Protein 7OEV (pdb70)

Secondary structure (DSSP, 8-state):
----TTGGGT--TTTTTSS-SSSS--HHHHHHHHHHHHHHHHSSSS---HHHHHHHHHHHHHHHHHHHHHHHHHT---HHHHHHHHHHIIIIIIHHHHHHHHHHHHHHHH-HHHHHHHHHHHHHHHHS-GGG--SS-------/----TTGGGT--HHHHSSS-GGGSPPHHHHHHHHHHHSHHHHTSSS---HHHHHHHHHHHHHHHHHHHHHHHHHHS--HHHHHHHHHHHHHTHHHHHHHHHHHHHHHHHH-HHHHHHHHHHHHHHHHS-TTTS-SS-----SS-TT--B-/----SSTTTT--HHHHTTS-TTSSPPHHHHHHHHHHHSHHHHSSSS---HHHHHHHHHHHHHHHHHHHHHHHHHH-S-SSHHHHHHHHHIIIIIHHHHHHHHHHHHHHHH-HHHHHHHHHHHHHHHHS-GGGS-SSPP-B-S--/----TTGGGT--TTTSTTS-TTSSPPHHHHHHHHHHHHHHHHSSSS---HHHHHHHHHHHHHHHHHHHHHHHHHH---HHHHHHHHHHIIIIIHHHHHHHHHHHHHHHHT-HHHHHHHHHHHHHHHHS-GGG--SS-----S--/------/------

Radius of gyration: 30.73 Å; Cα contacts (8 Å, |Δi|>4): 658; chains: 6; bounding box: 81×96×56 Å

Structure (mmCIF, N/CA/C/O backbone):
data_7OEV
#
_entry.id   7OEV
#
_cell.length_a   1.00
_cell.length_b   1.00
_cell.length_c   1.00
_cell.angle_alpha   90.00
_cell.angle_beta   90.00
_cell.angle_gamma   90.00
#
_symmetry.space_group_name_H-M   'P 1'
#
loop_
_entity.id
_entity.type
_entity.pdbx_description
1 polymer 'Capsid protein'
2 polymer GSLLGRMKGA
#
loop_
_atom_site.group_PDB
_atom_site.id
_atom_site.type_symbol
_atom_site.label_atom_id
_atom_site.label_alt_id
_atom_site.label_comp_id
_atom_site.label_asym_id
_atom_site.label_entity_id
_atom_site.label_seq_id
_atom_site.pdbx_PDB_ins_code
_atom_site.Cartn_x
_atom_site.Cartn_y
_atom_site.Cartn_z
_atom_site.occupancy
_atom_site.B_iso_or_equiv
_atom_site.auth_seq_id
_atom_site.auth_comp_id
_atom_site.auth_asym_id
_atom_site.auth_atom_id
_atom_site.pdbx_PDB_model_num
ATOM 1 N N . MET A 1 1 ? 167.668 197.989 352.347 1.00 83.73 1 MET B N 1
ATOM 2 C CA . MET A 1 1 ? 167.670 197.566 350.921 1.00 83.73 1 MET B CA 1
ATOM 3 C C . MET A 1 1 ? 169.076 197.171 350.482 1.00 83.73 1 MET B C 1
ATOM 4 O O . MET A 1 1 ? 169.336 196.990 349.295 1.00 83.73 1 MET B O 1
ATOM 9 N N . ASP A 1 2 ? 169.984 197.041 351.449 1.00 87.27 2 ASP B N 1
ATOM 10 C CA . ASP A 1 2 ? 171.358 196.621 351.189 1.00 87.27 2 ASP B CA 1
ATOM 11 C C . ASP A 1 2 ? 172.025 197.554 350.179 1.00 87.27 2 ASP B C 1
ATOM 12 O O . ASP A 1 2 ? 172.406 197.159 349.075 1.00 87.27 2 ASP B O 1
ATOM 17 N N . ILE A 1 3 ? 172.161 198.813 350.583 1.00 80.39 3 ILE B N 1
ATOM 18 C CA . ILE A 1 3 ? 172.726 199.860 349.743 1.00 80.39 3 ILE B CA 1
ATOM 19 C C . ILE A 1 3 ? 174.111 200.213 350.265 1.00 80.39 3 ILE B C 1
ATOM 20 O O . ILE A 1 3 ? 174.287 200.467 351.462 1.00 80.39 3 ILE B O 1
ATOM 25 N N . ASP A 1 4 ? 175.089 200.225 349.363 1.00 79.31 4 ASP B N 1
ATOM 26 C CA . ASP A 1 4 ? 176.435 200.679 349.664 1.00 79.31 4 ASP B CA 1
ATOM 27 C C . ASP A 1 4 ? 176.649 202.022 348.987 1.00 79.31 4 ASP B C 1
ATOM 28 O O . ASP A 1 4 ? 176.607 202.090 347.750 1.00 79.31 4 ASP B O 1
ATOM 33 N N . PRO A 1 5 ? 176.868 203.112 349.726 1.00 76.58 5 PRO B N 1
ATOM 34 C CA . PRO A 1 5 ? 176.941 204.430 34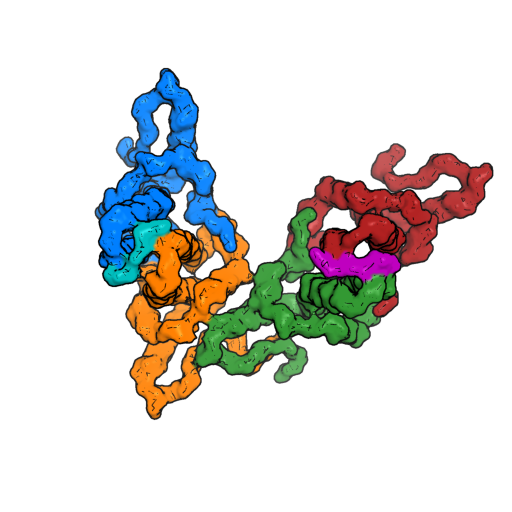9.082 1.00 76.58 5 PRO B CA 1
ATOM 35 C C . PRO A 1 5 ? 178.167 204.632 348.211 1.00 76.58 5 PRO B C 1
ATOM 36 O O . PRO A 1 5 ? 178.277 205.683 347.571 1.00 76.58 5 PRO B O 1
ATOM 40 N N . TYR A 1 6 ? 179.086 203.669 348.158 1.00 73.85 6 TYR B N 1
ATOM 41 C CA . TYR A 1 6 ? 180.278 203.778 347.335 1.00 73.85 6 TYR B CA 1
ATOM 42 C C . TYR A 1 6 ? 180.298 202.801 346.172 1.00 73.85 6 TYR B C 1
ATOM 43 O O . TYR A 1 6 ? 181.013 203.044 345.196 1.00 73.85 6 TYR B O 1
ATOM 52 N N . LYS A 1 7 ? 179.539 201.710 346.256 1.00 76.39 7 LYS B N 1
ATOM 53 C CA . LYS A 1 7 ? 179.479 200.750 345.163 1.00 76.39 7 LYS B CA 1
ATOM 54 C C . LYS A 1 7 ? 179.171 201.430 343.840 1.00 76.39 7 LYS B C 1
ATOM 55 O O . LYS A 1 7 ? 179.654 200.999 342.789 1.00 76.39 7 LYS B O 1
ATOM 61 N N . GLU A 1 8 ? 178.368 202.491 343.873 1.00 74.03 8 GLU B N 1
ATOM 62 C CA . GLU A 1 8 ? 178.089 203.277 342.681 1.00 74.03 8 GLU B CA 1
ATOM 63 C C . GLU A 1 8 ? 179.316 204.031 342.192 1.00 74.03 8 GLU B C 1
ATOM 64 O O . GLU A 1 8 ? 179.368 204.408 341.018 1.00 74.03 8 GLU B O 1
ATOM 70 N N . PHE A 1 9 ? 180.302 204.249 343.060 1.00 72.96 9 PHE B N 1
ATOM 71 C CA . PHE A 1 9 ? 181.503 205.000 342.724 1.00 72.96 9 PHE B CA 1
ATOM 72 C C . PHE A 1 9 ? 182.735 204.115 342.639 1.00 72.96 9 PHE B C 1
ATOM 73 O O . PHE A 1 9 ? 183.850 204.630 342.519 1.00 72.96 9 PHE B O 1
ATOM 81 N N . GLY A 1 10 ? 182.567 202.803 342.731 1.00 73.91 10 GLY B N 1
ATOM 82 C CA . GLY A 1 10 ? 183.678 201.893 342.580 1.00 73.91 10 GLY B CA 1
ATOM 83 C C . GLY A 1 10 ? 184.399 201.545 343.856 1.00 73.91 10 GLY B C 1
ATOM 84 O O . GLY A 1 10 ? 185.519 201.029 343.795 1.00 73.91 10 GLY B O 1
ATOM 85 N N . ALA A 1 11 ? 183.796 201.799 345.005 1.00 73.43 11 ALA B N 1
ATOM 86 C CA . ALA A 1 11 ? 184.398 201.504 346.291 1.00 73.43 11 ALA B CA 1
ATOM 87 C C . ALA A 1 11 ? 183.449 200.619 347.091 1.00 73.43 11 ALA B C 1
ATOM 88 O O . ALA A 1 11 ? 182.451 200.113 346.574 1.00 73.43 11 ALA B O 1
ATOM 90 N N . THR A 1 12 ? 183.774 200.436 348.364 1.00 76.09 12 THR B N 1
ATOM 91 C CA . THR A 1 12 ? 182.984 199.608 349.260 1.00 76.09 12 THR B CA 1
ATOM 92 C C . THR A 1 12 ? 183.303 200.028 350.685 1.00 76.09 12 THR B C 1
ATOM 93 O O . THR A 1 12 ? 184.305 200.696 350.944 1.00 76.09 12 THR B O 1
ATOM 97 N N . VAL A 1 13 ? 182.430 199.635 351.611 1.00 77.01 13 VAL B N 1
ATOM 98 C CA . VAL A 1 13 ? 182.697 199.922 353.013 1.00 77.01 13 VAL B CA 1
ATOM 99 C C . VAL A 1 13 ? 183.832 199.053 353.523 1.00 77.01 13 VAL B C 1
ATOM 100 O O . VAL A 1 13 ? 184.537 199.430 354.467 1.00 77.01 13 VAL B O 1
ATOM 104 N N . GLU A 1 14 ? 184.032 197.881 352.920 1.00 76.87 14 GLU B N 1
ATOM 105 C CA . GLU A 1 14 ? 185.143 197.028 353.314 1.00 76.87 14 GLU B CA 1
ATOM 106 C C . GLU A 1 14 ? 186.480 197.594 352.861 1.00 76.87 14 GLU B C 1
ATOM 107 O O . GLU A 1 14 ? 187.517 197.221 353.418 1.00 76.87 14 GLU B O 1
ATOM 113 N N . LEU A 1 15 ? 186.476 198.479 351.865 1.00 71.99 15 LEU B N 1
ATOM 114 C CA . LEU A 1 15 ? 187.701 199.134 351.429 1.00 71.99 15 LEU B CA 1
ATOM 115 C C . LEU A 1 15 ? 188.029 200.328 352.311 1.00 71.99 15 LEU B C 1
ATOM 116 O O . LEU A 1 15 ? 189.203 200.615 352.563 1.00 71.99 15 LEU B O 1
ATOM 121 N N . LEU A 1 16 ? 187.006 201.034 352.776 1.00 72.00 16 LEU B N 1
ATOM 122 C CA . LEU A 1 16 ? 187.161 202.095 353.757 1.00 72.00 16 LEU B CA 1
ATOM 123 C C . LEU A 1 16 ? 187.033 201.591 355.187 1.00 72.00 16 LEU B C 1
ATOM 124 O O . LEU A 1 16 ? 187.129 202.389 356.123 1.00 72.00 16 LEU B O 1
ATOM 129 N N . SER A 1 17 ? 186.815 200.289 355.372 1.00 74.62 17 SER B N 1
ATOM 130 C CA . SER A 1 17 ? 186.744 199.699 356.700 1.00 74.62 17 SER B CA 1
ATOM 131 C C . SER A 1 17 ? 188.085 199.694 357.415 1.00 74.62 17 SER B C 1
ATOM 132 O O . SER A 1 17 ? 188.130 199.376 358.608 1.00 74.62 17 SER B O 1
ATOM 135 N N . PHE A 1 18 ? 189.168 200.030 356.721 1.00 72.01 18 PHE B N 1
ATOM 136 C CA . PHE A 1 18 ? 190.512 199.991 357.275 1.00 72.01 18 PHE B CA 1
ATOM 137 C C . PHE A 1 18 ? 190.969 201.348 357.785 1.00 72.01 18 PHE B C 1
ATOM 138 O O . PHE A 1 18 ? 191.506 201.447 358.891 1.00 72.01 18 PHE B O 1
ATOM 146 N N . LEU A 1 19 ? 190.782 202.388 356.988 1.00 69.84 19 LEU B N 1
ATOM 147 C CA . LEU A 1 19 ? 191.082 203.754 357.381 1.00 69.84 19 LEU B CA 1
ATOM 148 C C . LEU A 1 19 ? 190.567 204.019 358.790 1.00 69.84 19 LEU B C 1
ATOM 149 O O . LEU A 1 19 ? 189.355 203.952 359.023 1.00 69.84 19 LEU B O 1
ATOM 154 N N . PRO A 1 20 ? 191.434 204.324 359.751 1.00 71.68 20 PRO B N 1
ATOM 155 C CA . PRO A 1 20 ? 190.964 204.531 361.121 1.00 71.68 20 PRO B CA 1
ATOM 156 C C . PRO A 1 20 ? 190.219 205.849 361.263 1.00 71.68 20 PRO B C 1
ATOM 157 O O . PRO A 1 20 ? 190.253 206.725 360.398 1.00 71.68 20 PRO B O 1
ATOM 161 N N . SER A 1 21 ? 189.530 205.974 362.396 1.00 75.87 21 SER B N 1
ATOM 162 C CA . SER A 1 21 ? 188.860 207.226 362.721 1.00 75.87 21 SER B CA 1
ATOM 163 C C . SER A 1 21 ? 189.847 208.379 362.792 1.00 75.87 21 SER B C 1
ATOM 164 O O . SER A 1 21 ? 189.479 209.530 362.537 1.00 75.87 21 SER B O 1
ATOM 167 N N . ASP A 1 22 ? 191.099 208.092 363.142 1.00 76.18 22 ASP B N 1
ATOM 168 C CA . ASP A 1 22 ? 192.132 209.111 363.239 1.00 76.18 22 ASP B CA 1
ATOM 169 C C . ASP A 1 22 ? 192.483 209.720 361.893 1.00 76.18 22 ASP B C 1
ATOM 170 O O . ASP A 1 22 ? 193.170 210.744 361.855 1.00 76.18 22 ASP B O 1
ATOM 175 N N . PHE A 1 23 ? 192.028 209.122 360.798 1.00 68.65 23 PHE B N 1
ATOM 176 C CA . PHE A 1 23 ? 192.438 209.523 359.464 1.00 68.65 23 PHE B CA 1
ATOM 177 C C . PHE A 1 23 ? 191.568 210.616 358.874 1.00 68.65 23 PHE B C 1
ATOM 178 O O . PHE A 1 23 ? 192.001 211.295 357.937 1.00 68.65 23 PHE B O 1
ATOM 186 N N . PHE A 1 24 ? 190.387 210.808 359.396 1.00 69.68 24 PHE B N 1
ATOM 187 C CA . PHE A 1 24 ? 189.411 211.673 358.762 1.00 69.68 24 PHE B CA 1
ATOM 188 C C . PHE A 1 24 ? 189.337 213.004 359.483 1.00 69.68 24 PHE B C 1
ATOM 189 O O . PHE A 1 24 ? 189.193 213.026 360.713 1.00 69.68 24 PHE B O 1
ATOM 197 N N . PRO A 1 25 ? 189.431 214.127 358.776 1.00 70.77 25 PRO B N 1
ATOM 198 C CA . PRO A 1 25 ? 189.279 215.417 359.444 1.00 70.77 25 PRO B CA 1
ATOM 199 C C . PRO A 1 25 ? 187.891 215.566 360.040 1.00 70.77 25 PRO B C 1
ATOM 200 O O . PRO A 1 25 ? 186.949 214.857 359.685 1.00 70.77 25 PRO B O 1
ATOM 204 N N . SER A 1 26 ? 187.775 216.510 360.963 1.00 75.30 26 SER B N 1
ATOM 205 C CA . SER A 1 26 ? 186.495 216.772 361.588 1.00 75.30 26 SER B CA 1
ATOM 206 C C . SER A 1 26 ? 185.471 217.200 360.542 1.00 75.30 26 SER B C 1
ATOM 207 O O . SER A 1 26 ? 185.808 217.641 359.438 1.00 75.30 26 SER B O 1
ATOM 210 N N . VAL A 1 27 ? 184.199 217.056 360.906 1.00 77.23 27 VAL B N 1
ATOM 211 C CA . VAL A 1 27 ? 183.140 217.366 359.956 1.00 77.23 27 VAL B CA 1
ATOM 212 C C . VAL A 1 27 ? 183.141 218.848 359.637 1.00 77.23 27 VAL B C 1
ATOM 213 O O . VAL A 1 27 ? 182.848 219.246 358.506 1.00 77.23 27 VAL B O 1
ATOM 217 N N . ARG A 1 28 ? 183.458 219.691 360.617 1.00 79.53 28 ARG B N 1
ATOM 218 C CA . ARG A 1 28 ? 183.564 221.115 360.341 1.00 79.53 28 ARG B CA 1
ATOM 219 C C . ARG A 1 28 ? 184.662 221.384 359.327 1.00 79.53 28 ARG B C 1
ATOM 220 O O . ARG A 1 28 ? 184.480 222.182 358.400 1.00 79.53 28 ARG B O 1
ATOM 228 N N . ASP A 1 29 ? 185.802 220.711 359.473 1.00 75.37 29 ASP B N 1
ATOM 229 C CA . ASP A 1 29 ? 186.896 220.892 358.532 1.00 75.37 29 ASP B CA 1
ATOM 230 C C . ASP A 1 29 ? 186.495 220.462 357.130 1.00 75.37 29 ASP B C 1
ATOM 231 O O . ASP A 1 29 ? 186.808 221.143 356.148 1.00 75.37 29 ASP B O 1
ATOM 236 N N . LEU A 1 30 ? 185.790 219.340 357.016 1.00 72.73 30 LEU B N 1
ATOM 237 C CA . LEU A 1 30 ? 185.412 218.853 355.694 1.00 72.73 30 LEU B CA 1
ATOM 238 C C . LEU A 1 30 ? 184.350 219.738 355.058 1.00 72.73 30 LEU B C 1
ATOM 239 O O . LEU A 1 30 ? 184.387 219.993 353.849 1.00 72.73 30 LEU B O 1
ATOM 244 N N . LEU A 1 31 ? 183.400 220.223 355.853 1.00 75.10 31 LEU B N 1
ATOM 245 C CA . LEU A 1 31 ? 182.388 221.123 355.320 1.00 75.10 31 LEU B CA 1
ATOM 246 C C . LEU A 1 31 ? 182.998 222.452 354.903 1.00 75.10 31 LEU B C 1
ATOM 247 O O . LEU A 1 31 ? 182.563 223.055 353.919 1.00 75.10 31 LEU B O 1
ATOM 252 N N . ASP A 1 32 ? 184.007 222.925 355.635 1.00 76.13 32 ASP B N 1
ATOM 253 C CA . ASP A 1 32 ? 184.728 224.117 355.210 1.00 76.13 32 ASP B CA 1
ATOM 254 C C . ASP A 1 32 ? 185.470 223.870 353.905 1.00 76.13 32 ASP B C 1
ATOM 255 O O . ASP A 1 32 ? 185.449 224.712 352.999 1.00 76.13 32 ASP B O 1
ATOM 260 N N . THR A 1 33 ? 186.145 222.726 353.796 1.00 72.33 33 THR B N 1
ATOM 261 C CA . THR A 1 33 ? 186.817 222.378 352.550 1.00 72.33 33 THR B CA 1
ATOM 262 C C . THR A 1 33 ? 185.844 222.404 351.382 1.00 72.33 33 THR B C 1
ATOM 263 O O . THR A 1 33 ? 186.150 222.951 350.316 1.00 72.33 33 THR B O 1
ATOM 267 N N . ALA A 1 34 ? 184.662 221.823 351.570 1.00 73.56 34 ALA B N 1
ATOM 268 C CA . ALA A 1 34 ? 183.648 221.841 350.523 1.00 73.56 34 ALA B CA 1
ATOM 269 C C . ALA A 1 34 ? 183.211 223.266 350.209 1.00 73.56 34 ALA B C 1
ATOM 270 O O . ALA A 1 34 ? 183.288 223.719 349.063 1.00 73.56 34 ALA B O 1
ATOM 272 N N . SER A 1 35 ? 182.744 223.993 351.222 1.00 75.93 35 SER B N 1
ATOM 273 C CA . SER A 1 35 ? 182.289 225.361 351.020 1.00 75.93 35 SER B CA 1
ATOM 274 C C . SER A 1 35 ? 183.321 226.206 350.294 1.00 75.93 35 SER B C 1
ATOM 275 O O . SER A 1 35 ? 182.961 227.138 349.569 1.00 75.93 35 SER B O 1
ATOM 278 N N . ALA A 1 36 ? 184.604 225.906 350.474 1.00 73.28 36 ALA B N 1
ATOM 279 C CA . ALA A 1 36 ? 185.656 226.731 349.906 1.00 73.28 36 ALA B CA 1
ATOM 280 C C . ALA A 1 36 ? 186.156 226.249 348.554 1.00 73.28 36 ALA B C 1
ATOM 281 O O . ALA A 1 36 ? 186.731 227.049 347.810 1.00 73.28 36 ALA B O 1
ATOM 283 N N . LEU A 1 37 ? 185.960 224.978 348.219 1.00 73.20 37 LEU B N 1
ATOM 284 C CA . LEU A 1 37 ? 186.450 224.446 346.956 1.00 73.20 37 LEU B CA 1
ATOM 285 C C . LEU A 1 37 ? 185.361 224.230 345.917 1.00 73.20 37 LEU B C 1
ATOM 286 O O . LEU A 1 37 ? 185.645 224.329 344.720 1.00 73.20 37 LEU B O 1
ATOM 291 N N . TYR A 1 38 ? 184.127 223.936 346.335 1.00 74.38 38 TYR B N 1
ATOM 292 C CA . TYR A 1 38 ? 183.091 223.522 345.399 1.00 74.38 38 TYR B CA 1
ATOM 293 C C . TYR A 1 38 ? 181.735 224.149 345.698 1.00 74.38 38 TYR B C 1
ATOM 294 O O . TYR A 1 38 ? 180.712 223.590 345.296 1.00 74.38 38 TYR B O 1
ATOM 303 N N . ARG A 1 39 ? 181.690 225.277 346.405 1.00 78.10 39 ARG B N 1
ATOM 304 C CA . ARG A 1 39 ? 180.403 225.869 346.756 1.00 78.10 39 ARG B CA 1
ATOM 305 C C . ARG A 1 39 ? 179.653 226.340 345.519 1.00 78.10 39 ARG B C 1
ATOM 306 O O . ARG A 1 39 ? 178.441 226.128 345.400 1.00 78.10 39 ARG B O 1
ATOM 314 N N . GLU A 1 40 ? 180.354 226.985 344.589 1.00 80.70 40 GLU B N 1
ATOM 315 C CA . GLU A 1 40 ? 179.702 227.496 343.392 1.00 80.70 40 GLU B CA 1
ATOM 316 C C . GLU A 1 40 ? 179.061 226.390 342.570 1.00 80.70 40 GLU B C 1
ATOM 317 O O . GLU A 1 40 ? 178.219 226.678 341.714 1.00 80.70 40 GLU B O 1
ATOM 323 N N . ALA A 1 41 ? 179.443 225.137 342.807 1.00 77.16 41 ALA B N 1
ATOM 324 C CA . ALA A 1 41 ? 178.882 223.996 342.103 1.00 77.16 41 ALA B CA 1
ATOM 325 C C . ALA A 1 41 ? 177.902 223.196 342.938 1.00 77.16 41 ALA B C 1
ATOM 326 O O . ALA A 1 41 ? 177.014 222.553 342.378 1.00 77.16 41 ALA B O 1
ATOM 328 N N . LEU A 1 42 ? 178.049 223.210 344.260 1.00 75.16 42 LEU B N 1
ATOM 329 C CA . LEU A 1 42 ? 177.084 222.547 345.122 1.00 75.16 42 LEU B CA 1
ATOM 330 C C . LEU A 1 42 ? 175.811 223.364 345.266 1.00 75.16 42 LEU B C 1
ATOM 331 O O . LEU A 1 42 ? 174.734 222.797 345.469 1.00 75.16 42 LEU B O 1
ATOM 336 N N . GLU A 1 43 ? 175.917 224.684 345.175 1.00 79.22 43 GLU B N 1
ATOM 337 C CA . GLU A 1 43 ? 174.761 225.563 345.157 1.00 79.22 43 GLU B CA 1
ATOM 338 C C . GLU A 1 43 ? 174.277 225.848 343.745 1.00 79.22 43 GLU B C 1
ATOM 339 O O . GLU A 1 43 ? 173.468 226.760 343.550 1.00 79.22 43 GLU B O 1
ATOM 345 N N . SER A 1 44 ? 174.747 225.096 342.769 1.00 78.87 44 SER B N 1
ATOM 346 C CA . SER A 1 44 ? 174.391 225.294 341.377 1.00 78.87 44 SER B CA 1
ATOM 347 C C . SER A 1 44 ? 173.178 224.458 341.002 1.00 78.87 44 SER B C 1
ATOM 348 O O . SER A 1 44 ? 172.869 223.456 341.652 1.00 78.87 44 SER B O 1
ATOM 351 N N . PRO A 1 45 ? 172.464 224.853 339.951 1.00 79.52 45 PRO B N 1
ATOM 352 C CA . PRO A 1 45 ? 171.285 224.094 339.525 1.00 79.52 45 PRO B CA 1
ATOM 353 C C . PRO A 1 45 ? 171.596 222.956 338.567 1.00 79.52 45 PRO B C 1
ATOM 354 O O . PRO A 1 45 ? 170.697 222.474 337.872 1.00 79.52 45 PRO B O 1
ATOM 358 N N . GLU A 1 46 ? 172.852 222.530 338.502 1.00 80.65 46 GLU B N 1
ATOM 359 C CA . GLU A 1 46 ? 173.296 221.560 337.517 1.00 80.65 46 GLU B CA 1
ATOM 360 C C . GLU A 1 46 ? 173.767 220.282 338.195 1.00 80.65 46 GLU B C 1
ATOM 361 O O . GLU A 1 46 ? 174.273 220.305 339.320 1.00 80.65 46 GLU B O 1
ATOM 367 N N . HIS A 1 47 ? 173.588 219.162 337.497 1.00 78.16 47 HIS B N 1
ATOM 368 C CA . HIS A 1 47 ? 174.160 217.884 337.914 1.00 78.16 47 HIS B CA 1
ATOM 369 C C . HIS A 1 47 ? 175.615 217.869 337.468 1.00 78.16 47 HIS B C 1
ATOM 370 O O . HIS A 1 47 ? 175.999 217.220 336.493 1.00 78.16 47 HIS B O 1
ATOM 377 N N . CYS A 1 48 ? 176.443 218.616 338.196 1.00 77.61 48 CYS B N 1
ATOM 378 C CA . CYS A 1 48 ? 177.850 218.686 337.833 1.00 77.61 48 CYS B CA 1
ATOM 379 C C . CYS A 1 48 ? 178.485 217.307 337.886 1.00 77.61 48 CYS B C 1
ATOM 380 O O . CYS A 1 48 ? 179.325 216.968 337.044 1.00 77.61 48 CYS B O 1
ATOM 383 N N . SER A 1 49 ? 178.080 216.491 338.852 1.00 75.48 49 SER B N 1
ATOM 384 C CA . SER A 1 49 ? 178.587 215.133 338.949 1.00 75.48 49 SER B CA 1
ATOM 385 C C . SER A 1 49 ? 177.899 214.347 340.057 1.00 75.48 49 SER B C 1
ATOM 386 O O . SER A 1 49 ? 177.322 214.929 340.992 1.00 75.48 49 SER B O 1
ATOM 389 N N . PRO A 1 50 ? 177.945 213.017 339.980 1.00 72.80 50 PRO B N 1
ATOM 390 C CA . PRO A 1 50 ? 177.424 212.203 341.082 1.00 72.80 50 PRO B CA 1
ATOM 391 C C . PRO A 1 50 ? 178.062 212.547 342.404 1.00 72.80 50 PRO B C 1
ATOM 392 O O . PRO A 1 50 ? 177.423 212.420 343.455 1.00 72.80 50 PRO B O 1
ATOM 396 N N . HIS A 1 51 ? 179.311 212.998 342.374 1.00 71.78 51 HIS B N 1
ATOM 397 C CA . HIS A 1 51 ? 179.987 213.380 343.601 1.00 71.78 51 HIS B CA 1
ATOM 398 C C . HIS A 1 51 ? 179.356 214.622 344.200 1.00 71.78 51 HIS B C 1
ATOM 399 O O . HIS A 1 51 ? 179.137 214.688 345.412 1.00 71.78 51 HIS B O 1
ATOM 406 N N . HIS A 1 52 ? 179.029 215.604 343.364 1.00 73.02 52 HIS B N 1
ATOM 407 C CA . HIS A 1 52 ? 178.332 216.785 343.854 1.00 73.02 52 HIS B CA 1
ATOM 408 C C . HIS A 1 52 ? 176.968 216.420 344.416 1.00 73.02 52 HIS B C 1
ATOM 409 O O . HIS A 1 52 ? 176.564 216.926 345.470 1.00 73.02 52 HIS B O 1
ATOM 416 N N . THR A 1 53 ? 176.237 215.552 343.719 1.00 72.94 53 THR B N 1
ATOM 417 C CA . THR A 1 53 ? 174.924 215.146 344.206 1.00 72.94 53 THR B CA 1
ATOM 418 C C . THR A 1 53 ? 175.026 214.486 345.577 1.00 72.94 53 THR B C 1
ATOM 419 O O . THR A 1 53 ? 174.319 214.862 346.525 1.00 72.94 53 THR B O 1
ATOM 423 N N . ALA A 1 54 ? 175.904 213.491 345.698 1.00 72.67 54 ALA B N 1
ATOM 424 C CA . ALA A 1 54 ? 176.074 212.795 346.964 1.00 72.67 54 ALA B CA 1
ATOM 425 C C . ALA A 1 54 ? 176.570 213.726 348.056 1.00 72.67 54 ALA B C 1
ATOM 426 O O . ALA A 1 54 ? 176.202 213.564 349.222 1.00 72.67 54 ALA B O 1
ATOM 428 N N . LEU A 1 55 ? 177.389 214.710 347.701 1.00 73.11 55 LEU B N 1
ATOM 429 C CA . LEU A 1 55 ? 177.895 215.649 348.689 1.00 73.11 55 LEU B CA 1
ATOM 430 C C . LEU A 1 55 ? 176.778 216.536 349.218 1.00 73.11 55 LEU B C 1
ATOM 431 O O . LEU A 1 55 ? 176.684 216.775 350.429 1.00 73.11 55 LEU B O 1
ATOM 436 N N . ARG A 1 56 ? 175.925 217.034 348.325 1.00 73.42 56 ARG B N 1
ATOM 437 C CA . ARG A 1 56 ? 174.756 217.789 348.757 1.00 73.42 56 ARG B CA 1
ATOM 438 C C . ARG A 1 56 ? 173.901 216.967 349.709 1.00 73.42 56 ARG B C 1
ATOM 439 O O . ARG A 1 56 ? 173.480 217.448 350.771 1.00 73.42 56 ARG B O 1
ATOM 447 N N . GLN A 1 57 ? 173.632 215.716 349.340 1.00 74.75 57 GLN B N 1
ATOM 448 C CA . GLN A 1 57 ? 172.772 214.883 350.171 1.00 74.75 57 GLN B CA 1
ATOM 449 C C . GLN A 1 57 ? 173.408 214.613 351.529 1.00 74.75 57 GLN B C 1
ATOM 450 O O . GLN A 1 57 ? 172.720 214.604 352.557 1.00 74.75 57 GLN B O 1
ATOM 456 N N . ALA A 1 58 ? 174.723 214.399 351.553 1.00 76.38 58 ALA B N 1
ATOM 457 C CA . ALA A 1 58 ? 175.413 214.160 352.813 1.00 76.38 58 ALA B CA 1
ATOM 458 C C . ALA A 1 58 ? 175.368 215.387 353.710 1.00 76.38 58 ALA B C 1
ATOM 459 O O . ALA A 1 58 ? 175.172 215.272 354.925 1.00 76.38 58 ALA B O 1
ATOM 461 N N . ILE A 1 59 ? 175.568 216.570 353.132 1.00 77.34 59 ILE B N 1
ATOM 462 C CA . ILE A 1 59 ? 175.490 217.798 353.913 1.00 77.34 59 ILE B CA 1
ATOM 463 C C . ILE A 1 59 ? 174.100 217.965 354.509 1.00 77.34 59 ILE B C 1
ATOM 464 O O . ILE A 1 59 ? 173.948 218.348 355.677 1.00 77.34 59 ILE B O 1
ATOM 469 N N . LEU A 1 60 ? 173.063 217.697 353.714 1.00 80.26 60 LEU B N 1
ATOM 470 C CA . LEU A 1 60 ? 171.702 217.773 354.236 1.00 80.26 60 LEU B CA 1
ATOM 471 C C . LEU A 1 60 ? 171.504 216.801 355.393 1.00 80.26 60 LEU B C 1
ATOM 472 O O . LEU A 1 60 ? 170.952 217.163 356.440 1.00 80.26 60 LEU B O 1
ATOM 477 N N . CYS A 1 61 ? 171.945 215.554 355.215 1.00 86.23 61 CYS B N 1
ATOM 478 C CA . CYS A 1 61 ? 171.810 214.563 356.276 1.00 86.23 61 CYS B CA 1
ATOM 479 C C . CYS A 1 61 ? 172.504 215.018 357.550 1.00 86.23 61 CYS B C 1
ATOM 480 O O . CYS A 1 61 ? 171.971 214.848 358.653 1.00 86.23 61 CYS B O 1
ATOM 483 N N . TRP A 1 62 ? 173.703 215.581 357.423 1.00 86.34 62 TRP B N 1
ATOM 484 C CA . TRP A 1 62 ? 174.430 216.017 358.606 1.00 86.34 62 TRP B CA 1
ATOM 485 C C . TRP A 1 62 ? 173.709 217.161 359.299 1.00 86.34 62 TRP B C 1
ATOM 486 O O . TRP A 1 62 ? 173.580 217.169 360.527 1.00 86.34 62 TRP B O 1
ATOM 497 N N . GLY A 1 63 ? 173.266 218.157 358.535 1.00 89.04 63 GLY B N 1
ATOM 498 C CA . GLY A 1 63 ? 172.517 219.243 359.142 1.00 89.04 63 GLY B CA 1
ATOM 499 C C . GLY A 1 63 ? 171.298 218.740 359.884 1.00 89.04 63 GLY B C 1
ATOM 500 O O . GLY A 1 63 ? 170.973 219.220 360.975 1.00 89.04 63 GLY B O 1
ATOM 501 N N . GLU A 1 64 ? 170.633 217.736 359.322 1.00 91.86 64 GLU B N 1
ATOM 502 C CA . GLU A 1 64 ? 169.420 217.217 359.938 1.00 91.86 64 GLU B CA 1
ATOM 503 C C . GLU A 1 64 ? 169.739 216.470 361.228 1.00 91.86 64 GLU B C 1
ATOM 504 O O . GLU A 1 64 ? 169.073 216.660 362.256 1.00 91.86 64 GLU B O 1
ATOM 510 N N . LEU A 1 65 ? 170.754 215.606 361.189 1.00 92.95 65 LEU B N 1
ATOM 511 C CA . LEU A 1 65 ? 171.177 214.903 362.393 1.00 92.95 65 LEU B CA 1
ATOM 512 C C . LEU A 1 65 ? 171.613 215.879 363.474 1.00 92.95 65 LEU B C 1
ATOM 513 O O . LEU A 1 65 ? 171.364 215.654 364.662 1.00 92.95 65 LEU B O 1
ATOM 518 N N . MET A 1 66 ? 172.283 216.962 363.082 1.00 94.36 66 MET B N 1
ATOM 519 C CA . MET A 1 66 ? 172.690 217.971 364.050 1.00 94.36 66 MET B CA 1
ATOM 520 C C . MET A 1 66 ? 171.486 218.640 364.690 1.00 94.36 66 MET B C 1
ATOM 521 O O . MET A 1 66 ? 171.444 218.819 365.909 1.00 94.36 66 MET B O 1
ATOM 526 N N . THR A 1 67 ? 170.502 219.041 363.885 1.00 96.54 67 THR B N 1
ATOM 527 C CA . THR A 1 67 ? 169.282 219.594 364.465 1.00 96.54 67 THR B CA 1
ATOM 528 C C . THR A 1 67 ? 168.695 218.633 365.489 1.00 96.54 67 THR B C 1
ATOM 529 O O . THR A 1 67 ? 168.388 219.017 366.626 1.00 96.54 67 THR B O 1
ATOM 533 N N . LEU A 1 68 ? 168.542 217.369 365.096 1.00 98.97 68 LEU B N 1
ATOM 534 C CA . LEU A 1 68 ? 167.954 216.375 365.986 1.00 98.97 68 LEU B CA 1
ATOM 535 C C . LEU A 1 68 ? 168.728 216.277 367.293 1.00 98.97 68 LEU B C 1
ATOM 536 O O . LEU A 1 68 ? 168.159 216.416 368.382 1.00 98.97 68 LEU B O 1
ATOM 541 N N . ALA A 1 69 ? 170.031 216.013 367.199 1.00 100.90 69 ALA B N 1
ATOM 542 C CA . ALA A 1 69 ? 170.831 215.771 368.392 1.00 100.90 69 ALA B CA 1
ATOM 543 C C . ALA A 1 69 ? 170.922 217.013 369.266 1.00 100.90 69 ALA B C 1
ATOM 544 O O . ALA A 1 69 ? 170.916 216.911 370.496 1.00 100.90 69 ALA B O 1
ATOM 546 N N . THR A 1 70 ? 171.010 218.194 368.656 1.00 102.12 70 THR B N 1
ATOM 547 C CA . THR A 1 70 ? 171.064 219.428 369.427 1.00 102.12 70 THR B CA 1
ATOM 548 C C . THR A 1 70 ? 169.776 219.638 370.207 1.00 102.12 70 THR B C 1
ATOM 549 O O . THR A 1 70 ? 169.804 219.995 371.391 1.00 102.12 70 THR B O 1
ATOM 553 N N . TRP A 1 71 ? 168.630 219.444 369.553 1.00 105.22 71 TRP B N 1
ATOM 554 C CA . TRP A 1 71 ? 167.358 219.565 370.255 1.00 105.22 71 TRP B CA 1
ATOM 555 C C . TRP A 1 71 ? 167.272 218.553 371.389 1.00 105.22 71 TRP B C 1
ATOM 556 O O . TRP A 1 71 ? 166.867 218.885 372.510 1.00 105.22 71 TRP B O 1
ATOM 567 N N . VAL A 1 72 ? 167.661 217.309 371.114 1.00 107.26 72 VAL B N 1
ATOM 568 C CA . VAL A 1 72 ? 167.634 216.272 372.140 1.00 107.26 72 VAL B CA 1
ATOM 569 C C . VAL A 1 72 ? 168.469 216.696 373.340 1.00 107.26 72 VAL B C 1
ATOM 570 O O . VAL A 1 72 ? 168.014 216.642 374.488 1.00 107.26 72 VAL B O 1
ATOM 574 N N . GLY A 1 73 ? 169.705 217.123 373.090 1.00 110.72 73 GLY B N 1
ATOM 575 C CA . GLY A 1 73 ? 170.570 217.532 374.182 1.00 110.72 73 GLY B CA 1
ATOM 576 C C . GLY A 1 73 ? 169.998 218.689 374.977 1.00 110.72 73 GLY B C 1
ATOM 577 O O . GLY A 1 73 ? 169.874 218.616 376.201 1.00 110.72 73 GLY B O 1
ATOM 578 N N . VAL A 1 74 ? 169.642 219.777 374.291 1.00 110.49 74 VAL B N 1
ATOM 579 C CA . VAL A 1 74 ? 169.142 220.952 374.997 1.00 110.49 74 VAL B CA 1
ATOM 580 C C . VAL A 1 74 ? 167.897 220.607 375.799 1.00 110.49 74 VAL B C 1
ATOM 581 O O . VAL A 1 74 ? 167.634 221.219 376.841 1.00 110.49 74 VAL B O 1
ATOM 585 N N . ASN A 1 75 ? 167.155 219.572 375.383 1.00 112.19 75 ASN B N 1
ATOM 586 C CA . ASN A 1 75 ? 165.967 219.116 376.164 1.00 112.19 75 ASN B CA 1
ATOM 587 C C . ASN A 1 75 ? 166.394 218.112 377.247 1.00 112.19 75 ASN B C 1
ATOM 588 O O . ASN A 1 75 ? 165.646 217.955 378.209 1.00 112.19 75 ASN B O 1
ATOM 593 N N . LEU A 1 76 ? 167.540 217.445 377.098 1.00 115.96 76 LEU B N 1
ATOM 594 C CA . LEU A 1 76 ? 168.055 216.575 378.185 1.00 115.96 76 LEU B CA 1
ATOM 595 C C . LEU A 1 76 ? 168.924 217.494 379.038 1.00 115.96 76 LEU B C 1
ATOM 596 O O . LEU A 1 76 ? 170.093 217.679 378.669 1.00 115.96 76 LEU B O 1
ATOM 601 N N . GLU A 1 77 ? 168.427 217.970 380.182 1.00 119.67 77 GLU B N 1
ATOM 602 C CA . GLU A 1 77 ? 169.180 218.987 380.970 1.00 119.67 77 GLU B CA 1
ATOM 603 C C . GLU A 1 77 ? 170.525 218.421 381.418 1.00 119.67 77 GLU B C 1
ATOM 604 O O . GLU A 1 77 ? 171.496 219.188 381.448 1.00 119.67 77 GLU B O 1
ATOM 610 N N . ASP A 1 78 ? 170.563 217.137 381.776 1.00 121.32 78 ASP B N 1
ATOM 611 C CA . ASP A 1 78 ? 171.820 216.517 382.273 1.00 121.32 78 ASP B CA 1
ATOM 612 C C . ASP A 1 78 ? 172.945 216.664 381.229 1.00 121.32 78 ASP B C 1
ATOM 613 O O . ASP A 1 78 ? 172.791 216.084 380.137 1.00 121.32 78 ASP B O 1
ATOM 618 N N . PRO A 1 79 ? 174.042 217.435 381.466 1.00 120.33 79 PRO B N 1
ATOM 619 C CA . PRO A 1 79 ? 175.188 217.456 380.547 1.00 120.33 79 PRO B CA 1
ATOM 620 C C . PRO A 1 79 ? 175.857 216.103 380.389 1.00 120.33 79 PRO B C 1
ATOM 621 O O . PRO A 1 79 ? 176.460 215.851 379.342 1.00 120.33 79 PRO B O 1
ATOM 625 N N . ALA A 1 80 ? 175.766 215.220 381.384 1.00 118.88 80 ALA B N 1
ATOM 626 C CA . ALA A 1 80 ? 176.310 213.875 381.225 1.00 118.88 80 ALA B CA 1
ATOM 627 C C . ALA A 1 80 ? 175.614 213.138 380.085 1.00 118.88 80 ALA B C 1
ATOM 628 O O . ALA A 1 80 ? 176.267 212.613 379.176 1.00 118.88 80 ALA B O 1
ATOM 630 N N . SER A 1 81 ? 174.281 213.095 380.117 1.00 117.79 81 SER B N 1
ATOM 631 C CA . SER A 1 81 ? 173.537 212.449 379.041 1.00 117.79 81 SER B CA 1
ATOM 632 C C . SER A 1 81 ? 173.713 213.189 377.720 1.00 117.79 81 SER B C 1
ATOM 633 O O . SER A 1 81 ? 173.740 212.561 376.652 1.00 117.79 81 SER B O 1
ATOM 636 N N . ARG A 1 82 ? 173.834 214.517 377.770 1.00 115.63 82 ARG B N 1
ATOM 637 C CA . ARG A 1 82 ? 174.086 215.283 376.555 1.00 115.63 82 ARG B CA 1
ATOM 638 C C . ARG A 1 82 ? 175.397 214.853 375.907 1.00 115.63 82 ARG B C 1
ATOM 639 O O . ARG A 1 82 ? 175.450 214.565 374.706 1.00 115.63 82 ARG B O 1
ATOM 647 N N . ASP A 1 83 ? 176.470 214.804 376.695 1.00 114.09 83 ASP B N 1
ATOM 648 C CA . ASP A 1 83 ? 177.757 214.373 376.169 1.00 114.09 83 ASP B CA 1
ATOM 649 C C . ASP A 1 83 ? 177.722 212.914 375.745 1.00 114.09 83 ASP B C 1
ATOM 650 O O . ASP A 1 83 ? 178.454 212.518 374.835 1.00 114.09 83 ASP B O 1
ATOM 655 N N . LEU A 1 84 ? 176.868 212.103 376.369 1.00 111.05 84 LEU B N 1
ATOM 656 C CA . LEU A 1 84 ? 176.746 210.710 375.950 1.00 111.05 84 LEU B CA 1
ATOM 657 C C . LEU A 1 84 ? 176.141 210.609 374.553 1.00 111.05 84 LEU B C 1
ATOM 658 O O . LEU A 1 84 ? 176.669 209.904 373.681 1.00 111.05 84 LEU B O 1
ATOM 663 N N . VAL A 1 85 ? 175.027 211.306 374.319 1.00 108.13 85 VAL B N 1
ATOM 664 C CA . VAL A 1 85 ? 174.431 211.298 372.984 1.00 108.13 85 VAL B CA 1
ATOM 665 C C . VAL A 1 85 ? 175.397 211.905 371.973 1.00 108.13 85 VAL B C 1
ATOM 666 O O . VAL A 1 85 ? 175.472 211.464 370.818 1.00 108.13 85 VAL B O 1
ATOM 670 N N . VAL A 1 86 ? 176.155 212.918 372.393 1.00 106.09 86 VAL B N 1
ATOM 671 C CA . VAL A 1 86 ? 177.123 213.544 371.498 1.00 106.09 86 VAL B CA 1
ATOM 672 C C . VAL A 1 86 ? 178.217 212.555 371.122 1.00 106.09 86 VAL B C 1
ATOM 673 O O . VAL A 1 86 ? 178.638 212.481 369.961 1.00 106.09 86 VAL B O 1
ATOM 677 N N . SER A 1 87 ? 178.707 211.791 372.096 1.00 104.43 87 SER B N 1
ATOM 678 C CA . SER A 1 87 ? 179.684 210.752 371.801 1.00 104.43 87 SER B CA 1
ATOM 679 C C . SER A 1 87 ? 179.117 209.739 370.823 1.00 104.43 87 SER B C 1
ATOM 680 O O . SER A 1 87 ? 179.784 209.359 369.856 1.00 104.43 87 SER B O 1
ATOM 683 N N . TYR A 1 88 ? 177.881 209.295 371.052 1.00 100.98 88 TYR B N 1
ATOM 684 C CA . TYR A 1 88 ? 177.287 208.309 370.156 1.00 100.98 88 TYR B CA 1
ATOM 685 C C . TYR A 1 88 ? 177.229 208.835 368.729 1.00 100.98 88 TYR B C 1
ATOM 686 O O . TYR A 1 88 ? 177.634 208.150 367.778 1.00 100.98 88 TYR B O 1
ATOM 695 N N . VAL A 1 89 ? 176.709 210.051 368.556 1.00 98.34 89 VAL B N 1
ATOM 696 C CA . VAL A 1 89 ? 176.555 210.592 367.210 1.00 98.34 89 VAL B CA 1
ATOM 697 C C . VAL A 1 89 ? 177.920 210.773 366.555 1.00 98.34 89 VAL B C 1
ATOM 698 O O . VAL A 1 89 ? 178.160 210.272 365.452 1.00 98.34 89 VAL B O 1
ATOM 702 N N . ASN A 1 90 ? 178.848 211.446 367.242 1.00 98.24 90 ASN B N 1
ATOM 703 C CA . ASN A 1 90 ? 180.171 211.669 366.673 1.00 98.24 90 ASN B CA 1
ATOM 704 C C . ASN A 1 90 ? 180.913 210.370 366.398 1.00 98.24 90 ASN B C 1
ATOM 705 O O . ASN A 1 90 ? 181.819 210.356 365.560 1.00 98.24 90 ASN B O 1
ATOM 710 N N . THR A 1 91 ? 180.558 209.283 367.079 1.00 96.43 91 THR B N 1
ATOM 711 C CA . THR A 1 91 ? 181.263 208.028 366.863 1.00 96.43 91 THR B CA 1
ATOM 712 C C . THR A 1 91 ? 180.692 207.262 365.681 1.00 96.43 91 THR B C 1
ATOM 713 O O . THR A 1 91 ? 181.449 206.719 364.870 1.00 96.43 91 THR B O 1
ATOM 717 N N . ASN A 1 92 ? 179.367 207.195 365.569 1.00 94.75 92 ASN B N 1
ATOM 718 C CA . ASN A 1 92 ? 178.757 206.419 364.494 1.00 94.75 92 ASN B CA 1
ATOM 719 C C . ASN A 1 92 ? 178.441 207.282 363.276 1.00 94.75 92 ASN B C 1
ATOM 720 O O . ASN A 1 92 ? 179.033 207.110 362.204 1.00 94.75 92 ASN B O 1
ATOM 725 N N . MET A 1 93 ? 177.554 208.260 363.447 1.00 93.25 93 MET B N 1
ATOM 726 C CA . MET A 1 93 ? 177.062 209.001 362.298 1.00 93.25 93 MET B CA 1
ATOM 727 C C . MET A 1 93 ? 178.054 210.069 361.875 1.00 93.25 93 MET B C 1
ATOM 728 O O . MET A 1 93 ? 178.244 210.304 360.678 1.00 93.25 93 MET B O 1
ATOM 733 N N . GLY A 1 94 ? 178.699 210.717 362.840 1.00 86.41 94 GLY B N 1
ATOM 734 C CA . GLY A 1 94 ? 179.773 211.630 362.501 1.00 86.41 94 GLY B CA 1
ATOM 735 C C . GLY A 1 94 ? 180.893 210.939 361.754 1.00 86.41 94 GLY B C 1
ATOM 736 O O . GLY A 1 94 ? 181.438 211.481 360.793 1.00 86.41 94 GLY B O 1
ATOM 737 N N . LEU A 1 95 ? 181.239 209.725 362.177 1.00 81.29 95 LEU B N 1
ATOM 738 C CA . LEU A 1 95 ? 182.297 208.988 361.502 1.00 81.29 95 LEU B CA 1
ATOM 739 C C . LEU A 1 95 ? 181.883 208.601 360.091 1.00 81.29 95 LEU B C 1
ATOM 740 O O . LEU A 1 95 ? 182.676 208.722 359.150 1.00 81.29 95 LEU B O 1
ATOM 745 N N . LYS A 1 96 ? 180.649 208.127 359.923 1.00 83.52 96 LYS B N 1
ATOM 746 C CA . LYS A 1 96 ? 180.177 207.786 358.587 1.00 83.52 96 LYS B CA 1
ATOM 747 C C . LYS A 1 96 ? 180.156 209.011 357.680 1.00 83.52 96 LYS B C 1
ATOM 748 O O . LYS A 1 96 ? 180.520 208.928 356.501 1.00 83.52 96 LYS B O 1
ATOM 754 N N . LEU A 1 97 ? 179.753 210.163 358.218 1.00 79.19 97 LEU B N 1
ATOM 755 C CA . LEU A 1 97 ? 179.715 211.379 357.416 1.00 79.19 97 LEU B CA 1
ATOM 756 C C . LEU A 1 97 ? 181.114 211.843 357.042 1.00 79.19 97 LEU B C 1
ATOM 757 O O . LEU A 1 97 ? 181.341 212.278 355.911 1.00 79.19 97 LEU B O 1
ATOM 762 N N . ARG A 1 98 ? 182.059 211.779 357.979 1.00 74.59 98 ARG B N 1
ATOM 763 C CA . ARG A 1 98 ? 183.442 212.100 357.650 1.00 74.59 98 ARG B CA 1
ATOM 764 C C . ARG A 1 98 ? 183.958 211.190 356.550 1.00 74.59 98 ARG B C 1
ATOM 765 O O . ARG A 1 98 ? 184.557 211.649 355.575 1.00 74.59 98 ARG B O 1
ATOM 773 N N . GLN A 1 99 ? 183.748 209.888 356.707 1.00 74.00 99 GLN B N 1
ATOM 774 C CA . GLN A 1 99 ? 184.146 208.915 355.699 1.00 74.00 99 GLN B CA 1
ATOM 775 C C . GLN A 1 99 ? 183.601 209.281 354.322 1.00 74.00 99 GLN B C 1
ATOM 776 O O . GLN A 1 99 ? 184.348 209.349 353.339 1.00 74.00 99 GLN B O 1
ATOM 782 N N . LEU A 1 100 ? 182.302 209.558 354.246 1.00 74.41 100 LEU B N 1
ATOM 783 C CA . LEU A 1 100 ? 181.663 209.829 352.962 1.00 74.41 100 LEU B CA 1
ATOM 784 C C . LEU A 1 100 ? 182.145 211.144 352.359 1.00 74.41 100 LEU B C 1
ATOM 785 O O . LEU A 1 100 ? 182.501 211.208 351.173 1.00 74.41 100 LEU B O 1
ATOM 790 N N . LEU A 1 101 ? 182.133 212.213 353.155 1.00 73.24 101 LEU B N 1
ATOM 791 C CA . LEU A 1 101 ? 182.583 213.510 352.673 1.00 73.24 101 LEU B CA 1
ATOM 792 C C . LEU A 1 101 ? 184.026 213.451 352.208 1.00 73.24 101 LEU B C 1
ATOM 793 O O . LEU A 1 101 ? 184.380 214.038 351.181 1.00 73.24 101 LEU B O 1
ATOM 798 N N . TRP A 1 102 ? 184.885 212.773 352.967 1.00 69.46 102 TRP B N 1
ATOM 799 C CA . TRP A 1 102 ? 186.265 212.606 352.549 1.00 69.46 102 TRP B CA 1
ATOM 800 C C . TRP A 1 102 ? 186.341 211.884 351.218 1.00 69.46 102 TRP B C 1
ATOM 801 O O . TRP A 1 102 ? 187.048 212.320 350.306 1.00 69.46 102 TRP B O 1
ATOM 812 N N . PHE A 1 103 ? 185.629 210.764 351.086 1.00 70.26 103 PHE B N 1
ATOM 813 C CA . PHE A 1 103 ? 185.670 210.029 349.831 1.00 70.26 103 PHE B CA 1
ATOM 814 C C . PHE A 1 103 ? 185.324 210.934 348.663 1.00 70.26 103 PHE B C 1
ATOM 815 O O . PHE A 1 103 ? 186.033 210.966 347.653 1.00 70.26 103 PHE B O 1
ATOM 823 N N . HIS A 1 104 ? 184.259 211.715 348.803 1.00 70.35 104 HIS B N 1
ATOM 824 C CA . HIS A 1 104 ? 183.769 212.482 347.662 1.00 70.35 104 HIS B CA 1
ATOM 825 C C . HIS A 1 104 ? 184.643 213.692 347.363 1.00 70.35 104 HIS B C 1
ATOM 826 O O . HIS A 1 104 ? 184.931 213.980 346.195 1.00 70.35 104 HIS B O 1
ATOM 833 N N . ILE A 1 105 ? 185.072 214.412 348.396 1.00 70.45 105 ILE B N 1
ATOM 834 C CA . ILE A 1 105 ? 185.979 215.535 348.191 1.00 70.45 105 ILE B CA 1
ATOM 835 C C . ILE A 1 105 ? 187.282 215.059 347.571 1.00 70.45 105 ILE B C 1
ATOM 836 O O . ILE A 1 105 ? 187.785 215.656 346.614 1.00 70.45 105 ILE B O 1
ATOM 841 N N . SER A 1 106 ? 187.854 213.979 348.105 1.00 70.24 106 SER B N 1
ATOM 842 C CA . SER A 1 106 ? 189.097 213.454 347.569 1.00 70.24 106 SER B CA 1
ATOM 843 C C . SER A 1 106 ? 188.935 212.955 346.147 1.00 70.24 106 SER B C 1
ATOM 844 O O . SER A 1 106 ? 189.850 213.109 345.336 1.00 70.24 106 SER B O 1
ATOM 847 N N . CYS A 1 107 ? 187.798 212.348 345.822 1.00 72.03 107 CYS B N 1
ATOM 848 C CA . CYS A 1 107 ? 187.558 211.982 344.436 1.00 72.03 107 CYS B CA 1
ATOM 849 C C . CYS A 1 107 ? 187.560 213.215 343.550 1.00 72.03 107 CYS B C 1
ATOM 850 O O . CYS A 1 107 ? 188.399 213.329 342.653 1.00 72.03 107 CYS B O 1
ATOM 853 N N . LEU A 1 108 ? 186.681 214.173 343.834 1.00 70.70 108 LEU B N 1
ATOM 854 C CA . LEU A 1 108 ? 186.622 215.396 343.041 1.00 70.70 108 LEU B CA 1
ATOM 855 C C . LEU A 1 108 ? 187.999 216.031 342.892 1.00 70.70 108 LEU B C 1
ATOM 856 O O . LEU A 1 108 ? 188.314 216.616 341.851 1.00 70.70 108 LEU B O 1
ATOM 861 N N . THR A 1 109 ? 188.832 215.926 343.925 1.00 70.74 109 THR B N 1
ATOM 862 C CA . THR A 1 109 ? 190.117 216.614 343.905 1.00 70.74 109 THR B CA 1
ATOM 863 C C . THR A 1 109 ? 191.155 215.852 343.093 1.00 70.74 109 THR B C 1
ATOM 864 O O . THR A 1 109 ? 191.718 216.393 342.136 1.00 70.74 109 THR B O 1
ATOM 868 N N . PHE A 1 110 ? 191.427 214.600 343.458 1.00 72.48 110 PHE B N 1
ATOM 869 C CA . PHE A 1 110 ? 192.512 213.839 342.862 1.00 72.48 110 PHE B CA 1
ATOM 870 C C . PHE A 1 110 ? 192.085 212.935 341.719 1.00 72.48 110 PHE B C 1
ATOM 871 O O . PHE A 1 110 ? 192.809 212.850 340.724 1.00 72.48 110 PHE B O 1
ATOM 879 N N . GLY A 1 111 ? 190.950 212.270 341.828 1.00 75.39 111 GLY B N 1
ATOM 880 C CA . GLY A 1 111 ? 190.552 211.257 340.881 1.00 75.39 111 GLY B CA 1
ATOM 881 C C . GLY A 1 111 ? 190.092 209.986 341.575 1.00 75.39 111 GLY B C 1
ATOM 882 O O . GLY A 1 111 ? 190.619 209.572 342.609 1.00 75.39 111 GLY B O 1
ATOM 883 N N A ARG A 1 112 ? 189.082 209.359 340.977 0.50 75.17 112 ARG B N 1
ATOM 884 N N B ARG A 1 112 ? 189.076 209.362 340.981 0.50 75.17 112 ARG B N 1
ATOM 885 C CA A ARG A 1 112 ? 188.519 208.134 341.527 0.50 75.17 112 ARG B CA 1
ATOM 886 C CA B ARG A 1 112 ? 188.521 208.133 341.533 0.50 75.17 112 ARG B CA 1
ATOM 887 C C A ARG A 1 112 ? 189.534 206.998 341.508 0.50 75.17 112 ARG B C 1
ATOM 888 C C B ARG A 1 112 ? 189.538 207.000 341.510 0.50 75.17 112 ARG B C 1
ATOM 889 O O A ARG A 1 112 ? 189.701 206.286 342.506 0.50 75.17 112 ARG B O 1
ATOM 890 O O B ARG A 1 112 ? 189.705 206.290 342.508 0.50 75.17 112 ARG B O 1
ATOM 905 N N . GLU A 1 113 ? 190.212 206.807 340.377 1.00 77.14 113 GLU B N 1
ATOM 906 C CA . GLU A 1 113 ? 191.233 205.772 340.297 1.00 77.14 113 GLU B CA 1
ATOM 907 C C . GLU A 1 113 ? 192.336 206.019 341.312 1.00 77.14 113 GLU B C 1
ATOM 908 O O . GLU A 1 113 ? 192.797 205.089 341.984 1.00 77.14 113 GLU B O 1
ATOM 914 N N . THR A 1 114 ? 192.775 207.270 341.434 1.00 74.08 114 THR B N 1
ATOM 915 C CA . THR A 1 114 ? 193.811 207.605 342.399 1.00 74.08 114 THR B CA 1
ATOM 916 C C . THR A 1 114 ? 193.375 207.307 343.823 1.00 74.08 114 THR B C 1
ATOM 917 O O . THR A 1 114 ? 194.142 206.725 344.597 1.00 74.08 114 THR B O 1
ATOM 921 N N . VAL A 1 115 ? 192.155 207.691 344.189 1.00 71.83 115 VAL B N 1
ATOM 922 C CA . VAL A 1 115 ? 191.657 207.429 345.530 1.00 71.83 115 VAL B CA 1
ATOM 923 C C . VAL A 1 115 ? 191.514 205.941 345.807 1.00 71.83 115 VAL B C 1
ATOM 924 O O . VAL A 1 115 ? 191.808 205.495 346.925 1.00 71.83 115 VAL B O 1
ATOM 928 N N . ILE A 1 116 ? 191.101 205.154 344.821 1.00 72.38 116 ILE B N 1
ATOM 929 C CA . ILE A 1 116 ? 190.954 203.725 345.060 1.00 72.38 116 ILE B CA 1
ATOM 930 C C . ILE A 1 116 ? 192.316 203.052 345.181 1.00 72.38 116 ILE B C 1
ATOM 931 O O . ILE A 1 116 ? 192.509 202.168 346.023 1.00 72.38 116 ILE B O 1
ATOM 936 N N . GLU A 1 117 ? 193.275 203.444 344.344 1.00 72.35 117 GLU B N 1
ATOM 937 C CA . GLU A 1 117 ? 194.641 202.971 344.525 1.00 72.35 117 GLU B CA 1
ATOM 938 C C . GLU A 1 117 ? 195.162 203.322 345.910 1.00 72.35 117 GLU B C 1
ATOM 939 O O . GLU A 1 117 ? 195.814 202.500 346.569 1.00 72.35 117 GLU B O 1
ATOM 945 N N . TYR A 1 118 ? 194.890 204.543 346.367 1.00 69.66 118 TYR B N 1
ATOM 946 C CA . TYR A 1 118 ? 195.338 204.945 347.691 1.00 69.66 118 TYR B CA 1
ATOM 947 C C . TYR A 1 118 ? 194.700 204.086 348.766 1.00 69.66 118 TYR B C 1
ATOM 948 O O . TYR A 1 118 ? 195.349 203.732 349.751 1.00 69.66 118 TYR B O 1
ATOM 957 N N . LEU A 1 119 ? 193.427 203.740 348.597 1.00 69.15 119 LEU B N 1
ATOM 958 C CA . LEU A 1 119 ? 192.760 202.921 349.600 1.00 69.15 119 LEU B CA 1
ATOM 959 C C . LEU A 1 119 ? 193.337 201.515 349.626 1.00 69.15 119 LEU B C 1
ATOM 960 O O . LEU A 1 119 ? 193.544 200.942 350.700 1.00 69.15 119 LEU B O 1
ATOM 965 N N . VAL A 1 120 ? 193.612 200.951 348.453 1.00 67.87 120 VAL B N 1
ATOM 966 C CA . VAL A 1 120 ? 194.236 199.633 348.387 1.00 67.87 120 VAL B CA 1
ATOM 967 C C . VAL A 1 120 ? 195.580 199.647 349.103 1.00 67.87 120 VAL B C 1
ATOM 968 O O . VAL A 1 120 ? 195.880 198.772 349.924 1.00 67.87 120 VAL B O 1
ATOM 972 N N . SER A 1 121 ? 196.417 200.635 348.788 1.00 67.86 121 SER B N 1
ATOM 973 C CA . SER A 1 121 ? 197.744 200.694 349.386 1.00 67.86 121 SER B CA 1
ATOM 974 C C . SER A 1 121 ? 197.675 200.956 350.885 1.00 67.86 121 SER B C 1
ATOM 975 O O . SER A 1 121 ? 198.421 200.351 351.662 1.00 67.86 121 SER B O 1
ATOM 978 N N . PHE A 1 122 ? 196.798 201.863 351.313 1.00 68.48 122 PHE B N 1
ATOM 979 C CA . PHE A 1 122 ? 196.621 202.106 352.736 1.00 68.48 122 PHE B CA 1
ATOM 980 C C . PHE A 1 122 ? 196.129 200.863 353.458 1.00 68.48 122 PHE B C 1
ATOM 981 O O . PHE A 1 122 ? 196.462 200.653 354.626 1.00 68.48 122 PHE B O 1
ATOM 989 N N . GLY A 1 123 ? 195.335 200.030 352.790 1.00 67.39 123 GLY B N 1
ATOM 990 C CA . GLY A 1 123 ? 194.944 198.776 353.401 1.00 67.39 123 GLY B CA 1
ATOM 991 C C . GLY A 1 123 ? 196.120 197.834 353.538 1.00 67.39 123 GLY B C 1
ATOM 992 O O . GLY A 1 123 ? 196.341 197.243 354.596 1.00 67.39 123 GLY B O 1
ATOM 993 N N . VAL A 1 124 ? 196.894 197.686 352.465 1.00 66.13 124 VAL B N 1
ATOM 994 C CA . VAL A 1 124 ? 198.130 196.912 352.537 1.00 66.13 124 VAL B CA 1
ATOM 995 C C . VAL A 1 124 ? 198.972 197.370 353.717 1.00 66.13 124 VAL B C 1
ATOM 996 O O . VAL A 1 124 ? 199.621 196.565 354.392 1.00 66.13 124 VAL B O 1
ATOM 1000 N N . TRP A 1 125 ? 198.971 198.674 353.982 1.00 67.80 125 TRP B N 1
ATOM 1001 C CA . TRP A 1 125 ? 199.816 199.231 355.032 1.00 67.80 125 TRP B CA 1
ATOM 1002 C C . TRP A 1 125 ? 199.254 198.931 356.415 1.00 67.80 125 TRP B C 1
ATOM 1003 O O . TRP A 1 125 ? 199.952 198.384 357.276 1.00 67.80 125 TRP B O 1
ATOM 1014 N N . ILE A 1 126 ? 197.991 199.280 356.644 1.00 69.11 126 ILE B N 1
ATOM 1015 C CA . ILE A 1 126 ? 197.397 199.168 357.969 1.00 69.11 126 ILE B CA 1
ATOM 1016 C C . ILE A 1 126 ? 197.089 197.727 358.350 1.00 69.11 126 ILE B C 1
ATOM 1017 O O . ILE A 1 126 ? 196.931 197.432 359.541 1.00 69.11 126 ILE B O 1
ATOM 1022 N N . ARG A 1 127 ? 197.000 196.816 357.379 1.00 68.61 127 ARG B N 1
ATOM 1023 C CA . ARG A 1 127 ? 196.901 195.398 357.704 1.00 68.61 127 ARG B CA 1
ATOM 1024 C C . ARG A 1 127 ? 198.236 194.839 358.160 1.00 68.61 127 ARG B C 1
ATOM 1025 O O . ARG A 1 127 ? 198.277 193.860 358.912 1.00 68.61 127 ARG B O 1
ATOM 1033 N N . THR A 1 128 ? 199.319 195.434 357.715 1.00 69.41 128 THR B N 1
ATOM 1034 C CA . THR A 1 128 ? 200.653 194.957 358.030 1.00 69.41 128 THR B CA 1
ATOM 1035 C C . THR A 1 128 ? 201.023 195.337 359.462 1.00 69.41 128 THR B C 1
ATOM 1036 O O . THR A 1 128 ? 200.697 196.434 359.915 1.00 69.41 128 THR B O 1
ATOM 1040 N N . PRO A 1 129 ? 201.686 194.449 360.203 1.00 69.92 129 PRO B N 1
ATOM 1041 C CA . PRO A 1 129 ? 202.085 194.799 361.558 1.00 69.92 129 PRO B CA 1
ATOM 1042 C C . PRO A 1 129 ? 203.090 195.935 361.558 1.00 69.92 129 PRO B C 1
ATOM 1043 O O . PRO A 1 129 ? 203.829 196.133 360.576 1.00 69.92 129 PRO B O 1
ATOM 1047 N N . PRO A 1 130 ? 203.154 196.715 362.639 1.00 70.80 130 PRO B N 1
ATOM 1048 C CA . PRO A 1 130 ? 204.085 197.850 362.666 1.00 70.80 130 PRO B CA 1
ATOM 1049 C C . PRO A 1 130 ? 205.538 197.442 362.570 1.00 70.80 130 PRO B C 1
ATOM 1050 O O . PRO A 1 130 ? 206.345 198.180 361.989 1.00 70.80 130 PRO B O 1
ATOM 1054 N N . ALA A 1 131 ? 205.901 196.289 363.125 1.00 70.18 131 ALA B N 1
ATOM 1055 C CA . ALA A 1 131 ? 207.281 195.836 363.084 1.00 70.18 131 ALA B CA 1
ATOM 1056 C C . ALA A 1 131 ? 207.743 195.503 361.678 1.00 70.18 131 ALA B C 1
ATOM 1057 O O . ALA A 1 131 ? 208.943 195.303 361.471 1.00 70.18 131 ALA B O 1
ATOM 1059 N N . TYR A 1 132 ? 206.826 195.449 360.717 1.00 68.26 132 TYR B N 1
ATOM 1060 C CA . TYR A 1 132 ? 207.149 195.085 359.351 1.00 68.26 132 TYR B CA 1
ATOM 1061 C C . TYR A 1 132 ? 206.675 196.098 358.328 1.00 68.26 132 TYR B C 1
ATOM 1062 O O . TYR A 1 132 ? 207.003 195.947 357.147 1.00 68.26 132 TYR B O 1
ATOM 1071 N N . ARG A 1 133 ? 205.922 197.106 358.729 1.00 69.41 133 ARG B N 1
ATOM 1072 C CA . ARG A 1 133 ? 205.523 198.129 357.782 1.00 69.41 133 ARG B CA 1
ATOM 1073 C C . ARG A 1 133 ? 206.338 199.398 357.983 1.00 69.41 133 ARG B C 1
ATOM 1074 O O . ARG A 1 133 ? 206.821 199.667 359.086 1.00 69.41 133 ARG B O 1
ATOM 1082 N N . PRO A 1 134 ? 206.513 200.193 356.930 1.00 68.45 134 PRO B N 1
ATOM 1083 C CA . PRO A 1 134 ? 207.100 201.509 357.112 1.00 68.45 134 PRO B CA 1
ATOM 1084 C C . PRO A 1 134 ? 206.296 202.317 358.106 1.00 68.45 134 PRO B C 1
ATOM 1085 O O . PRO A 1 134 ? 205.062 202.180 358.194 1.00 68.45 134 PRO B O 1
ATOM 1089 N N . PRO A 1 135 ? 206.947 203.183 358.867 1.00 71.58 135 PRO B N 1
ATOM 1090 C CA . PRO A 1 135 ? 206.237 203.908 359.923 1.00 71.58 135 PRO B CA 1
ATOM 1091 C C . PRO A 1 135 ? 205.385 205.040 359.384 1.00 71.58 135 PRO B C 1
ATOM 1092 O O . PRO A 1 135 ? 204.322 205.349 359.931 1.00 71.58 135 PRO B O 1
ATOM 1096 N N . ASN A 1 136 ? 205.847 205.667 358.309 1.00 73.13 136 ASN B N 1
ATOM 1097 C CA . ASN A 1 136 ? 205.157 206.802 357.711 1.00 73.13 136 ASN B CA 1
ATOM 1098 C C . ASN A 1 136 ? 204.129 206.283 356.715 1.00 73.13 136 ASN B C 1
ATOM 1099 O O . ASN A 1 136 ? 204.484 205.691 355.692 1.00 73.13 136 ASN B O 1
ATOM 1104 N N . ALA A 1 137 ? 202.861 206.513 357.015 1.00 70.19 137 ALA B N 1
ATOM 1105 C CA . ALA A 1 137 ? 201.749 206.060 356.199 1.00 70.19 137 ALA B CA 1
ATOM 1106 C C . ALA A 1 137 ? 201.877 206.548 354.765 1.00 70.19 137 ALA B C 1
ATOM 1107 O O . ALA A 1 137 ? 202.652 207.469 354.487 1.00 70.19 137 ALA B O 1
ATOM 1109 N N . PRO A 1 138 ? 201.146 205.952 353.830 1.00 69.22 138 PRO B N 1
ATOM 1110 C CA . PRO A 1 138 ? 201.054 206.536 352.494 1.00 69.22 138 PRO B CA 1
ATOM 1111 C C . PRO A 1 138 ? 200.177 207.773 352.519 1.00 69.22 138 PRO B C 1
ATOM 1112 O O . PRO A 1 138 ? 199.254 207.895 353.326 1.00 69.22 138 PRO B O 1
ATOM 1116 N N . ILE A 1 139 ? 200.478 208.700 351.619 1.00 72.68 139 ILE B N 1
ATOM 1117 C CA . ILE A 1 139 ? 199.968 210.058 351.705 1.00 72.68 139 ILE B CA 1
ATOM 1118 C C . ILE A 1 139 ? 199.364 210.455 350.368 1.00 72.68 139 ILE B C 1
ATOM 1119 O O . ILE A 1 139 ? 199.944 210.187 349.311 1.00 72.68 139 ILE B O 1
ATOM 1124 N N . LEU A 1 140 ? 198.196 211.084 350.423 1.00 72.69 140 LEU B N 1
ATOM 1125 C CA . LEU A 1 140 ? 197.496 211.609 349.262 1.00 72.69 140 LEU B CA 1
ATOM 1126 C C . LEU A 1 140 ? 197.447 213.122 349.397 1.00 72.69 140 LEU B C 1
ATOM 1127 O O . LEU A 1 140 ? 196.833 213.642 350.334 1.00 72.69 140 LEU B O 1
ATOM 1132 N N . SER A 1 141 ? 198.093 213.827 348.474 1.00 77.19 141 SER B N 1
ATOM 1133 C CA . SER A 1 141 ? 198.240 215.267 348.614 1.00 77.19 141 SER B CA 1
ATOM 1134 C C . SER A 1 141 ? 198.340 215.899 347.236 1.00 77.19 141 SER B C 1
ATOM 1135 O O . SER A 1 141 ? 198.651 215.238 346.243 1.00 77.19 141 SER B O 1
ATOM 1138 N N . THR A 1 142 ? 198.065 217.202 347.197 1.00 78.81 142 THR B N 1
ATOM 1139 C CA . THR A 1 142 ? 198.179 218.015 345.994 1.00 78.81 142 THR B CA 1
ATOM 1140 C C . THR A 1 142 ? 199.551 218.662 345.881 1.00 78.81 142 THR B C 1
ATOM 1141 O O . THR A 1 142 ? 199.734 219.589 345.086 1.00 78.81 142 THR B O 1
ATOM 1145 N N . LEU A 1 143 ? 200.516 218.192 346.657 1.00 81.62 143 LEU B N 1
ATOM 1146 C CA . LEU A 1 143 ? 201.790 218.863 346.835 1.00 81.62 143 LEU B CA 1
ATOM 1147 C C . LEU A 1 143 ? 202.908 217.835 346.836 1.00 81.62 143 LEU B C 1
ATOM 1148 O O . LEU A 1 143 ? 202.689 216.671 347.189 1.00 81.62 143 LEU B O 1
ATOM 1153 N N . PRO A 1 144 ? 204.117 218.234 346.448 1.00 87.08 144 PRO B N 1
ATOM 1154 C CA . PRO A 1 144 ? 205.287 217.407 346.758 1.00 87.08 144 PRO B CA 1
ATOM 1155 C C . PRO A 1 144 ? 205.514 217.375 348.259 1.00 87.08 144 PRO B C 1
ATOM 1156 O O . PRO A 1 144 ? 205.293 218.367 348.957 1.00 87.08 144 PRO B O 1
ATOM 1160 N N . GLU A 1 145 ? 205.957 216.222 348.760 1.00 86.85 145 GLU B N 1
ATOM 1161 C CA . GLU A 1 145 ? 206.086 216.065 350.203 1.00 86.85 145 GLU B CA 1
ATOM 1162 C C . GLU A 1 145 ? 207.080 217.044 350.812 1.00 86.85 145 GLU B C 1
ATOM 1163 O O . GLU A 1 145 ? 207.124 217.168 352.042 1.00 86.85 145 GLU B O 1
ATOM 1169 N N . THR A 1 146 ? 207.872 217.740 349.994 1.00 86.71 146 THR B N 1
ATOM 1170 C CA . THR A 1 146 ? 208.659 218.856 350.504 1.00 86.71 146 THR B CA 1
ATOM 1171 C C . THR A 1 146 ? 207.788 220.064 350.812 1.00 86.71 146 THR B C 1
ATOM 1172 O O . THR A 1 146 ? 208.192 220.918 351.608 1.00 86.71 146 THR B O 1
ATOM 1176 N N . THR A 1 147 ? 206.606 220.153 350.200 1.00 82.94 147 THR B N 1
ATOM 1177 C CA . THR A 1 147 ? 205.641 221.217 350.468 1.00 82.94 147 THR B CA 1
ATOM 1178 C C . THR A 1 147 ? 206.261 222.594 350.207 1.00 82.94 147 THR B C 1
ATOM 1179 O O . THR A 1 147 ? 206.475 223.406 351.108 1.00 82.94 147 THR B O 1
ATOM 1183 N N . VAL A 1 148 ? 206.567 222.814 348.931 1.00 84.87 148 VAL B N 1
ATOM 1184 C CA . VAL A 1 148 ? 207.001 224.111 348.426 1.00 84.87 148 VAL B CA 1
ATOM 1185 C C . VAL A 1 148 ? 206.359 224.323 347.064 1.00 84.87 148 VAL B C 1
ATOM 1186 O O . VAL A 1 148 ? 206.289 223.399 346.248 1.00 84.87 148 VAL B O 1
ATOM 1190 N N . VAL A 1 149 ? 205.896 225.546 346.818 1.00 81.70 149 VAL B N 1
ATOM 1191 C CA . VAL A 1 149 ? 205.153 225.890 345.614 1.00 81.70 149 VAL B CA 1
ATOM 1192 C C . VAL A 1 149 ? 205.929 226.946 344.842 1.00 81.70 149 VAL B C 1
ATOM 1193 O O . VAL A 1 149 ? 206.583 227.808 345.437 1.00 81.70 149 VAL B O 1
ATOM 1197 N N . ARG A 1 150 ? 205.854 226.875 343.517 1.00 86.41 150 ARG B N 1
ATOM 1198 C CA . ARG A 1 150 ? 206.558 227.814 342.654 1.00 86.41 150 ARG B CA 1
ATOM 1199 C C . ARG A 1 150 ? 205.707 228.188 341.446 1.00 86.41 150 ARG B C 1
ATOM 1200 O O . ARG A 1 150 ? 205.957 229.196 340.786 1.00 86.41 150 ARG B O 1
ATOM 1208 N N . MET B 1 1 ? 176.819 226.779 353.489 1.00 81.01 1 MET A N 1
ATOM 1209 C CA . MET B 1 1 ? 176.193 226.531 352.164 1.00 81.01 1 MET A CA 1
ATOM 1210 C C . MET B 1 1 ? 174.677 226.648 352.260 1.00 81.01 1 MET A C 1
ATOM 1211 O O . MET B 1 1 ? 174.096 226.451 353.326 1.00 81.01 1 MET A O 1
ATOM 1216 N N . ASP B 1 2 ? 174.044 226.965 351.132 1.00 83.35 2 ASP A N 1
ATOM 1217 C CA . ASP B 1 2 ? 172.597 227.120 351.070 1.00 83.35 2 ASP A CA 1
ATOM 1218 C C . ASP B 1 2 ? 172.020 226.112 350.088 1.00 83.35 2 ASP A C 1
ATOM 1219 O O . ASP B 1 2 ? 171.220 226.464 349.216 1.00 83.35 2 ASP A O 1
ATOM 1224 N N . ILE B 1 3 ? 172.439 224.855 350.224 1.00 78.09 3 ILE A N 1
ATOM 1225 C CA . ILE B 1 3 ? 172.075 223.829 349.259 1.00 78.09 3 ILE A CA 1
ATOM 1226 C C . ILE B 1 3 ? 170.570 223.624 349.248 1.00 78.09 3 ILE A C 1
ATOM 1227 O O . ILE B 1 3 ? 169.939 223.437 350.297 1.00 78.09 3 ILE A O 1
ATOM 1232 N N . ASP B 1 4 ? 169.989 223.657 348.052 1.00 78.83 4 ASP A N 1
ATOM 1233 C CA . ASP B 1 4 ? 168.609 223.259 347.845 1.00 78.83 4 ASP A CA 1
ATOM 1234 C C . ASP B 1 4 ? 168.602 221.900 347.167 1.00 78.83 4 ASP A C 1
ATOM 1235 O O . ASP B 1 4 ? 169.098 221.786 346.036 1.00 78.83 4 ASP A O 1
ATOM 1240 N N . PRO B 1 5 ? 168.075 220.847 347.798 1.00 75.39 5 PRO A N 1
ATOM 1241 C CA . PRO B 1 5 ? 168.241 219.500 347.237 1.00 75.39 5 PRO A CA 1
ATOM 1242 C C . PRO B 1 5 ? 167.439 219.242 345.975 1.00 75.39 5 PRO A C 1
ATOM 1243 O O . PRO B 1 5 ? 167.583 218.160 345.392 1.00 75.39 5 PRO A O 1
ATOM 1247 N N . TYR B 1 6 ? 166.607 220.183 345.535 1.00 74.40 6 TYR A N 1
ATOM 1248 C CA . TYR B 1 6 ? 165.822 220.019 344.324 1.00 74.40 6 TYR A CA 1
ATOM 1249 C C . TYR B 1 6 ? 166.230 220.972 343.211 1.00 74.40 6 TYR A C 1
ATOM 1250 O O . TYR B 1 6 ? 165.715 220.852 342.092 1.00 74.40 6 TYR A O 1
ATOM 1259 N N . LYS B 1 7 ? 167.134 221.908 343.486 1.00 76.76 7 LYS A N 1
ATOM 1260 C CA . LYS B 1 7 ? 167.491 222.910 342.491 1.00 76.76 7 LYS A CA 1
ATOM 1261 C C . LYS B 1 7 ? 168.147 222.273 341.276 1.00 76.76 7 LYS A C 1
ATOM 1262 O O . LYS B 1 7 ? 167.935 222.720 340.143 1.00 76.76 7 LYS A O 1
ATOM 1268 N N . GLU B 1 8 ? 168.947 221.227 341.485 1.00 75.58 8 GLU A N 1
ATOM 1269 C CA . GLU B 1 8 ? 169.542 220.524 340.357 1.00 75.58 8 GLU A CA 1
ATOM 1270 C C . GLU B 1 8 ? 168.529 219.677 339.608 1.00 75.58 8 GLU A C 1
ATOM 1271 O O . GLU B 1 8 ? 168.805 219.257 338.480 1.00 75.58 8 GLU A O 1
ATOM 1277 N N . PHE B 1 9 ? 167.368 219.424 340.203 1.00 73.84 9 PHE A N 1
ATOM 1278 C CA . PHE B 1 9 ? 166.299 218.685 339.555 1.00 73.84 9 PHE A CA 1
ATOM 1279 C C . PHE B 1 9 ? 165.189 219.591 339.056 1.00 73.84 9 PHE A C 1
ATOM 1280 O O . PHE B 1 9 ? 164.160 219.093 338.597 1.00 73.84 9 PHE A O 1
ATOM 1288 N N . GLY B 1 10 ? 165.358 220.901 339.167 1.00 75.22 10 GLY A N 1
ATOM 1289 C CA . GLY B 1 10 ? 164.450 221.842 338.555 1.00 75.22 10 GLY A CA 1
ATOM 1290 C C . GLY B 1 10 ? 163.375 222.378 339.463 1.00 75.22 10 GLY A C 1
ATOM 1291 O O . GLY B 1 10 ? 162.572 223.206 339.019 1.00 75.22 10 GLY A O 1
ATOM 1292 N N . ALA B 1 11 ? 163.332 221.939 340.707 1.00 73.97 11 ALA A N 1
ATOM 1293 C CA . ALA B 1 11 ? 162.346 222.379 341.669 1.00 73.97 11 ALA A CA 1
ATOM 1294 C C . ALA B 1 11 ? 163.015 223.228 342.740 1.00 73.97 11 ALA A C 1
ATOM 1295 O O . ALA B 1 11 ? 164.201 223.559 342.655 1.00 73.97 11 ALA A O 1
ATOM 1297 N N . THR B 1 12 ? 162.237 223.590 343.752 1.00 77.06 12 THR A N 1
ATOM 1298 C CA . THR B 1 12 ? 162.724 224.377 344.869 1.00 77.06 12 THR A CA 1
ATOM 1299 C C . THR B 1 12 ? 161.881 224.036 346.085 1.00 77.06 12 THR A C 1
ATOM 1300 O O . THR B 1 12 ? 160.832 223.401 345.979 1.00 77.06 12 THR A O 1
ATOM 1304 N N . VAL B 1 13 ? 162.362 224.457 347.255 1.00 78.15 13 VAL A N 1
ATOM 1305 C CA . VAL B 1 13 ? 161.611 224.221 348.477 1.00 78.15 13 VAL A CA 1
ATOM 1306 C C . VAL B 1 13 ? 160.356 225.072 348.528 1.00 78.15 13 VAL A C 1
ATOM 1307 O O . VAL B 1 13 ? 159.435 224.767 349.293 1.00 78.15 13 VAL A O 1
ATOM 1311 N N . GLU B 1 14 ? 160.295 226.136 347.730 1.00 79.75 14 GLU A N 1
ATOM 1312 C CA . GLU B 1 14 ? 159.086 226.941 347.654 1.00 79.75 14 GLU A CA 1
ATOM 1313 C C . GLU B 1 14 ? 158.040 226.295 346.760 1.00 79.75 14 GLU A C 1
ATOM 1314 O O . GLU B 1 14 ? 156.841 226.521 346.953 1.00 79.75 14 GLU A O 1
ATOM 1320 N N . LEU B 1 15 ? 158.473 225.494 345.789 1.00 73.65 15 LEU A N 1
ATOM 1321 C CA . LEU B 1 15 ? 157.533 224.789 344.929 1.00 73.65 15 LEU A CA 1
ATOM 1322 C C . LEU B 1 15 ? 156.890 223.617 345.657 1.00 73.65 15 LEU A C 1
ATOM 1323 O O . LEU B 1 15 ? 155.681 223.394 345.540 1.00 73.65 15 LEU A O 1
ATOM 1328 N N . LEU B 1 16 ? 157.681 222.853 346.407 1.00 72.25 16 LEU A N 1
ATOM 1329 C CA . LEU B 1 16 ? 157.144 221.755 347.195 1.00 72.25 16 LEU A CA 1
ATOM 1330 C C . LEU B 1 16 ? 156.443 222.216 348.462 1.00 72.25 16 LEU A C 1
ATOM 1331 O O . LEU B 1 16 ? 155.815 221.393 349.133 1.00 72.25 16 LEU A O 1
ATOM 1336 N N . SER B 1 17 ? 156.544 223.496 348.815 1.00 75.03 17 SER A N 1
ATOM 1337 C CA . SER B 1 17 ? 155.740 224.025 349.903 1.00 75.03 17 SER A CA 1
ATOM 1338 C C . SER B 1 17 ? 154.280 224.170 349.510 1.00 75.03 17 SER A C 1
ATOM 1339 O O . SER B 1 17 ? 153.431 224.346 350.389 1.00 75.03 17 SER A O 1
ATOM 1342 N N . PHE B 1 18 ? 153.978 224.107 348.214 1.00 73.25 18 PHE A N 1
ATOM 1343 C CA . PHE B 1 18 ? 152.595 224.034 347.765 1.00 73.25 18 PHE A CA 1
ATOM 1344 C C . PHE B 1 18 ? 151.887 222.854 348.409 1.00 73.25 18 PHE A C 1
ATOM 1345 O O . PHE B 1 18 ? 150.901 223.018 349.135 1.00 73.25 18 PHE A O 1
ATOM 1353 N N . LEU B 1 19 ? 152.377 221.655 348.144 1.00 71.72 19 LEU A N 1
ATOM 1354 C CA . LEU B 1 19 ? 151.864 220.475 348.811 1.00 71.72 19 LEU A CA 1
ATOM 1355 C C . LEU B 1 19 ? 151.933 220.667 350.324 1.00 71.72 19 LEU A C 1
ATOM 1356 O O . LEU B 1 19 ? 152.926 221.200 350.833 1.00 71.72 19 LEU A O 1
ATOM 1361 N N . PRO B 1 20 ? 150.917 220.254 351.071 1.00 73.62 20 PRO A N 1
ATOM 1362 C CA . PRO B 1 20 ? 151.020 220.320 352.530 1.00 73.62 20 PRO A CA 1
ATOM 1363 C C . PRO B 1 20 ? 151.936 219.248 353.090 1.00 73.62 20 PRO A C 1
ATOM 1364 O O . PRO B 1 20 ? 152.572 218.504 352.340 1.00 73.62 20 PRO A O 1
ATOM 1368 N N . SER B 1 21 ? 152.008 219.167 354.414 1.00 78.71 21 SER A N 1
ATOM 1369 C CA . SER B 1 21 ? 152.729 218.094 355.076 1.00 78.71 21 SER A CA 1
ATOM 1370 C C . SER B 1 21 ? 151.889 216.840 355.243 1.00 78.71 21 SER A C 1
ATOM 1371 O O . SER B 1 21 ? 152.449 215.750 355.400 1.00 78.71 21 SER A O 1
ATOM 1374 N N . ASP B 1 22 ? 150.567 216.971 355.216 1.00 78.82 22 ASP A N 1
ATOM 1375 C CA . ASP B 1 22 ? 149.665 215.837 355.328 1.00 78.82 22 ASP A CA 1
ATOM 1376 C C . ASP B 1 22 ? 149.517 215.075 354.024 1.00 78.82 22 ASP A C 1
ATOM 1377 O O . ASP B 1 22 ? 148.750 214.109 353.973 1.00 78.82 22 ASP A O 1
ATOM 1382 N N . PHE B 1 23 ? 150.226 215.482 352.977 1.00 71.84 23 PHE A N 1
ATOM 1383 C CA . PHE B 1 23 ? 150.073 214.887 351.660 1.00 71.84 23 PHE A CA 1
ATOM 1384 C C . PHE B 1 23 ? 151.049 213.755 351.412 1.00 71.84 23 PHE A C 1
ATOM 1385 O O . PHE B 1 23 ? 150.707 212.788 350.722 1.00 71.84 23 PHE A O 1
ATOM 1393 N N . PHE B 1 24 ? 152.238 213.844 351.965 1.00 72.98 24 PHE A N 1
ATOM 1394 C CA . PHE B 1 24 ? 153.294 212.914 351.613 1.00 72.98 24 PHE A CA 1
ATOM 1395 C C . PHE B 1 24 ? 153.068 211.577 352.306 1.00 72.98 24 PHE A C 1
ATOM 1396 O O . PHE B 1 24 ? 152.795 211.549 353.509 1.00 72.98 24 PHE A O 1
ATOM 1404 N N . PRO B 1 25 ? 153.167 210.461 351.591 1.00 74.39 25 PRO A N 1
ATOM 1405 C CA . PRO B 1 25 ? 152.915 209.164 352.220 1.00 74.39 25 PRO A CA 1
ATOM 1406 C C . PRO B 1 25 ? 153.859 208.861 353.364 1.00 74.39 25 PRO A C 1
ATOM 1407 O O . PRO B 1 25 ? 154.797 209.616 353.635 1.00 74.39 25 PRO A O 1
ATOM 1411 N N . SER B 1 26 ? 153.609 207.751 354.044 1.00 79.89 26 SER A N 1
ATOM 1412 C CA . SER B 1 26 ? 154.496 207.308 355.098 1.00 79.89 26 SER A CA 1
ATOM 1413 C C . SER B 1 26 ? 155.806 206.804 354.508 1.00 79.89 26 SER A C 1
ATOM 1414 O O . SER B 1 26 ? 155.881 206.367 353.354 1.00 79.89 26 SER A O 1
ATOM 1417 N N . VAL B 1 27 ? 156.854 206.869 355.325 1.00 80.82 27 VAL A N 1
ATOM 1418 C CA . VAL B 1 27 ? 158.164 206.459 354.846 1.00 80.82 27 VAL A CA 1
ATOM 1419 C C . VAL B 1 27 ? 158.179 204.966 354.571 1.00 80.82 27 VAL A C 1
ATOM 1420 O O . VAL B 1 27 ? 158.878 204.504 353.666 1.00 80.82 27 VAL A O 1
ATOM 1424 N N . ARG B 1 28 ? 157.417 204.186 355.336 1.00 82.90 28 ARG A N 1
ATOM 1425 C CA . ARG B 1 28 ? 157.314 202.761 355.055 1.00 82.90 28 ARG A CA 1
ATOM 1426 C C . ARG B 1 28 ? 156.719 202.523 353.675 1.00 82.90 28 ARG A C 1
ATOM 1427 O O . ARG B 1 28 ? 157.228 201.706 352.901 1.00 82.90 28 ARG A O 1
ATOM 1435 N N . ASP B 1 29 ? 155.632 203.224 353.355 1.00 79.62 29 ASP A N 1
ATOM 1436 C CA . ASP B 1 29 ? 155.033 203.099 352.032 1.00 79.62 29 ASP A CA 1
ATOM 1437 C C . ASP B 1 29 ? 156.020 203.489 350.944 1.00 79.62 29 ASP A C 1
ATOM 1438 O O . ASP B 1 29 ? 156.140 202.801 349.920 1.00 79.62 29 ASP A O 1
ATOM 1443 N N . LEU B 1 30 ? 156.736 204.592 351.145 1.00 75.86 30 LEU A N 1
ATOM 1444 C CA . LEU B 1 30 ? 157.651 205.063 350.115 1.00 75.86 30 LEU A CA 1
ATOM 1445 C C . LEU B 1 30 ? 158.804 204.094 349.912 1.00 75.86 30 LEU A C 1
ATOM 1446 O O . LEU B 1 30 ? 159.211 203.837 348.776 1.00 75.86 30 LEU A O 1
ATOM 1451 N N . LEU B 1 31 ? 159.343 203.541 350.996 1.00 78.24 31 LEU A N 1
ATOM 1452 C CA . LEU B 1 31 ? 160.429 202.583 350.867 1.00 78.24 31 LEU A CA 1
ATOM 1453 C C . LEU B 1 31 ? 159.950 201.267 350.271 1.00 78.24 31 LEU A C 1
ATOM 1454 O O . LEU B 1 31 ? 160.692 200.627 349.524 1.00 78.24 31 LEU A O 1
ATOM 1459 N N . ASP B 1 32 ? 158.724 200.847 350.584 1.00 79.15 32 ASP A N 1
ATOM 1460 C CA . ASP B 1 32 ? 158.158 199.668 349.939 1.00 79.15 32 ASP A CA 1
ATOM 1461 C C . ASP B 1 32 ? 158.054 199.874 348.435 1.00 79.15 32 ASP A C 1
ATOM 1462 O O . ASP B 1 32 ? 158.427 198.999 347.646 1.00 79.15 32 ASP A O 1
ATOM 1467 N N . THR B 1 33 ? 157.531 201.029 348.022 1.00 75.05 33 THR A N 1
ATOM 1468 C CA . THR B 1 33 ? 157.484 201.361 346.603 1.00 75.05 33 THR A CA 1
ATOM 1469 C C . THR B 1 33 ? 158.876 201.341 345.986 1.00 75.05 33 THR A C 1
ATOM 1470 O O . THR B 1 33 ? 159.092 200.755 344.918 1.00 75.05 33 THR A O 1
ATOM 1474 N N . ALA B 1 34 ? 159.829 202.002 346.642 1.00 75.46 34 ALA A N 1
ATOM 1475 C CA . ALA B 1 34 ? 161.182 202.080 346.113 1.00 75.46 34 ALA A CA 1
ATOM 1476 C C . ALA B 1 34 ? 161.774 200.695 345.932 1.00 75.46 34 ALA A C 1
ATOM 1477 O O . ALA B 1 34 ? 162.366 200.394 344.895 1.00 75.46 34 ALA A O 1
ATOM 1479 N N . SER B 1 35 ? 161.626 199.835 346.933 1.00 77.94 35 SER A N 1
ATOM 1480 C CA . SER B 1 35 ? 162.089 198.464 346.808 1.00 77.94 35 SER A CA 1
ATOM 1481 C C . SER B 1 35 ? 161.436 197.835 345.592 1.00 77.94 35 SER A C 1
ATOM 1482 O O . SER B 1 35 ? 162.108 197.575 344.591 1.00 77.94 35 SER A O 1
ATOM 1485 N N . ALA B 1 36 ? 160.112 197.681 345.656 1.00 76.13 36 ALA A N 1
ATOM 1486 C CA . ALA B 1 36 ? 159.368 196.966 344.627 1.00 76.13 36 ALA A CA 1
ATOM 1487 C C . ALA B 1 36 ? 159.755 197.399 343.223 1.00 76.13 36 ALA A C 1
ATOM 1488 O O . ALA B 1 36 ? 159.787 196.576 342.302 1.00 76.13 36 ALA A O 1
ATOM 1490 N N . LEU B 1 37 ? 160.047 198.682 343.031 1.00 75.13 37 LEU A N 1
ATOM 1491 C CA . LEU B 1 37 ? 160.225 199.200 341.683 1.00 75.13 37 LEU A CA 1
ATOM 1492 C C . LEU B 1 37 ? 161.675 199.349 341.252 1.00 75.13 37 LEU A C 1
ATOM 1493 O O . LEU B 1 37 ? 161.959 199.225 340.058 1.00 75.13 37 LEU A O 1
ATOM 1498 N N . TYR B 1 38 ? 162.608 199.613 342.174 1.00 75.01 38 TYR A N 1
ATOM 1499 C CA . TYR B 1 38 ? 163.976 199.928 341.800 1.00 75.01 38 TYR A CA 1
ATOM 1500 C C . TYR B 1 38 ? 164.994 199.303 342.746 1.00 75.01 38 TYR A C 1
ATOM 1501 O O . TYR B 1 38 ? 166.073 199.866 342.947 1.00 75.01 38 TYR A O 1
ATOM 1510 N N . ARG B 1 39 ? 164.686 198.153 343.347 1.00 81.29 39 ARG A N 1
ATOM 1511 C CA . ARG B 1 39 ? 165.655 197.542 344.248 1.00 81.29 39 ARG A CA 1
ATOM 1512 C C . ARG B 1 39 ? 166.930 197.169 343.508 1.00 81.29 39 ARG A C 1
ATOM 1513 O O . ARG B 1 39 ? 168.039 197.479 343.957 1.00 81.29 39 ARG A O 1
ATOM 1521 N N . GLU B 1 40 ? 166.789 196.503 342.364 1.00 82.60 40 GLU A N 1
ATOM 1522 C CA . GLU B 1 40 ? 167.943 196.048 341.605 1.00 82.60 40 GLU A CA 1
ATOM 1523 C C . GLU B 1 40 ? 168.743 197.201 341.025 1.00 82.60 40 GLU A C 1
ATOM 1524 O O . GLU B 1 40 ? 169.918 197.015 340.693 1.00 82.60 40 GLU A O 1
ATOM 1530 N N . ALA B 1 41 ? 168.136 198.375 340.886 1.00 76.89 41 ALA A N 1
ATOM 1531 C CA . ALA B 1 41 ? 168.826 199.540 340.356 1.00 76.89 41 ALA A CA 1
ATOM 1532 C C . ALA B 1 41 ? 169.464 200.387 341.443 1.00 76.89 41 ALA A C 1
ATOM 1533 O O . ALA B 1 41 ? 170.456 201.075 341.178 1.00 76.89 41 ALA A O 1
ATOM 1535 N N . LEU B 1 42 ? 168.916 200.362 342.654 1.00 75.85 42 LEU A N 1
ATOM 1536 C CA . LEU B 1 42 ? 169.545 201.065 343.762 1.00 75.85 42 LEU A CA 1
ATOM 1537 C C . LEU B 1 42 ? 170.684 200.250 344.352 1.00 75.85 42 LEU A C 1
ATOM 1538 O O . LEU B 1 42 ? 171.695 200.814 344.783 1.00 75.85 42 LEU A O 1
ATOM 1543 N N . GLU B 1 43 ? 170.540 198.929 344.377 1.00 80.20 43 GLU A N 1
ATOM 1544 C CA . GLU B 1 43 ? 171.625 198.045 344.770 1.00 80.20 43 GLU A CA 1
ATOM 1545 C C . GLU B 1 43 ? 172.658 197.851 343.670 1.00 80.20 43 GLU A C 1
ATOM 1546 O O . GLU B 1 43 ? 173.577 197.045 343.843 1.00 80.20 43 GLU A O 1
ATOM 1552 N N . SER B 1 44 ? 172.535 198.553 342.566 1.00 77.88 44 SER A N 1
ATOM 1553 C CA . SER B 1 44 ? 173.405 198.331 341.425 1.00 77.88 44 SER A CA 1
ATOM 1554 C C . SER B 1 44 ? 174.656 199.195 341.505 1.00 77.88 44 SER A C 1
ATOM 1555 O O . SER B 1 44 ? 174.642 200.269 342.115 1.00 77.88 44 SER A O 1
ATOM 1558 N N . PRO B 1 45 ? 175.750 198.738 340.897 1.00 78.35 45 PRO A N 1
ATOM 1559 C CA . PRO B 1 45 ? 176.979 199.544 340.799 1.00 78.35 45 PRO A CA 1
ATOM 1560 C C . PRO B 1 45 ? 177.016 200.395 339.534 1.00 78.35 45 PRO A C 1
ATOM 1561 O O . PRO B 1 45 ? 177.783 200.149 338.598 1.00 78.35 45 PRO A O 1
ATOM 1565 N N . GLU B 1 46 ? 176.176 201.423 339.487 1.00 77.70 46 GLU A N 1
ATOM 1566 C CA . GLU B 1 46 ? 176.056 202.208 338.273 1.00 77.70 46 GLU A CA 1
ATOM 1567 C C . GLU B 1 46 ? 175.345 203.515 338.583 1.00 77.70 46 GLU A C 1
ATOM 1568 O O . GLU B 1 46 ? 174.374 203.533 339.340 1.00 77.70 46 GLU A O 1
ATOM 1574 N N . HIS B 1 47 ? 175.841 204.603 337.998 1.00 77.10 47 HIS A N 1
ATOM 1575 C CA . HIS B 1 47 ? 175.144 205.877 338.076 1.00 77.10 47 HIS A CA 1
ATOM 1576 C C . HIS B 1 47 ? 173.949 205.834 337.143 1.00 77.10 47 HIS A C 1
ATOM 1577 O O . HIS B 1 47 ? 173.940 206.502 336.105 1.00 77.10 47 HIS A O 1
ATOM 1584 N N . CYS B 1 48 ? 172.938 205.045 337.495 1.00 76.67 48 CYS A N 1
ATOM 1585 C CA . CYS B 1 48 ? 171.792 204.908 336.612 1.00 76.67 48 CYS A CA 1
ATOM 1586 C C . CYS B 1 48 ? 171.110 206.247 336.400 1.00 76.67 48 CYS A C 1
ATOM 1587 O O . CYS B 1 48 ? 170.574 206.508 335.317 1.00 76.67 48 CYS 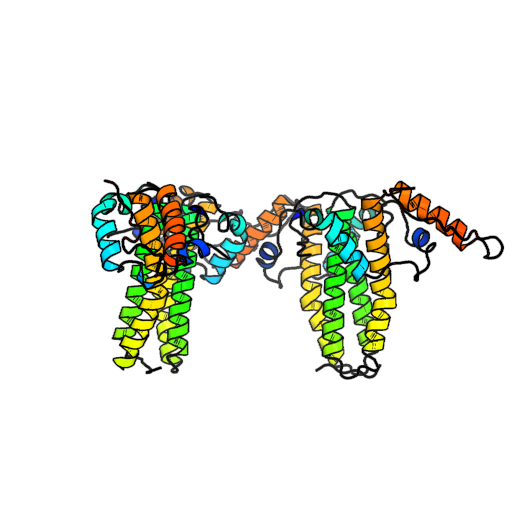A O 1
ATOM 1590 N N . SER B 1 49 ? 171.137 207.111 337.407 1.00 74.00 49 SER A N 1
ATOM 1591 C CA . SER B 1 49 ? 170.619 208.462 337.278 1.00 74.00 49 SER A CA 1
ATOM 1592 C C . SER B 1 49 ? 170.857 209.254 338.557 1.00 74.00 49 SER A C 1
ATOM 1593 O O . SER B 1 49 ? 171.086 208.673 339.628 1.00 74.00 49 SER A O 1
ATOM 1596 N N . PRO B 1 50 ? 170.813 210.584 338.480 1.00 73.22 50 PRO A N 1
ATOM 1597 C CA . PRO B 1 50 ? 170.904 211.386 339.704 1.00 73.22 50 PRO A CA 1
ATOM 1598 C C . PRO B 1 50 ? 169.813 211.067 340.697 1.00 73.22 50 PRO A C 1
ATOM 1599 O O . PRO B 1 50 ? 170.028 211.174 341.910 1.00 73.22 50 PRO A O 1
ATOM 1603 N N . HIS B 1 51 ? 168.641 210.668 340.214 1.00 71.56 51 HIS A N 1
ATOM 1604 C CA . HIS B 1 51 ? 167.557 210.326 341.119 1.00 71.56 51 HIS A CA 1
ATOM 1605 C C . HIS B 1 51 ? 167.902 209.097 341.939 1.00 71.56 51 HIS A C 1
ATOM 1606 O O . HIS B 1 51 ? 167.598 209.038 343.132 1.00 71.56 51 HIS A O 1
ATOM 1613 N N . HIS B 1 52 ? 168.567 208.120 341.328 1.00 73.09 52 HIS A N 1
ATOM 1614 C CA . HIS B 1 52 ? 169.076 206.988 342.091 1.00 73.09 52 HIS A CA 1
ATOM 1615 C C . HIS B 1 52 ? 170.170 207.434 343.050 1.00 73.09 52 HIS A C 1
ATOM 1616 O O . HIS B 1 52 ? 170.168 207.069 344.234 1.00 73.09 52 HIS A O 1
ATOM 1623 N N . THR B 1 53 ? 171.129 208.210 342.545 1.00 72.34 53 THR A N 1
ATOM 1624 C CA . THR B 1 53 ? 172.230 208.672 343.381 1.00 72.34 53 THR A CA 1
ATOM 1625 C C . THR B 1 53 ? 171.737 209.398 344.620 1.00 72.34 53 THR A C 1
ATOM 1626 O O . THR B 1 53 ? 172.414 209.398 345.652 1.00 72.34 53 THR A O 1
ATOM 1630 N N . ALA B 1 54 ? 170.572 210.031 344.533 1.00 72.40 54 ALA A N 1
ATOM 1631 C CA . ALA B 1 54 ? 170.016 210.770 345.655 1.00 72.40 54 ALA A CA 1
ATOM 1632 C C . ALA B 1 54 ? 169.082 209.932 346.509 1.00 72.40 54 ALA A C 1
ATOM 1633 O O . ALA B 1 54 ? 169.027 210.122 347.728 1.00 72.40 54 ALA A O 1
ATOM 1635 N N . LEU B 1 55 ? 168.350 209.007 345.896 1.00 73.32 55 LEU A N 1
ATOM 1636 C CA . LEU B 1 55 ? 167.460 208.137 346.647 1.00 73.32 55 LEU A CA 1
ATOM 1637 C C . LEU B 1 55 ? 168.246 207.204 347.554 1.00 73.32 55 LEU A C 1
ATOM 1638 O O . LEU B 1 55 ? 167.823 206.916 348.681 1.00 73.32 55 LEU A O 1
ATOM 1643 N N . ARG B 1 56 ? 169.400 206.730 347.088 1.00 74.46 56 ARG A N 1
ATOM 1644 C CA . ARG B 1 56 ? 170.262 205.922 347.943 1.00 74.46 56 ARG A CA 1
ATOM 1645 C C . ARG B 1 56 ? 170.664 206.692 349.194 1.00 74.46 56 ARG A C 1
ATOM 1646 O O . ARG B 1 56 ? 170.556 206.187 350.320 1.00 74.46 56 ARG A O 1
ATOM 1654 N N . GLN B 1 57 ? 171.126 207.927 349.014 1.00 75.28 57 GLN A N 1
ATOM 1655 C CA . GLN B 1 57 ? 171.560 208.728 350.149 1.00 75.28 57 GLN A CA 1
ATOM 1656 C C . GLN B 1 57 ? 170.396 209.050 351.071 1.00 75.28 57 GLN A C 1
ATOM 1657 O O . GLN B 1 57 ? 170.566 209.113 352.292 1.00 75.28 57 GLN A O 1
ATOM 1663 N N . ALA B 1 58 ? 169.208 209.260 350.510 1.00 77.02 58 ALA A N 1
ATOM 1664 C CA . ALA B 1 58 ? 168.040 209.521 351.341 1.00 77.02 58 ALA A CA 1
ATOM 1665 C C . ALA B 1 58 ? 167.691 208.312 352.196 1.00 77.02 58 ALA A C 1
ATOM 1666 O O . ALA B 1 58 ? 167.374 208.450 353.384 1.00 77.02 58 ALA A O 1
ATOM 1668 N N . ILE B 1 59 ? 167.737 207.119 351.606 1.00 78.05 59 ILE A N 1
ATOM 1669 C CA . ILE B 1 59 ? 167.475 205.904 352.368 1.00 78.05 59 ILE A CA 1
ATOM 1670 C C . ILE B 1 59 ? 168.497 205.744 353.484 1.00 78.05 59 ILE A C 1
ATOM 1671 O O . ILE B 1 59 ? 168.151 205.388 354.618 1.00 78.05 59 ILE A O 1
ATOM 1676 N N . LEU B 1 60 ? 169.770 206.002 353.186 1.00 80.10 60 LEU A N 1
ATOM 1677 C CA . LEU B 1 60 ? 170.794 205.881 354.218 1.00 80.10 60 LEU A CA 1
ATOM 1678 C C . LEU B 1 60 ? 170.599 206.910 355.326 1.00 80.10 60 LEU A C 1
ATOM 1679 O O . LEU B 1 60 ? 170.814 206.608 356.506 1.00 80.10 60 LEU A O 1
ATOM 1684 N N . CYS B 1 61 ? 170.206 208.133 354.969 1.00 85.67 61 CYS A N 1
ATOM 1685 C CA . CYS B 1 61 ? 169.948 209.148 355.982 1.00 85.67 61 CYS A CA 1
ATOM 1686 C C . CYS B 1 61 ? 168.790 208.741 356.878 1.00 85.67 61 CYS A C 1
ATOM 1687 O O . CYS B 1 61 ? 168.845 208.924 358.100 1.00 85.67 61 CYS A O 1
ATOM 1690 N N . TRP B 1 62 ? 167.725 208.201 356.289 1.00 86.16 62 TRP A N 1
ATOM 1691 C CA . TRP B 1 62 ? 166.621 207.708 357.101 1.00 86.16 62 TRP A CA 1
ATOM 1692 C C . TRP B 1 62 ? 167.087 206.596 358.025 1.00 86.16 62 TRP A C 1
ATOM 1693 O O . TRP B 1 62 ? 166.681 206.535 359.192 1.00 86.16 62 TRP A O 1
ATOM 1704 N N . GLY B 1 63 ? 167.933 205.701 357.520 1.00 88.55 63 GLY A N 1
ATOM 1705 C CA . GLY B 1 63 ? 168.463 204.649 358.368 1.00 88.55 63 GLY A CA 1
ATOM 1706 C C . GLY B 1 63 ? 169.221 205.199 359.559 1.00 88.55 63 GLY A C 1
ATOM 1707 O O . GLY B 1 63 ? 169.017 204.768 360.695 1.00 88.55 63 GLY A O 1
ATOM 1708 N N . GLU B 1 64 ? 170.105 206.166 359.312 1.00 91.11 64 GLU A N 1
ATOM 1709 C CA . GLU B 1 64 ? 170.883 206.748 360.400 1.00 91.11 64 GLU A CA 1
ATOM 1710 C C . GLU B 1 64 ? 1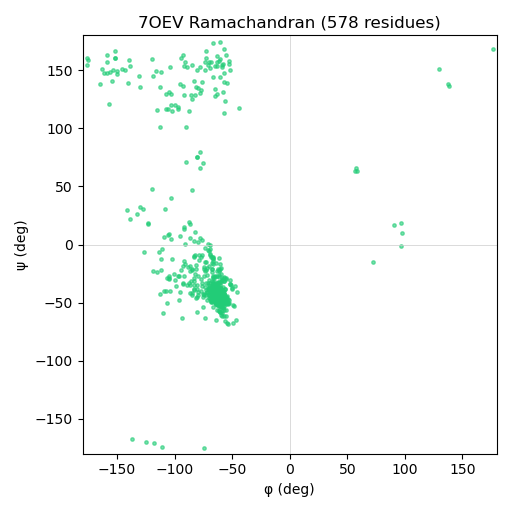69.983 207.449 361.408 1.00 91.11 64 GLU A C 1
ATOM 1711 O O . GLU B 1 64 ? 170.177 207.322 362.624 1.00 91.11 64 GLU A O 1
ATOM 1717 N N . LEU B 1 65 ? 168.996 208.200 360.921 1.00 92.52 65 LEU A N 1
ATOM 1718 C CA . LEU B 1 65 ? 168.100 208.920 361.818 1.00 92.52 65 LEU A CA 1
ATOM 1719 C C . LEU B 1 65 ? 167.300 207.959 362.683 1.00 92.52 65 LEU A C 1
ATOM 1720 O O . LEU B 1 65 ? 167.167 208.158 363.897 1.00 92.52 65 LEU A O 1
ATOM 1725 N N . MET B 1 66 ? 166.741 206.915 362.072 1.00 93.77 66 MET A N 1
ATOM 1726 C CA . MET B 1 66 ? 165.991 205.932 362.840 1.00 93.77 66 MET A CA 1
ATOM 1727 C C . MET B 1 66 ? 166.885 205.214 363.837 1.00 93.77 66 MET A C 1
ATOM 1728 O O . MET B 1 66 ? 166.463 204.932 364.963 1.00 93.77 66 MET A O 1
ATOM 1733 N N . THR B 1 67 ? 168.122 204.911 363.448 1.00 96.74 67 THR A N 1
ATOM 1734 C CA . THR B 1 67 ? 169.056 204.287 364.377 1.00 96.74 67 THR A CA 1
ATOM 1735 C C . THR B 1 67 ? 169.281 205.171 365.595 1.00 96.74 67 THR A C 1
ATOM 1736 O O . THR B 1 67 ? 169.199 204.711 366.742 1.00 96.74 67 THR A O 1
ATOM 1740 N N . LEU B 1 68 ? 169.572 206.450 365.361 1.00 98.58 68 LEU A N 1
ATOM 1741 C CA . LEU B 1 68 ? 169.812 207.369 366.466 1.00 98.58 68 LEU A CA 1
ATOM 1742 C C . LEU B 1 68 ? 168.588 207.480 367.361 1.00 98.58 68 LEU A C 1
ATOM 1743 O O . LEU B 1 68 ? 168.698 207.432 368.591 1.00 98.58 68 LEU A O 1
ATOM 1748 N N . ALA B 1 69 ? 167.408 207.641 366.762 1.00 99.99 69 ALA A N 1
ATOM 1749 C CA . ALA B 1 69 ? 166.204 207.825 367.561 1.00 99.99 69 ALA A CA 1
ATOM 1750 C C . ALA B 1 69 ? 165.870 206.570 368.356 1.00 99.99 69 ALA A C 1
ATOM 1751 O O . ALA B 1 69 ? 165.436 206.657 369.509 1.00 99.99 69 ALA A O 1
ATOM 1753 N N . THR B 1 70 ? 166.058 205.395 367.757 1.00 103.76 70 THR A N 1
ATOM 1754 C CA . THR B 1 70 ? 165.836 204.147 368.476 1.00 103.76 70 THR A CA 1
ATOM 1755 C C . THR B 1 70 ? 166.781 204.024 369.660 1.00 103.76 70 THR A C 1
ATOM 1756 O O . THR B 1 70 ? 166.363 203.684 370.773 1.00 103.76 70 THR A O 1
ATOM 1760 N N . TRP B 1 71 ? 168.072 204.268 369.432 1.00 104.74 71 TRP A N 1
ATOM 1761 C CA . TRP B 1 71 ? 169.037 204.211 370.523 1.00 104.74 71 TRP A CA 1
ATOM 1762 C C . TRP B 1 71 ? 168.662 205.182 371.636 1.00 104.74 71 TRP A C 1
ATOM 1763 O O . TRP B 1 71 ? 168.702 204.829 372.822 1.00 104.74 71 TRP A O 1
ATOM 1774 N N . VAL B 1 72 ? 168.282 206.407 371.270 1.00 106.90 72 VAL A N 1
ATOM 1775 C CA . VAL B 1 72 ? 167.872 207.395 372.262 1.00 106.90 72 VAL A CA 1
ATOM 1776 C C . VAL B 1 72 ? 166.688 206.881 373.067 1.00 106.90 72 VAL A C 1
ATOM 1777 O O . VAL B 1 72 ? 166.715 206.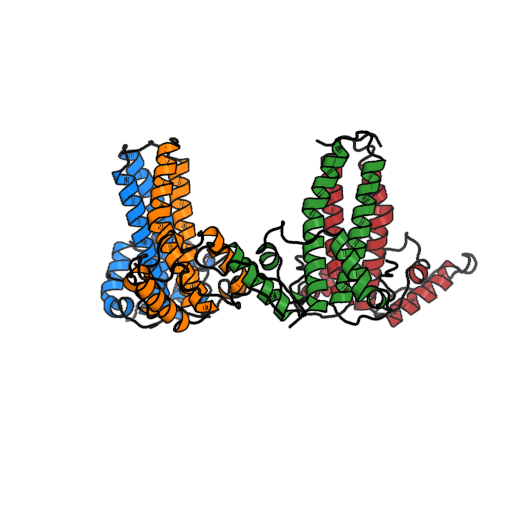864 374.302 1.00 106.90 72 VAL A O 1
ATOM 1781 N N . GLY B 1 73 ? 165.623 206.469 372.379 1.00 110.81 73 GLY A N 1
ATOM 1782 C CA . GLY B 1 73 ? 164.443 205.997 373.082 1.00 110.81 73 GLY A CA 1
ATOM 1783 C C . GLY B 1 73 ? 164.750 204.849 374.021 1.00 110.81 73 GLY A C 1
ATOM 1784 O O . GLY B 1 73 ? 164.268 204.809 375.155 1.00 110.81 73 GLY A O 1
ATOM 1785 N N . VAL B 1 74 ? 165.565 203.899 373.562 1.00 111.34 74 VAL A N 1
ATOM 1786 C CA . VAL B 1 74 ? 165.893 202.743 374.388 1.00 111.34 74 VAL A CA 1
ATOM 1787 C C . VAL B 1 74 ? 166.653 203.182 375.631 1.00 111.34 74 VAL A C 1
ATOM 1788 O O . VAL B 1 74 ? 166.338 202.763 376.752 1.00 111.34 74 VAL A O 1
ATOM 1792 N N . ASN B 1 75 ? 167.665 204.029 375.456 1.00 113.50 75 ASN A N 1
ATOM 1793 C CA . ASN B 1 75 ? 168.429 204.533 376.590 1.00 113.50 75 ASN A CA 1
ATOM 1794 C C . ASN B 1 75 ? 167.686 205.606 377.372 1.00 113.50 75 ASN A C 1
ATOM 1795 O O . ASN B 1 75 ? 168.251 206.165 378.317 1.00 113.50 75 ASN A O 1
ATOM 1800 N N . LEU B 1 76 ? 166.448 205.902 377.003 1.00 116.23 76 LEU A N 1
ATOM 1801 C CA . LEU B 1 76 ? 165.643 206.906 377.675 1.00 116.23 76 LEU A CA 1
ATOM 1802 C C . LEU B 1 76 ? 164.798 206.249 378.763 1.00 116.23 76 LEU A C 1
ATOM 1803 O O . LEU B 1 76 ? 164.613 205.030 378.788 1.00 116.23 76 LEU A O 1
ATOM 1808 N N . GLU B 1 77 ? 164.282 207.076 379.670 1.00 122.04 77 GLU A N 1
ATOM 1809 C CA . GLU B 1 77 ? 163.604 206.592 380.867 1.00 122.04 77 GLU A CA 1
ATOM 1810 C C . GLU B 1 77 ? 162.093 206.760 380.835 1.00 122.04 77 GLU A C 1
ATOM 1811 O O . GLU B 1 77 ? 161.370 205.824 381.184 1.00 122.04 77 GLU A O 1
ATOM 1817 N N . ASP B 1 78 ? 161.642 207.969 380.516 1.00 120.63 78 ASP A N 1
ATOM 1818 C CA . ASP B 1 78 ? 160.187 208.260 380.547 1.00 120.63 78 ASP A CA 1
ATOM 1819 C C . ASP B 1 78 ? 159.529 207.866 379.212 1.00 120.63 78 ASP A C 1
ATOM 1820 O O . ASP B 1 78 ? 160.064 208.271 378.165 1.00 120.63 78 ASP A O 1
ATOM 1825 N N . PRO B 1 79 ? 158.421 207.081 379.168 1.00 119.17 79 PRO A N 1
ATOM 1826 C CA . PRO B 1 79 ? 157.735 206.815 377.894 1.00 119.17 79 PRO A CA 1
ATOM 1827 C C . PRO B 1 79 ? 157.114 208.056 377.283 1.00 119.17 79 PRO A C 1
ATOM 1828 O O . PRO B 1 79 ? 157.034 208.157 376.053 1.00 119.17 79 PRO A O 1
ATOM 1832 N N . ALA B 1 80 ? 156.675 209.010 378.105 1.00 118.57 80 ALA A N 1
ATOM 1833 C CA . ALA B 1 80 ? 156.165 210.265 377.563 1.00 118.57 80 ALA A CA 1
ATOM 1834 C C . ALA B 1 80 ? 157.252 210.998 376.790 1.00 118.57 80 ALA A C 1
ATOM 1835 O O . ALA B 1 80 ? 157.026 211.467 375.669 1.00 118.57 80 ALA A O 1
ATOM 1837 N N . SER B 1 81 ? 158.423 211.108 377.415 1.00 117.54 81 SER A N 1
ATOM 1838 C CA . SER B 1 81 ? 159.578 211.746 376.747 1.00 117.54 81 SER A CA 1
ATOM 1839 C C . SER B 1 81 ? 159.990 210.958 375.494 1.00 117.54 81 SER A C 1
ATOM 1840 O O . SER B 1 81 ? 160.420 211.607 374.535 1.00 117.54 81 SER A O 1
ATOM 1843 N N . ARG B 1 82 ? 159.898 209.626 375.500 1.00 115.36 82 ARG A N 1
ATOM 1844 C CA . ARG B 1 82 ? 160.201 208.819 374.323 1.00 115.36 82 ARG A CA 1
ATOM 1845 C C . ARG B 1 82 ? 159.240 209.138 373.185 1.00 115.36 82 ARG A C 1
ATOM 1846 O O . ARG B 1 82 ? 159.659 209.411 372.053 1.00 115.36 82 ARG A O 1
ATOM 1854 N N . ASP B 1 83 ? 157.939 209.106 373.468 1.00 114.15 83 ASP A N 1
ATOM 1855 C CA . ASP B 1 83 ? 156.958 209.442 372.445 1.00 114.15 83 ASP A CA 1
ATOM 1856 C C . ASP B 1 83 ? 157.098 210.890 371.996 1.00 114.15 83 ASP A C 1
ATOM 1857 O O . ASP B 1 83 ? 156.768 211.220 370.854 1.00 114.15 83 ASP A O 1
ATOM 1862 N N . LEU B 1 84 ? 157.609 211.732 372.895 1.00 112.35 84 LEU A N 1
ATOM 1863 C CA . LEU B 1 84 ? 157.834 213.161 372.558 1.00 112.35 84 LEU A CA 1
ATOM 1864 C C . LEU B 1 84 ? 158.922 213.264 371.489 1.00 112.35 84 LEU A C 1
ATOM 1865 O O . LEU B 1 84 ? 158.691 213.940 370.482 1.00 112.35 84 LEU A O 1
ATOM 1870 N N . VAL B 1 85 ? 160.081 212.661 371.730 1.00 109.19 85 VAL A N 1
ATOM 1871 C CA . VAL B 1 85 ? 161.158 212.679 370.746 1.00 109.19 85 VAL A CA 1
ATOM 1872 C C . VAL B 1 85 ? 160.700 212.006 369.462 1.00 109.19 85 VAL A C 1
ATOM 1873 O O . VAL B 1 85 ? 161.093 212.415 368.362 1.00 109.19 85 VAL A O 1
ATOM 1877 N N . VAL B 1 86 ? 159.865 210.971 369.575 1.00 107.42 86 VAL A N 1
ATOM 1878 C CA . VAL B 1 86 ? 159.322 210.326 368.384 1.00 107.42 86 VAL A CA 1
ATOM 1879 C C . VAL B 1 86 ? 158.475 211.306 367.584 1.00 107.42 86 VAL A C 1
ATOM 1880 O O . VAL B 1 86 ? 158.569 211.367 366.357 1.00 107.42 86 VAL A O 1
ATOM 1884 N N . SER B 1 87 ? 157.630 212.080 368.262 1.00 106.10 87 SER A N 1
ATOM 1885 C CA . SER B 1 87 ? 156.823 213.076 367.565 1.00 106.10 87 SER A CA 1
ATOM 1886 C C . SER B 1 87 ? 157.703 214.103 366.869 1.00 106.10 87 SER A C 1
ATOM 1887 O O . SER B 1 87 ? 157.440 214.483 365.722 1.00 106.10 87 SER A O 1
ATOM 1890 N N . TYR B 1 88 ? 158.748 214.571 367.550 1.00 102.37 88 TYR A N 1
ATOM 1891 C CA . TYR B 1 88 ? 159.624 215.574 366.952 1.00 102.37 88 TYR A CA 1
ATOM 1892 C C . TYR B 1 88 ? 160.308 215.027 365.706 1.00 102.37 88 TYR A C 1
ATOM 1893 O O . TYR B 1 88 ? 160.293 215.660 364.637 1.00 102.37 88 TYR A O 1
ATOM 1902 N N . VAL B 1 89 ? 160.939 213.858 365.831 1.00 100.46 89 VAL A N 1
ATOM 1903 C CA . VAL B 1 89 ? 161.615 213.270 364.681 1.00 100.46 89 VAL A CA 1
ATOM 1904 C C . VAL B 1 89 ? 160.618 213.047 363.556 1.00 100.46 89 VAL A C 1
ATOM 1905 O O . VAL B 1 89 ? 160.852 213.455 362.415 1.00 100.46 89 VAL A O 1
ATOM 1909 N N . ASN B 1 90 ? 159.464 212.459 363.869 1.00 101.16 90 ASN A N 1
ATOM 1910 C CA . ASN B 1 90 ? 158.473 212.205 362.840 1.00 101.16 90 ASN A CA 1
ATOM 1911 C C . ASN B 1 90 ? 158.177 213.508 362.126 1.00 101.16 90 ASN A C 1
ATOM 1912 O O . ASN B 1 90 ? 158.623 213.682 360.993 1.00 101.16 90 ASN A O 1
ATOM 1917 N N . THR B 1 91 ? 157.556 214.471 362.803 1.00 98.57 91 THR A N 1
ATOM 1918 C CA . THR B 1 91 ? 157.176 215.683 362.094 1.00 98.57 91 THR A CA 1
ATOM 1919 C C . THR B 1 91 ? 158.360 216.216 361.295 1.00 98.57 91 THR A C 1
ATOM 1920 O O . THR B 1 91 ? 158.379 216.059 360.071 1.00 98.57 91 THR A O 1
ATOM 1924 N N . ASN B 1 92 ? 159.415 216.696 361.953 1.00 96.39 92 ASN A N 1
ATOM 1925 C CA . ASN B 1 92 ? 160.447 217.418 361.212 1.00 96.39 92 ASN A CA 1
ATOM 1926 C C . ASN B 1 92 ? 161.151 216.530 360.191 1.00 96.39 92 ASN A C 1
ATOM 1927 O O . ASN B 1 92 ? 161.048 216.733 358.968 1.00 96.39 92 ASN A O 1
ATOM 1932 N N . MET B 1 93 ? 161.861 215.526 360.701 1.00 94.88 93 MET A N 1
ATOM 1933 C CA . MET B 1 93 ? 162.757 214.750 359.865 1.00 94.88 93 MET A CA 1
ATOM 1934 C C . MET B 1 93 ? 161.989 213.832 358.933 1.00 94.88 93 MET A C 1
ATOM 1935 O O . MET B 1 93 ? 162.354 213.693 357.764 1.00 94.88 93 MET A O 1
ATOM 1940 N N . GLY B 1 94 ? 160.955 213.157 359.434 1.00 87.90 94 GLY A N 1
ATOM 1941 C CA . GLY B 1 94 ? 160.128 212.366 358.552 1.00 87.90 94 GLY A CA 1
ATOM 1942 C C . GLY B 1 94 ? 159.538 213.193 357.432 1.00 87.90 94 GLY A C 1
ATOM 1943 O O . GLY B 1 94 ? 159.519 212.758 356.281 1.00 87.90 94 GLY A O 1
ATOM 1944 N N . LEU B 1 95 ? 159.064 214.406 357.740 1.00 83.19 95 LEU A N 1
ATOM 1945 C CA . LEU B 1 95 ? 158.502 215.253 356.700 1.00 83.19 95 LEU A CA 1
ATOM 1946 C C . LEU B 1 95 ? 159.535 215.545 355.627 1.00 83.19 95 LEU A C 1
ATOM 1947 O O . LEU B 1 95 ? 159.267 215.378 354.433 1.00 83.19 95 LEU A O 1
ATOM 1952 N N . LYS B 1 96 ? 160.731 215.973 356.030 1.00 84.32 96 LYS A N 1
ATOM 1953 C CA . LYS B 1 96 ? 161.734 216.305 355.021 1.00 84.32 96 LYS A CA 1
ATOM 1954 C C . LYS B 1 96 ? 162.164 215.070 354.234 1.00 84.32 96 LYS A C 1
ATOM 1955 O O . LYS B 1 96 ? 162.288 215.117 353.000 1.00 84.32 96 LYS A O 1
ATOM 1961 N N . LEU B 1 97 ? 162.375 213.951 354.925 1.00 81.78 97 LEU A N 1
ATOM 1962 C CA . LEU B 1 97 ? 162.843 212.746 354.257 1.00 81.78 97 LEU A CA 1
ATOM 1963 C C . LEU B 1 97 ? 161.807 212.218 353.282 1.00 81.78 97 LEU A C 1
ATOM 1964 O O . LEU B 1 97 ? 162.158 211.738 352.200 1.00 81.78 97 LEU A O 1
ATOM 1969 N N . ARG B 1 98 ? 160.524 212.305 353.628 1.00 78.13 98 ARG A N 1
ATOM 1970 C CA . ARG B 1 98 ? 159.519 211.791 352.714 1.00 78.13 98 ARG A CA 1
ATOM 1971 C C . ARG B 1 98 ? 159.190 212.790 351.616 1.00 78.13 98 ARG A C 1
ATOM 1972 O O . ARG B 1 98 ? 158.808 212.375 350.524 1.00 78.13 98 ARG A O 1
ATOM 1980 N N . GLN B 1 99 ? 159.382 214.089 351.848 1.00 76.45 99 GLN A N 1
ATOM 1981 C CA . GLN B 1 99 ? 159.430 215.022 350.729 1.00 76.45 99 GLN A CA 1
ATOM 1982 C C . GLN B 1 99 ? 160.454 214.568 349.705 1.00 76.45 99 GLN A C 1
ATOM 1983 O O . GLN B 1 99 ? 160.157 214.452 348.511 1.00 76.45 99 GLN A O 1
ATOM 1989 N N . LEU B 1 100 ? 161.672 214.296 350.167 1.00 74.97 100 LEU A N 1
ATOM 1990 C CA . LEU B 1 100 ? 162.748 213.911 349.259 1.00 74.97 100 LEU A CA 1
ATOM 1991 C C . LEU B 1 100 ? 162.436 212.593 348.559 1.00 74.97 100 LEU A C 1
ATOM 1992 O O . LEU B 1 100 ? 162.568 212.472 347.332 1.00 74.97 100 LEU A O 1
ATOM 1997 N N . LEU B 1 101 ? 162.031 211.588 349.334 1.00 74.46 101 LEU A N 1
ATOM 1998 C CA . LEU B 1 101 ? 161.736 210.275 348.777 1.00 74.46 101 LEU A CA 1
ATOM 1999 C C . LEU B 1 101 ? 160.600 210.349 347.770 1.00 74.46 101 LEU A C 1
ATOM 2000 O O . LEU B 1 101 ? 160.680 209.766 346.686 1.00 74.46 101 LEU A O 1
ATOM 2005 N N . TRP B 1 102 ? 159.514 211.028 348.130 1.00 70.30 102 TRP A N 1
ATOM 2006 C CA . TRP B 1 102 ? 158.412 211.227 347.204 1.00 70.30 102 TRP A CA 1
ATOM 2007 C C . TRP B 1 102 ? 158.889 211.887 345.922 1.00 70.30 102 TRP A C 1
ATOM 2008 O O . TRP B 1 102 ? 158.592 211.412 344.824 1.00 70.30 102 TRP A O 1
ATOM 2019 N N . PHE B 1 103 ? 159.625 212.992 346.039 1.00 69.92 103 PHE A N 1
ATOM 2020 C CA . PHE B 1 103 ? 160.082 213.692 344.847 1.00 69.92 103 PHE A CA 1
ATOM 2021 C C . PHE B 1 103 ? 160.838 212.754 343.924 1.00 69.92 103 PHE A C 1
ATOM 2022 O O . PHE B 1 103 ? 160.552 212.678 342.725 1.00 69.92 103 PHE A O 1
ATOM 2030 N N . HIS B 1 104 ? 161.779 211.996 344.473 1.00 70.18 104 HIS A N 1
ATOM 2031 C CA . HIS B 1 104 ? 162.667 211.226 343.610 1.00 70.18 104 HIS A CA 1
ATOM 2032 C C . HIS B 1 104 ? 161.991 209.974 343.066 1.00 70.18 104 HIS A C 1
ATOM 2033 O O . HIS B 1 104 ? 162.171 209.631 341.892 1.00 70.18 104 HIS A O 1
ATOM 2040 N N . ILE B 1 105 ? 161.207 209.286 343.891 1.00 70.86 105 ILE A N 1
ATOM 2041 C CA . ILE B 1 105 ? 160.437 208.146 343.410 1.00 70.86 105 ILE A CA 1
ATOM 2042 C C . ILE B 1 105 ? 159.472 208.581 342.318 1.00 70.86 105 ILE A C 1
ATOM 2043 O O . ILE B 1 105 ? 159.399 207.965 341.250 1.00 70.86 105 ILE A O 1
ATOM 2048 N N . SER B 1 106 ? 158.694 209.631 342.581 1.00 69.63 106 SER A N 1
ATOM 2049 C CA . SER B 1 106 ? 157.758 210.137 341.593 1.00 69.63 106 SER A CA 1
ATOM 2050 C C . SER B 1 106 ? 158.456 210.553 340.313 1.00 69.63 106 SER A C 1
ATOM 2051 O O . SER B 1 106 ? 157.934 210.313 339.222 1.00 69.63 106 SER A O 1
ATOM 2054 N N . CYS B 1 107 ? 159.622 211.186 340.415 1.00 70.93 107 CYS A N 1
ATOM 2055 C CA . CYS B 1 107 ? 160.354 211.535 339.210 1.00 70.93 107 CYS A CA 1
ATOM 2056 C C . CYS B 1 107 ? 160.729 210.289 338.428 1.00 70.93 107 CYS A C 1
ATOM 2057 O O . CYS B 1 107 ? 160.327 210.142 337.272 1.00 70.93 107 CYS A O 1
ATOM 2060 N N . LEU B 1 108 ? 161.435 209.358 339.063 1.00 71.11 108 LEU A N 1
ATOM 2061 C CA . LEU B 1 108 ? 161.806 208.117 338.395 1.00 71.11 108 LEU A CA 1
ATOM 2062 C C . LEU B 1 108 ? 160.603 207.450 337.741 1.00 71.11 108 LEU A C 1
ATOM 2063 O O . LEU B 1 108 ? 160.711 206.892 336.644 1.00 71.11 108 LEU A O 1
ATOM 2068 N N . THR B 1 109 ? 159.448 207.500 338.399 1.00 69.50 109 THR A N 1
ATOM 2069 C CA . THR B 1 109 ? 158.305 206.721 337.940 1.00 69.50 109 THR A CA 1
ATOM 2070 C C . THR B 1 109 ? 157.576 207.407 336.793 1.00 69.50 109 THR A C 1
ATOM 2071 O O . THR B 1 109 ? 157.229 206.759 335.800 1.00 69.50 109 THR A O 1
ATOM 2075 N N . PHE B 1 110 ? 157.327 208.712 336.907 1.00 67.34 110 PHE A N 1
ATOM 2076 C CA . PHE B 1 110 ? 156.496 209.417 335.948 1.00 67.34 110 PHE A CA 1
ATOM 2077 C C . PHE B 1 110 ? 157.259 210.381 335.053 1.00 67.34 110 PHE A C 1
ATOM 2078 O O . PHE B 1 110 ? 156.959 210.450 333.859 1.00 67.34 110 PHE A O 1
ATOM 2086 N N . GLY B 1 111 ? 158.220 211.109 335.583 1.00 71.76 111 GLY A N 1
ATOM 2087 C CA . GLY B 1 111 ? 158.886 212.154 334.845 1.00 71.76 111 GLY A CA 1
ATOM 2088 C C . GLY B 1 111 ? 159.085 213.395 335.695 1.00 71.76 111 GLY A C 1
ATOM 2089 O O . GLY B 1 111 ? 158.205 213.813 336.456 1.00 71.76 111 GLY A O 1
ATOM 2090 N N . ARG B 1 112 ? 160.267 213.990 335.568 1.00 75.93 112 ARG A N 1
ATOM 2091 C CA . ARG B 1 112 ? 160.566 215.221 336.288 1.00 75.93 112 ARG A CA 1
ATOM 2092 C C . ARG B 1 112 ? 159.634 216.349 335.862 1.00 75.93 112 ARG A C 1
ATOM 2093 O O . ARG B 1 112 ? 159.084 217.070 336.708 1.00 75.93 112 ARG A O 1
ATOM 2101 N N . GLU B 1 113 ? 159.442 216.513 334.554 1.00 76.65 113 GLU A N 1
ATOM 2102 C CA . GLU B 1 113 ? 158.510 217.515 334.059 1.00 76.65 113 GLU A CA 1
ATOM 2103 C C . GLU B 1 113 ? 157.103 217.253 334.573 1.00 76.65 113 GLU A C 1
ATOM 2104 O O . GLU B 1 113 ? 156.397 218.182 334.985 1.00 76.65 113 GLU A O 1
ATOM 2110 N N . THR B 1 114 ? 156.671 215.995 334.531 1.00 72.09 114 THR A N 1
ATOM 2111 C CA . THR B 1 114 ? 155.354 215.642 335.038 1.00 72.09 114 THR A CA 1
ATOM 2112 C C . THR B 1 114 ? 155.210 215.996 336.507 1.00 72.09 114 THR A C 1
ATOM 2113 O O . THR B 1 114 ? 154.167 216.507 336.921 1.00 72.09 114 THR A O 1
ATOM 2117 N N . VAL B 1 115 ? 156.243 215.742 337.307 1.00 70.21 115 VAL A N 1
ATOM 2118 C CA . VAL B 1 115 ? 156.165 216.025 338.734 1.00 70.21 115 VAL A CA 1
ATOM 2119 C C . VAL B 1 115 ? 156.092 217.520 338.985 1.00 70.21 115 VAL A C 1
ATOM 2120 O O . VAL B 1 115 ? 155.367 217.975 339.879 1.00 70.21 115 VAL A O 1
ATOM 2124 N N . ILE B 1 116 ? 156.819 218.313 338.204 1.00 71.96 116 ILE A N 1
ATOM 2125 C CA . ILE B 1 116 ? 156.773 219.759 338.391 1.00 71.96 116 ILE A CA 1
ATOM 2126 C C . ILE B 1 116 ? 155.404 220.304 338.001 1.00 71.96 116 ILE A C 1
ATOM 2127 O O . ILE B 1 116 ? 154.815 221.132 338.711 1.00 71.96 116 ILE A O 1
ATOM 2132 N N . GLU B 1 117 ? 154.883 219.857 336.859 1.00 72.15 117 GLU A N 1
ATOM 2133 C CA . GLU B 1 117 ? 153.529 220.227 336.471 1.00 72.15 117 GLU A CA 1
ATOM 2134 C C . GLU B 1 117 ? 152.521 219.808 337.532 1.00 72.15 117 GLU A C 1
ATOM 2135 O O . GLU B 1 117 ? 151.542 220.518 337.788 1.00 72.15 117 GLU A O 1
ATOM 2141 N N . TYR B 1 118 ? 152.750 218.660 338.165 1.00 68.90 118 TYR A N 1
ATOM 2142 C CA . TYR B 1 118 ? 151.855 218.201 339.214 1.00 68.90 118 TYR A CA 1
ATOM 2143 C C . TYR B 1 118 ? 151.904 219.122 340.418 1.00 68.90 118 TYR A C 1
ATOM 2144 O O . TYR B 1 118 ? 150.872 219.410 341.026 1.00 68.90 118 TYR A O 1
ATOM 2153 N N . LEU B 1 119 ? 153.095 219.582 340.786 1.00 69.91 119 LEU A N 1
ATOM 2154 C CA . LEU B 1 119 ? 153.202 220.512 341.901 1.00 69.91 119 LEU A CA 1
ATOM 2155 C C . LEU B 1 119 ? 152.469 221.807 341.595 1.00 69.91 119 LEU A C 1
ATOM 2156 O O . LEU B 1 119 ? 151.753 222.345 342.447 1.00 69.91 119 LEU A O 1
ATOM 2161 N N . VAL B 1 120 ? 152.627 222.314 340.375 1.00 69.63 120 VAL A N 1
ATOM 2162 C CA . VAL B 1 120 ? 151.937 223.541 339.984 1.00 69.63 120 VAL A CA 1
ATOM 2163 C C . VAL B 1 120 ? 150.425 223.353 340.064 1.00 69.63 120 VAL A C 1
ATOM 2164 O O . VAL B 1 120 ? 149.701 224.186 340.629 1.00 69.63 120 VAL A O 1
ATOM 2168 N N . SER B 1 121 ? 149.924 222.261 339.486 1.00 68.90 121 SER A N 1
ATOM 2169 C CA . SER B 1 121 ? 148.489 222.015 339.480 1.00 68.90 121 SER A CA 1
ATOM 2170 C C . SER B 1 121 ? 147.949 221.793 340.886 1.00 68.90 121 SER A C 1
ATOM 2171 O O . SER B 1 121 ? 146.838 222.227 341.208 1.00 68.90 121 SER A O 1
ATOM 2174 N N . PHE B 1 122 ? 148.711 221.109 341.738 1.00 69.43 122 PHE A N 1
ATOM 2175 C CA . PHE B 1 122 ? 148.280 220.910 343.112 1.00 69.43 122 PHE A CA 1
ATOM 2176 C C . PHE B 1 122 ? 148.270 222.216 343.886 1.00 69.43 122 PHE A C 1
ATOM 2177 O O . PHE B 1 122 ? 147.444 222.395 344.783 1.00 69.43 122 PHE A O 1
ATOM 2185 N N . GLY B 1 123 ? 149.168 223.141 343.556 1.00 69.86 123 GLY A N 1
ATOM 2186 C CA . GLY B 1 123 ? 149.089 224.458 344.156 1.00 69.86 123 GLY A CA 1
ATOM 2187 C C . GLY B 1 123 ? 147.832 225.186 343.734 1.00 69.86 123 GLY A C 1
ATOM 2188 O O . GLY B 1 123 ? 147.121 225.762 344.561 1.00 69.86 123 GLY A O 1
ATOM 2189 N N . VAL B 1 124 ? 147.547 225.173 342.432 1.00 68.26 124 VAL A N 1
ATOM 2190 C CA . VAL B 1 124 ? 146.276 225.699 341.934 1.00 68.26 124 VAL A CA 1
ATOM 2191 C C . VAL B 1 124 ? 145.119 225.140 342.751 1.00 68.26 124 VAL A C 1
ATOM 2192 O O . VAL B 1 124 ? 144.269 225.881 343.260 1.00 68.26 124 VAL A O 1
ATOM 2196 N N . TRP B 1 125 ? 145.072 223.816 342.877 1.00 69.56 125 TRP A N 1
ATOM 2197 C CA . TRP B 1 125 ? 143.984 223.156 343.587 1.00 69.56 125 TRP A CA 1
ATOM 2198 C C . TRP B 1 125 ? 143.887 223.640 345.027 1.00 69.56 125 TRP A C 1
ATOM 2199 O O . TRP B 1 125 ? 142.855 224.168 345.452 1.00 69.56 125 TRP A O 1
ATOM 2210 N N . ILE B 1 126 ? 144.963 223.468 345.795 1.00 70.83 126 ILE A N 1
ATOM 2211 C CA . ILE B 1 126 ? 144.923 223.763 347.218 1.00 70.83 126 ILE A CA 1
ATOM 2212 C C . ILE B 1 126 ? 144.731 225.246 347.487 1.00 70.83 126 ILE A C 1
ATOM 2213 O O . ILE B 1 126 ? 144.367 225.626 348.604 1.00 70.83 126 ILE A O 1
ATOM 2218 N N . ARG B 1 127 ? 144.957 226.101 346.493 1.00 72.72 127 ARG A N 1
ATOM 2219 C CA . ARG B 1 127 ? 144.640 227.514 346.633 1.00 72.72 127 ARG A CA 1
ATOM 2220 C C . ARG B 1 127 ? 143.196 227.825 346.290 1.00 72.72 127 ARG A C 1
ATOM 2221 O O . ARG B 1 127 ? 142.621 228.764 346.850 1.00 72.72 127 ARG A O 1
ATOM 2229 N N . THR B 1 128 ? 142.608 227.072 345.376 1.00 73.18 128 THR A N 1
ATOM 2230 C CA . THR B 1 128 ? 141.223 227.300 345.005 1.00 73.18 128 THR A CA 1
ATOM 2231 C C . THR B 1 128 ? 140.329 227.193 346.237 1.00 73.18 128 THR A C 1
ATOM 2232 O O . THR B 1 128 ? 140.455 226.231 347.004 1.00 73.18 128 THR A O 1
ATOM 2236 N N . PRO B 1 129 ? 139.434 228.149 346.472 1.00 75.50 129 PRO A N 1
ATOM 2237 C CA . PRO B 1 129 ? 138.535 228.032 347.609 1.00 75.50 129 PRO A CA 1
ATOM 2238 C C . PRO B 1 129 ? 137.705 226.769 347.511 1.00 75.50 129 PRO A C 1
ATOM 2239 O O . PRO B 1 129 ? 137.432 226.268 346.404 1.00 75.50 129 PRO A O 1
ATOM 2243 N N . PRO B 1 130 ? 137.263 226.226 348.647 1.00 76.67 130 PRO A N 1
ATOM 2244 C CA . PRO B 1 130 ? 136.611 224.911 348.612 1.00 76.67 130 PRO A CA 1
ATOM 2245 C C . PRO B 1 130 ? 135.285 224.912 347.883 1.00 76.67 130 PRO A C 1
ATOM 2246 O O . PRO B 1 130 ? 134.894 223.874 347.336 1.00 76.67 130 PRO A O 1
ATOM 2250 N N . ALA B 1 131 ? 134.575 226.038 347.864 1.00 76.14 131 ALA A N 1
ATOM 2251 C CA . ALA B 1 131 ? 133.307 226.097 347.151 1.00 76.14 131 ALA A CA 1
ATOM 2252 C C . ALA B 1 131 ? 133.481 225.872 345.659 1.00 76.14 131 ALA A C 1
ATOM 2253 O O . ALA B 1 131 ? 132.526 225.469 344.987 1.00 76.14 131 ALA A O 1
ATOM 2255 N N . TYR B 1 132 ? 134.678 226.120 345.130 1.00 76.10 132 TYR A N 1
ATOM 2256 C CA . TYR B 1 132 ? 134.985 225.908 343.722 1.00 76.10 132 TYR A CA 1
ATOM 2257 C C . TYR B 1 132 ? 136.164 224.962 343.545 1.00 76.10 132 TYR A C 1
ATOM 2258 O O . TYR B 1 132 ? 136.786 224.935 342.480 1.00 76.10 132 TYR A O 1
ATOM 2267 N N . ARG B 1 133 ? 136.481 224.187 344.579 1.00 72.42 133 ARG A N 1
ATOM 2268 C CA . ARG B 1 133 ? 137.576 223.237 344.541 1.00 72.42 133 ARG A CA 1
ATOM 2269 C C . ARG B 1 133 ? 137.036 221.860 344.209 1.00 72.42 133 ARG A C 1
ATOM 2270 O O . ARG B 1 133 ? 136.225 221.329 344.983 1.00 72.42 133 ARG A O 1
ATOM 2278 N N . PRO B 1 134 ? 137.435 221.243 343.104 1.00 72.15 134 PRO A N 1
ATOM 2279 C CA . PRO B 1 134 ? 136.988 219.890 342.823 1.00 72.15 134 PRO A CA 1
ATOM 2280 C C . PRO B 1 134 ? 137.432 218.936 343.914 1.00 72.15 134 PRO A C 1
ATOM 2281 O O . PRO B 1 134 ? 138.524 219.094 344.479 1.00 72.15 134 PRO A O 1
ATOM 2285 N N . PRO B 1 135 ? 136.616 217.933 344.249 1.00 74.46 135 PRO A N 1
ATOM 2286 C CA . PRO B 1 135 ? 137.071 216.928 345.216 1.00 74.46 135 PRO A CA 1
ATOM 2287 C C . PRO B 1 135 ? 138.075 215.963 344.630 1.00 74.46 135 PRO A C 1
ATOM 2288 O O . PRO B 1 135 ? 138.826 215.333 345.384 1.00 74.46 135 PRO A O 1
ATOM 2292 N N . ASN B 1 136 ? 138.110 215.825 343.307 1.00 75.41 136 ASN A N 1
ATOM 2293 C CA . ASN B 1 136 ? 139.056 214.946 342.632 1.00 75.41 136 ASN A CA 1
ATOM 2294 C C . ASN B 1 136 ? 140.411 215.642 342.601 1.00 75.41 136 ASN A C 1
ATOM 2295 O O . ASN B 1 136 ? 140.822 216.245 341.607 1.00 75.41 136 ASN A O 1
ATOM 2300 N N . ALA B 1 137 ? 141.107 215.565 343.726 1.00 70.11 137 ALA A N 1
ATOM 2301 C CA . ALA B 1 137 ? 142.447 216.115 343.836 1.00 70.11 137 ALA A CA 1
ATOM 2302 C C . ALA B 1 137 ? 143.319 215.588 342.707 1.00 70.11 137 ALA A C 1
ATOM 2303 O O . ALA B 1 137 ? 143.093 214.475 342.220 1.00 70.11 137 ALA A O 1
ATOM 2305 N N . PRO B 1 138 ? 144.312 216.348 342.253 1.00 68.93 138 PRO A N 1
ATOM 2306 C CA . PRO B 1 138 ? 145.209 215.828 341.225 1.00 68.93 138 PRO A CA 1
ATOM 2307 C C . PRO B 1 138 ? 145.970 214.621 341.739 1.00 68.93 138 PRO A C 1
ATOM 2308 O O . PRO B 1 138 ? 146.196 214.464 342.940 1.00 68.93 138 PRO A O 1
ATOM 2312 N N . ILE B 1 139 ? 146.363 213.758 340.812 1.00 70.17 139 ILE A N 1
ATOM 2313 C CA . ILE B 1 139 ? 147.044 212.525 341.167 1.00 70.17 139 ILE A CA 1
ATOM 2314 C C . ILE B 1 139 ? 147.891 212.087 339.986 1.00 70.17 139 ILE A C 1
ATOM 2315 O O . ILE B 1 139 ? 147.486 212.216 338.829 1.00 70.17 139 ILE A O 1
ATOM 2320 N N . LEU B 1 140 ? 149.077 211.580 340.293 1.00 69.73 140 LEU A N 1
ATOM 2321 C CA . LEU B 1 140 ? 150.004 211.114 339.278 1.00 69.73 140 LEU A CA 1
ATOM 2322 C C . LEU B 1 140 ? 149.577 209.743 338.773 1.00 69.73 140 LEU A C 1
ATOM 2323 O O . LEU B 1 140 ? 149.321 208.833 339.566 1.00 69.73 140 LEU A O 1
ATOM 2328 N N . SER B 1 141 ? 149.503 209.594 337.453 1.00 76.88 141 SER A N 1
ATOM 2329 C CA . SER B 1 141 ? 149.069 208.342 336.858 1.00 76.88 141 SER A CA 1
ATOM 2330 C C . SER B 1 141 ? 149.822 208.102 335.560 1.00 76.88 141 SER A C 1
ATOM 2331 O O . SER B 1 141 ? 150.228 209.041 334.869 1.00 76.88 141 SER A O 1
ATOM 2334 N N . THR B 1 142 ? 150.003 206.821 335.240 1.00 80.78 142 THR A N 1
ATOM 2335 C CA . THR B 1 142 ? 150.583 206.404 333.972 1.00 80.78 142 THR A CA 1
ATOM 2336 C C . THR B 1 142 ? 149.541 205.944 332.966 1.00 80.78 142 THR A C 1
ATOM 2337 O O . THR B 1 142 ? 149.797 206.015 331.759 1.00 80.78 142 THR A O 1
ATOM 2341 N N . LEU B 1 143 ? 148.386 205.480 333.428 1.00 82.67 143 LEU A N 1
ATOM 2342 C CA . LEU B 1 143 ? 147.346 204.985 332.540 1.00 82.67 143 LEU A CA 1
ATOM 2343 C C . LEU B 1 143 ? 146.364 206.098 332.190 1.00 82.67 143 LEU A C 1
ATOM 2344 O O . LEU B 1 143 ? 146.027 206.930 333.031 1.00 82.67 143 LEU A O 1
ATOM 2349 N N . MET C 1 1 ? 176.795 247.377 348.727 1.00 83.86 1 MET C N 1
ATOM 2350 C CA . MET C 1 1 ? 176.575 246.935 347.325 1.00 83.86 1 MET C CA 1
ATOM 2351 C C . MET C 1 1 ? 176.972 245.475 347.146 1.00 83.86 1 MET C C 1
ATOM 2352 O O . MET C 1 1 ? 176.938 244.947 346.036 1.00 83.86 1 MET C O 1
ATOM 2357 N N . ASP C 1 2 ? 177.353 244.822 348.244 1.00 85.87 2 ASP C N 1
ATOM 2358 C CA . ASP C 1 2 ? 177.731 243.413 348.225 1.00 85.87 2 ASP C CA 1
ATOM 2359 C C . ASP C 1 2 ? 178.892 243.184 347.258 1.00 85.87 2 ASP C C 1
ATOM 2360 O O . ASP C 1 2 ? 178.777 242.483 346.252 1.00 85.87 2 ASP C O 1
ATOM 2365 N N . ILE C 1 3 ? 180.024 243.800 347.584 1.00 79.33 3 ILE C N 1
ATOM 2366 C CA . ILE C 1 3 ? 181.217 243.772 346.751 1.00 79.33 3 ILE C CA 1
ATOM 2367 C C . ILE C 1 3 ? 182.230 242.830 347.382 1.00 79.33 3 ILE C C 1
ATOM 2368 O O . ILE C 1 3 ? 182.504 242.916 348.584 1.00 79.33 3 ILE C O 1
ATOM 2373 N N . ASP C 1 4 ? 182.782 241.932 346.568 1.00 77.68 4 ASP C N 1
ATOM 2374 C CA . ASP C 1 4 ? 183.882 241.084 346.987 1.00 77.68 4 ASP C CA 1
ATOM 2375 C C . ASP C 1 4 ? 185.166 241.628 346.388 1.00 77.68 4 ASP C C 1
ATOM 2376 O O . ASP C 1 4 ? 185.265 241.722 345.155 1.00 77.68 4 ASP C O 1
ATOM 2381 N N . PRO C 1 5 ? 186.164 242.005 347.191 1.00 75.90 5 PRO C N 1
ATOM 2382 C CA . PRO C 1 5 ? 187.395 242.565 346.620 1.00 75.90 5 PRO C CA 1
ATOM 2383 C C . PRO C 1 5 ? 188.260 241.551 345.897 1.00 75.90 5 PRO C C 1
ATOM 2384 O O . PRO C 1 5 ? 189.324 241.925 345.390 1.00 75.90 5 PRO C O 1
ATOM 2388 N N . TYR C 1 6 ? 187.844 240.288 345.827 1.00 72.93 6 TYR C N 1
ATOM 2389 C CA . TYR C 1 6 ? 188.645 239.236 345.229 1.00 72.93 6 TYR C CA 1
ATOM 2390 C C . TYR C 1 6 ? 188.000 238.569 344.028 1.00 72.93 6 TYR C C 1
ATOM 2391 O O . TYR C 1 6 ? 188.720 237.978 343.214 1.00 72.93 6 TYR C O 1
ATOM 2400 N N . LYS C 1 7 ? 186.677 238.627 343.894 1.00 76.38 7 LYS C N 1
ATOM 2401 C CA . LYS C 1 7 ? 186.020 237.846 342.859 1.00 76.38 7 LYS C CA 1
ATOM 2402 C C . LYS C 1 7 ? 186.357 238.337 341.460 1.00 76.38 7 LYS C C 1
ATOM 2403 O O . LYS C 1 7 ? 186.121 237.609 340.491 1.00 76.38 7 LYS C O 1
ATOM 2409 N N . GLU C 1 8 ? 186.907 239.542 341.328 1.00 74.46 8 GLU C N 1
ATOM 2410 C CA . GLU C 1 8 ? 187.499 239.946 340.062 1.00 74.46 8 GLU C CA 1
ATOM 2411 C C . GLU C 1 8 ? 188.886 239.365 339.855 1.00 74.46 8 GLU C C 1
ATOM 2412 O O . GLU C 1 8 ? 189.433 239.486 338.754 1.00 74.46 8 GLU C O 1
ATOM 2418 N N . PHE C 1 9 ? 189.458 238.736 340.878 1.00 71.83 9 PHE C N 1
ATOM 2419 C CA . PHE C 1 9 ? 190.739 238.061 340.776 1.00 71.83 9 PHE C CA 1
ATOM 2420 C C . PHE C 1 9 ? 190.607 236.552 340.877 1.00 71.83 9 PHE C C 1
ATOM 2421 O O . PHE C 1 9 ? 191.608 235.843 340.755 1.00 71.83 9 PHE C O 1
ATOM 2429 N N . GLY C 1 10 ? 189.407 236.044 341.115 1.00 73.80 10 GLY C N 1
ATOM 2430 C CA . GLY C 1 10 ? 189.178 234.619 341.130 1.00 73.80 10 GLY C CA 1
ATOM 2431 C C . GLY C 1 10 ? 189.185 233.981 342.495 1.00 73.80 10 GLY C C 1
ATOM 2432 O O . GLY C 1 10 ? 189.174 232.748 342.583 1.00 73.80 10 GLY C O 1
ATOM 2433 N N . ALA C 1 11 ? 189.202 234.770 343.555 1.00 72.05 11 ALA C N 1
ATOM 2434 C CA . ALA C 1 11 ? 189.221 234.277 344.918 1.00 72.05 11 ALA C CA 1
ATOM 2435 C C . ALA C 1 11 ? 187.962 234.749 345.636 1.00 72.05 11 ALA C C 1
ATOM 2436 O O . ALA C 1 11 ? 187.028 235.271 345.025 1.00 72.05 11 ALA C O 1
ATOM 2438 N N . THR C 1 12 ? 187.935 234.542 346.947 1.00 74.43 12 THR C N 1
ATOM 2439 C CA . THR C 1 12 ? 186.749 234.827 347.735 1.00 74.43 12 THR C CA 1
ATOM 2440 C C . THR C 1 12 ? 187.142 234.896 349.202 1.00 74.43 12 THR C C 1
ATOM 2441 O O . THR C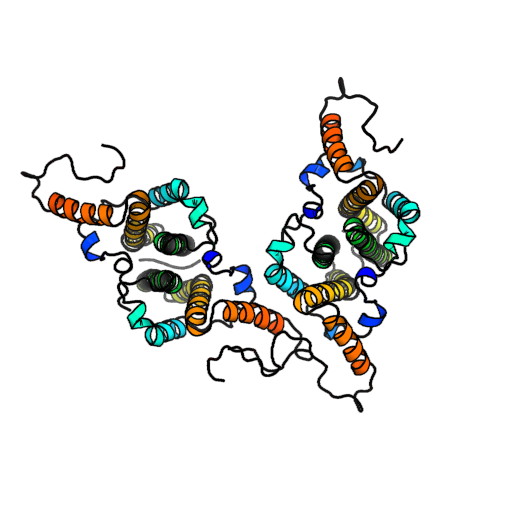 1 12 ? 188.113 234.263 349.633 1.00 74.43 12 THR C O 1
ATOM 2445 N N . VAL C 1 13 ? 186.388 235.693 349.958 1.00 74.48 13 VAL C N 1
ATOM 2446 C CA . VAL C 1 13 ? 186.628 235.797 351.391 1.00 74.48 13 VAL C CA 1
ATOM 2447 C C . VAL C 1 13 ? 186.476 234.440 352.055 1.00 74.48 13 VAL C C 1
ATOM 2448 O O . VAL C 1 13 ? 187.148 234.146 353.049 1.00 74.48 13 VAL C O 1
ATOM 2452 N N . GLU C 1 14 ? 185.594 233.594 351.525 1.00 75.71 14 GLU C N 1
ATOM 2453 C CA . GLU C 1 14 ? 185.457 232.244 352.050 1.00 75.71 14 GLU C CA 1
ATOM 2454 C C . GLU C 1 14 ? 186.707 231.422 351.789 1.00 75.71 14 GLU C C 1
ATOM 2455 O O . GLU C 1 14 ? 187.014 230.502 352.552 1.00 75.71 14 GLU C O 1
ATOM 2461 N N . LEU C 1 15 ? 187.435 231.737 350.719 1.00 71.77 15 LEU C N 1
ATOM 2462 C CA . LEU C 1 15 ? 188.650 231.005 350.397 1.00 71.77 15 LEU C CA 1
ATOM 2463 C C . LEU C 1 15 ? 189.849 231.516 351.175 1.00 71.77 15 LEU C C 1
ATOM 2464 O O . LEU C 1 15 ? 190.758 230.739 351.482 1.00 71.77 15 LEU C O 1
ATOM 2469 N N . LEU C 1 16 ? 189.884 232.806 351.489 1.00 70.97 16 LEU C N 1
ATOM 2470 C CA . LEU C 1 16 ? 190.980 233.342 352.282 1.00 70.97 16 LEU C CA 1
ATOM 2471 C C . LEU C 1 16 ? 190.768 233.186 353.778 1.00 70.97 16 LEU C C 1
ATOM 2472 O O . LEU C 1 16 ? 191.745 233.231 354.533 1.00 70.97 16 LEU C O 1
ATOM 2477 N N . SER C 1 17 ? 189.529 233.017 354.227 1.00 72.21 17 SER C N 1
ATOM 2478 C CA . SER C 1 17 ? 189.271 232.556 355.580 1.00 72.21 17 SER C CA 1
ATOM 2479 C C . SER C 1 17 ? 189.489 231.060 355.724 1.00 72.21 17 SER C C 1
ATOM 2480 O O . SER C 1 17 ? 189.506 230.553 356.850 1.00 72.21 17 SER C O 1
ATOM 2483 N N . PHE C 1 18 ? 189.655 230.352 354.608 1.00 70.40 18 PHE C N 1
ATOM 2484 C CA . PHE C 1 18 ? 189.980 228.936 354.643 1.00 70.40 18 PHE C CA 1
ATOM 2485 C C . PHE C 1 18 ? 191.308 228.689 355.336 1.00 70.40 18 PHE C C 1
ATOM 2486 O O . PHE C 1 18 ? 191.550 227.580 355.823 1.00 70.40 18 PHE C O 1
ATOM 2494 N N . LEU C 1 19 ? 192.151 229.692 355.394 1.00 71.76 19 LEU C N 1
ATOM 2495 C CA . LEU C 1 19 ? 193.401 229.681 356.123 1.00 71.76 19 LEU C CA 1
ATOM 2496 C C . LEU C 1 19 ? 193.206 230.282 357.502 1.00 71.76 19 LEU C C 1
ATOM 2497 O O . LEU C 1 19 ? 192.236 231.004 357.746 1.00 71.76 19 LEU C O 1
ATOM 2502 N N . PRO C 1 20 ? 194.110 230.014 358.434 1.00 72.26 20 PRO C N 1
ATOM 2503 C CA . PRO C 1 20 ? 194.015 230.652 359.744 1.00 72.26 20 PRO C CA 1
ATOM 2504 C C . PRO C 1 20 ? 194.394 232.121 359.667 1.00 72.26 20 PRO C C 1
ATOM 2505 O O . PRO C 1 20 ? 195.049 232.580 358.729 1.00 72.26 20 PRO C O 1
ATOM 2509 N N . SER C 1 21 ? 193.963 232.860 360.678 1.00 75.28 21 SER C N 1
ATOM 2510 C CA . SER C 1 21 ? 194.308 234.265 360.798 1.00 75.28 21 SER C CA 1
ATOM 2511 C C . SER C 1 21 ? 195.668 234.478 361.437 1.00 75.28 21 SER C C 1
ATOM 2512 O O . SER C 1 21 ? 196.165 235.609 361.444 1.00 75.28 21 SER C O 1
ATOM 2515 N N . ASP C 1 22 ? 196.271 233.425 361.974 1.00 75.95 22 ASP C N 1
ATOM 2516 C CA . ASP C 1 22 ? 197.617 233.471 362.514 1.00 75.95 22 ASP C CA 1
ATOM 2517 C C . ASP C 1 22 ? 198.674 233.215 361.455 1.00 75.95 22 ASP C C 1
ATOM 2518 O O . ASP C 1 22 ? 199.858 233.123 361.789 1.00 75.95 22 ASP C O 1
ATOM 2523 N N . PHE C 1 23 ? 198.273 233.098 360.193 1.00 70.37 23 PHE C N 1
ATOM 2524 C CA . PHE C 1 23 ? 199.178 232.775 359.103 1.00 70.37 23 PHE C CA 1
ATOM 2525 C C . PHE C 1 23 ? 199.651 233.997 358.341 1.00 70.37 23 PHE C C 1
ATOM 2526 O O . PHE C 1 23 ? 200.748 233.975 357.773 1.00 70.37 23 PHE C O 1
ATOM 2534 N N . PHE C 1 24 ? 198.869 235.054 358.331 1.00 70.11 24 PHE C N 1
ATOM 2535 C CA . PHE C 1 24 ? 199.127 236.161 357.429 1.00 70.11 24 PHE C CA 1
ATOM 2536 C C . PHE C 1 24 ? 200.190 237.079 358.018 1.00 70.11 24 PHE C C 1
ATOM 2537 O O . PHE C 1 24 ? 200.070 237.493 359.174 1.00 70.11 24 PHE C O 1
ATOM 2545 N N . PRO C 1 25 ? 201.240 237.405 357.269 1.00 71.59 25 PRO C N 1
ATOM 2546 C CA . PRO C 1 25 ? 202.291 238.264 357.811 1.00 71.59 25 PRO C CA 1
ATOM 2547 C C . PRO C 1 25 ? 201.746 239.600 358.280 1.00 71.59 25 PRO C C 1
ATOM 2548 O O . PRO C 1 25 ? 200.712 240.083 357.817 1.00 71.59 25 PRO C O 1
ATOM 2552 N N . SER C 1 26 ? 202.479 240.208 359.205 1.00 75.15 26 SER C N 1
ATOM 2553 C CA . SER C 1 26 ? 202.065 241.487 359.747 1.00 75.15 26 SER C CA 1
ATOM 2554 C C . SER C 1 26 ? 202.003 242.541 358.649 1.00 75.15 26 SER C C 1
ATOM 2555 O O . SER C 1 26 ? 202.643 242.437 357.596 1.00 75.15 26 SER C O 1
ATOM 2558 N N . VAL C 1 27 ? 201.217 243.580 358.918 1.00 78.08 27 VAL C N 1
ATOM 2559 C CA . VAL C 1 27 ? 200.999 244.614 357.920 1.00 78.08 27 VAL C CA 1
ATOM 2560 C C . VAL C 1 27 ? 202.262 245.428 357.706 1.00 78.08 27 VAL C C 1
ATOM 2561 O O . VAL C 1 27 ? 202.533 245.880 356.590 1.00 78.08 27 VAL C O 1
ATOM 2565 N N . ARG C 1 28 ? 203.064 245.623 358.753 1.00 78.96 28 ARG C N 1
ATOM 2566 C CA . ARG C 1 28 ? 204.353 246.275 358.570 1.00 78.96 28 ARG C CA 1
ATOM 2567 C C . ARG C 1 28 ? 205.233 245.471 357.626 1.00 78.96 28 ARG C C 1
ATOM 2568 O O . ARG C 1 28 ? 205.843 246.021 356.703 1.00 78.96 28 ARG C O 1
ATOM 2576 N N . ASP C 1 29 ? 205.315 244.159 357.850 1.00 77.06 29 ASP C N 1
ATOM 2577 C CA . ASP C 1 29 ? 206.112 243.304 356.981 1.00 77.06 29 ASP C CA 1
ATOM 2578 C C . ASP C 1 29 ? 205.626 243.377 355.542 1.00 77.06 29 ASP C C 1
ATOM 2579 O O . ASP C 1 29 ? 206.432 243.427 354.607 1.00 77.06 29 ASP C O 1
ATOM 2584 N N . LEU C 1 30 ? 204.310 243.399 355.344 1.00 74.02 30 LEU C N 1
ATOM 2585 C CA . LEU C 1 30 ? 203.785 243.390 353.983 1.00 74.02 30 LEU C CA 1
ATOM 2586 C C . LEU C 1 30 ? 204.004 244.727 353.289 1.00 74.02 30 LEU C C 1
ATOM 2587 O O . LEU C 1 30 ? 204.330 244.770 352.097 1.00 74.02 30 LEU C O 1
ATOM 2592 N N . LEU C 1 31 ? 203.842 245.831 354.015 1.00 76.18 31 LEU C N 1
ATOM 2593 C CA . LEU C 1 31 ? 204.108 247.136 353.427 1.00 76.18 31 LEU C CA 1
ATOM 2594 C C . LEU C 1 31 ? 205.588 247.306 353.117 1.00 76.18 31 LEU C C 1
ATOM 2595 O O . LEU C 1 31 ? 205.950 247.936 352.117 1.00 76.18 31 LEU C O 1
ATOM 2600 N N . ASP C 1 32 ? 206.460 246.748 353.957 1.00 77.37 32 ASP C N 1
ATOM 2601 C CA . ASP C 1 32 ? 207.885 246.760 353.653 1.00 77.37 32 ASP C CA 1
ATOM 2602 C C . ASP C 1 32 ? 208.185 245.945 352.405 1.00 77.37 32 ASP C C 1
ATOM 2603 O O . ASP C 1 32 ? 208.956 246.378 351.542 1.00 77.37 32 ASP C O 1
ATOM 2608 N N . THR C 1 33 ? 207.593 244.755 352.298 1.00 73.06 33 THR C N 1
ATOM 2609 C CA . THR C 1 33 ? 207.741 243.956 351.089 1.00 73.06 33 THR C CA 1
ATOM 2610 C C . THR C 1 33 ? 207.330 244.743 349.855 1.00 73.06 33 THR C C 1
ATOM 2611 O O . THR C 1 33 ? 208.013 244.711 348.824 1.00 73.06 33 THR C O 1
ATOM 2615 N N . ALA C 1 34 ? 206.205 245.450 349.940 1.00 74.55 34 ALA C N 1
ATOM 2616 C CA . ALA C 1 34 ? 205.739 246.231 348.804 1.00 74.55 34 ALA C CA 1
ATOM 2617 C C . ALA C 1 34 ? 206.718 247.346 348.471 1.00 74.55 34 ALA C C 1
ATOM 2618 O O . ALA C 1 34 ? 207.146 247.490 347.322 1.00 74.55 34 ALA C O 1
ATOM 2620 N N . SER C 1 35 ? 207.097 248.146 349.467 1.00 77.42 35 SER C N 1
ATOM 2621 C CA . SER C 1 35 ? 208.042 249.226 349.216 1.00 77.42 35 SER C CA 1
ATOM 2622 C C . SER C 1 35 ? 209.342 248.700 348.633 1.00 77.42 35 SER C C 1
ATOM 2623 O O . SER C 1 35 ? 210.028 249.415 347.897 1.00 77.42 35 SER C O 1
ATOM 2626 N N . ALA C 1 36 ? 209.698 247.460 348.952 1.00 73.98 36 ALA C N 1
ATOM 2627 C CA . ALA C 1 36 ? 210.944 246.899 348.456 1.00 73.98 36 ALA C CA 1
ATOM 2628 C C . ALA C 1 36 ? 210.821 246.426 347.018 1.00 73.98 36 ALA C C 1
ATOM 2629 O O . ALA C 1 36 ? 211.739 246.625 346.216 1.00 73.98 36 ALA C O 1
ATOM 2631 N N . LEU C 1 37 ? 209.699 245.803 346.674 1.00 73.52 37 LEU C N 1
ATOM 2632 C CA . LEU C 1 37 ? 209.579 245.100 345.406 1.00 73.52 37 LEU C CA 1
ATOM 2633 C C . LEU C 1 37 ? 208.868 245.894 344.319 1.00 73.52 37 LEU C C 1
ATOM 2634 O O . LEU C 1 37 ? 209.243 245.784 343.148 1.00 73.52 37 LEU C O 1
ATOM 2639 N N . TYR C 1 38 ? 207.852 246.690 344.658 1.00 73.20 38 TYR C N 1
ATOM 2640 C CA . TYR C 1 38 ? 207.005 247.327 343.659 1.00 73.20 38 TYR C CA 1
ATOM 2641 C C . TYR C 1 38 ? 206.792 248.808 343.945 1.00 73.20 38 TYR C C 1
ATOM 2642 O O . TYR C 1 38 ? 205.777 249.374 343.544 1.00 73.20 38 TYR C O 1
ATOM 2651 N N . ARG C 1 39 ? 207.725 249.456 344.638 1.00 79.68 39 ARG C N 1
ATOM 2652 C CA . ARG C 1 39 ? 207.548 250.872 344.945 1.00 79.68 39 ARG C CA 1
ATOM 2653 C C . ARG C 1 39 ? 207.550 251.714 343.677 1.00 79.68 39 ARG C C 1
ATOM 2654 O O . ARG C 1 39 ? 206.689 252.581 343.494 1.00 79.68 39 ARG C O 1
ATOM 2662 N N . GLU C 1 40 ? 208.516 251.477 342.792 1.00 80.97 40 GLU C N 1
ATOM 2663 C CA . GLU C 1 40 ? 208.629 252.271 341.579 1.00 80.97 40 GLU C CA 1
ATOM 2664 C C . GLU C 1 40 ? 207.511 251.992 340.589 1.00 80.97 40 GLU C C 1
ATOM 2665 O O . GLU C 1 40 ? 207.431 252.675 339.564 1.00 80.97 40 GLU C O 1
ATOM 2671 N N . ALA C 1 41 ? 206.658 251.011 340.867 1.00 76.62 41 ALA C N 1
ATOM 2672 C CA . ALA C 1 41 ? 205.486 250.728 340.057 1.00 76.62 41 ALA C CA 1
ATOM 2673 C C . ALA C 1 41 ? 204.194 251.185 340.701 1.00 76.62 41 ALA C C 1
ATOM 2674 O O . ALA C 1 41 ? 203.238 251.497 339.990 1.00 76.62 41 ALA C O 1
ATOM 2676 N N . LEU C 1 42 ? 204.143 251.220 342.030 1.00 75.33 42 LEU C N 1
ATOM 2677 C CA . LEU C 1 42 ? 202.989 251.777 342.718 1.00 75.33 42 LEU C CA 1
ATOM 2678 C C . LEU C 1 42 ? 203.004 253.296 342.667 1.00 75.33 42 LEU C C 1
ATOM 2679 O O . LEU C 1 42 ? 201.947 253.927 342.567 1.00 75.33 42 LEU C O 1
ATOM 2684 N N . GLU C 1 43 ? 204.187 253.895 342.735 1.00 80.19 43 GLU C N 1
ATOM 2685 C CA . GLU C 1 43 ? 204.345 255.333 342.589 1.00 80.19 43 GLU C CA 1
ATOM 2686 C C . GLU C 1 43 ? 204.377 255.777 341.135 1.00 80.19 43 GLU C C 1
ATOM 2687 O O . GLU C 1 43 ? 204.704 256.935 340.864 1.00 80.19 43 GLU C O 1
ATOM 2693 N N . SER C 1 44 ? 204.054 254.909 340.221 1.00 78.83 44 SER C N 1
ATOM 2694 C CA . SER C 1 44 ? 204.125 255.206 338.802 1.00 78.83 44 SER C CA 1
ATOM 2695 C C . SER C 1 44 ? 202.796 255.744 338.284 1.00 78.83 44 SER C C 1
ATOM 2696 O O . SER C 1 44 ? 201.737 255.450 338.846 1.00 78.83 44 SER C O 1
ATOM 2699 N N . PRO C 1 45 ? 202.828 256.547 337.212 1.00 79.34 45 PRO C N 1
ATOM 2700 C CA . PRO C 1 45 ? 201.600 256.990 336.545 1.00 79.34 45 PRO C CA 1
ATOM 2701 C C . PRO C 1 45 ? 201.090 255.984 335.517 1.00 79.34 45 PRO C C 1
ATOM 2702 O O . PRO C 1 45 ? 200.737 256.340 334.389 1.00 79.34 45 PRO C O 1
ATOM 2706 N N . GLU C 1 46 ? 201.045 254.714 335.906 1.00 80.38 46 GLU C N 1
ATOM 2707 C CA . GLU C 1 46 ? 200.632 253.638 335.026 1.00 80.38 46 GLU C CA 1
ATOM 2708 C C . GLU C 1 46 ? 199.836 252.630 335.834 1.00 80.38 46 GLU C C 1
ATOM 2709 O O . GLU C 1 46 ? 200.053 252.467 337.037 1.00 80.38 46 GLU C O 1
ATOM 2715 N N . HIS C 1 47 ? 198.907 251.954 335.164 1.00 77.77 47 HIS C N 1
ATOM 2716 C CA . HIS C 1 47 ? 198.154 250.896 335.820 1.00 77.77 47 HIS C CA 1
ATOM 2717 C C . HIS C 1 47 ? 199.029 249.665 336.021 1.00 77.77 47 HIS C C 1
ATOM 2718 O O . HIS C 1 47 ? 199.295 249.248 337.153 1.00 77.77 47 HIS C O 1
ATOM 2725 N N . CYS C 1 48 ? 199.480 249.070 334.920 1.00 83.13 48 CYS C N 1
ATOM 2726 C CA . CYS C 1 48 ? 200.427 247.964 334.911 1.00 83.13 48 CYS C CA 1
ATOM 2727 C C . CYS C 1 48 ? 199.782 246.673 335.398 1.00 83.13 48 CYS C C 1
ATOM 2728 O O . CYS C 1 48 ? 200.333 245.586 335.194 1.00 83.13 48 CYS C O 1
ATOM 2731 N N . SER C 1 49 ? 198.616 246.776 336.023 1.00 75.85 49 SER C N 1
ATOM 2732 C CA . SER C 1 49 ? 197.815 245.617 336.391 1.00 75.85 49 SER C CA 1
ATOM 2733 C C . SER C 1 49 ? 196.591 246.083 337.167 1.00 75.85 49 SER C C 1
ATOM 2734 O O . SER C 1 49 ? 196.528 247.247 337.581 1.00 75.85 49 SER C O 1
ATOM 2737 N N . PRO C 1 50 ? 195.603 245.215 337.387 1.00 71.70 50 PRO C N 1
ATOM 2738 C CA . PRO C 1 50 ? 194.602 245.505 338.422 1.00 71.70 50 PRO C CA 1
ATOM 2739 C C . PRO C 1 50 ? 195.145 245.331 339.827 1.00 71.70 50 PRO C C 1
ATOM 2740 O O . PRO C 1 50 ? 194.622 245.944 340.770 1.00 71.70 50 PRO C O 1
ATOM 2744 N N . HIS C 1 51 ? 196.199 244.534 339.989 1.00 70.47 51 HIS C N 1
ATOM 2745 C CA . HIS C 1 51 ? 196.757 244.291 341.311 1.00 70.47 51 HIS C CA 1
ATOM 2746 C C . HIS C 1 51 ? 197.361 245.554 341.897 1.00 70.47 51 HIS C C 1
ATOM 2747 O O . HIS C 1 51 ? 197.227 245.812 343.096 1.00 70.47 51 HIS C O 1
ATOM 2754 N N . HIS C 1 52 ? 198.016 246.364 341.070 1.00 72.53 52 HIS C N 1
ATOM 2755 C CA . HIS C 1 52 ? 198.545 247.630 341.558 1.00 72.53 52 HIS C CA 1
ATOM 2756 C C . HIS C 1 52 ? 197.422 248.610 341.863 1.00 72.53 52 HIS C C 1
ATOM 2757 O O . HIS C 1 52 ? 197.454 249.305 342.888 1.00 72.53 52 HIS C O 1
ATOM 2764 N N . THR C 1 53 ? 196.428 248.692 340.977 1.00 72.19 53 THR C N 1
ATOM 2765 C CA . THR C 1 53 ? 195.294 249.573 341.219 1.00 72.19 53 THR C CA 1
ATOM 2766 C C . THR C 1 53 ? 194.604 249.244 342.530 1.00 72.19 53 THR C C 1
ATOM 2767 O O . THR C 1 53 ? 194.042 250.133 343.176 1.00 72.19 53 THR C O 1
ATOM 2771 N N . ALA C 1 54 ? 194.625 247.977 342.933 1.00 73.02 54 ALA C N 1
ATOM 2772 C CA . ALA C 1 54 ? 194.029 247.563 344.195 1.00 73.02 54 ALA C CA 1
ATOM 2773 C C . ALA C 1 54 ? 194.960 247.771 345.381 1.00 73.02 54 ALA C C 1
ATOM 2774 O O . ALA C 1 54 ? 194.512 248.156 346.468 1.00 73.02 54 ALA C O 1
ATOM 2776 N N . LEU C 1 55 ? 196.251 247.524 345.185 1.00 72.69 55 LEU C N 1
ATOM 2777 C CA . LEU C 1 55 ? 197.208 247.604 346.277 1.00 72.69 55 LEU C CA 1
ATOM 2778 C C . LEU C 1 55 ? 197.421 249.046 346.716 1.00 72.69 55 LEU C C 1
ATOM 2779 O O . LEU C 1 55 ? 197.548 249.328 347.915 1.00 72.69 55 LEU C O 1
ATOM 2784 N N . ARG C 1 56 ? 197.446 249.975 345.761 1.00 74.37 56 ARG C N 1
ATOM 2785 C CA . ARG C 1 56 ? 197.525 251.390 346.101 1.00 74.37 56 ARG C CA 1
ATOM 2786 C C . ARG C 1 56 ? 196.367 251.799 347.002 1.00 74.37 56 ARG C C 1
ATOM 2787 O O . ARG C 1 56 ? 196.559 252.459 348.033 1.00 74.37 56 ARG C O 1
ATOM 2795 N N . GLN C 1 57 ? 195.151 251.410 346.626 1.00 76.85 57 GLN C N 1
ATOM 2796 C CA . GLN C 1 57 ? 193.979 251.796 347.397 1.00 76.85 57 GLN C CA 1
ATOM 2797 C C . GLN C 1 57 ? 193.979 251.130 348.763 1.00 76.85 57 GLN C C 1
ATOM 2798 O O . GLN C 1 57 ? 193.543 251.730 349.750 1.00 76.85 57 GLN C O 1
ATOM 2804 N N . ALA C 1 58 ? 194.461 249.891 348.842 1.00 76.86 58 ALA C N 1
ATOM 2805 C CA . ALA C 1 58 ? 194.577 249.234 350.138 1.00 76.86 58 ALA C CA 1
ATOM 2806 C C . ALA C 1 58 ? 195.523 249.994 351.055 1.00 76.86 58 ALA C C 1
ATOM 2807 O O . ALA C 1 58 ? 195.225 250.209 352.237 1.00 76.86 58 ALA C O 1
ATOM 2809 N N . ILE C 1 59 ? 196.676 250.403 350.526 1.00 77.80 59 ILE C N 1
ATOM 2810 C CA . ILE C 1 59 ? 197.638 251.145 351.333 1.00 77.80 59 ILE C CA 1
ATOM 2811 C C . ILE C 1 59 ? 197.042 252.465 351.800 1.00 77.80 59 ILE C C 1
ATOM 2812 O O . ILE C 1 59 ? 197.223 252.875 352.954 1.00 77.80 59 ILE C O 1
ATOM 2817 N N . LEU C 1 60 ? 196.315 253.151 350.921 1.00 80.94 60 LEU C N 1
ATOM 2818 C CA . LEU C 1 60 ? 195.724 254.427 351.312 1.00 80.94 60 LEU C CA 1
ATOM 2819 C C . LEU C 1 60 ? 194.628 254.238 352.357 1.00 80.94 60 LEU C C 1
ATOM 2820 O O . LEU C 1 60 ? 194.501 255.045 353.289 1.00 80.94 60 LEU C O 1
ATOM 2825 N N . CYS C 1 61 ? 193.825 253.183 352.221 1.00 85.17 61 CYS C N 1
ATOM 2826 C CA . CYS C 1 61 ? 192.829 252.870 353.238 1.00 85.17 61 CYS C CA 1
ATOM 2827 C C . CYS C 1 61 ? 193.491 252.629 354.586 1.00 85.17 61 CYS C C 1
ATOM 2828 O O . CYS C 1 61 ? 193.017 253.111 355.622 1.00 85.17 61 CYS C O 1
ATOM 2831 N N . TRP C 1 62 ? 194.574 251.855 354.595 1.00 85.48 62 TRP C N 1
ATOM 2832 C CA . TRP C 1 62 ? 195.301 251.634 355.837 1.00 85.48 62 TRP C CA 1
ATOM 2833 C C . TRP C 1 62 ? 195.796 252.946 356.417 1.00 85.48 62 TRP C C 1
ATOM 2834 O O . TRP C 1 62 ? 195.755 253.151 357.633 1.00 85.48 62 TRP C O 1
ATOM 2845 N N . GLY C 1 63 ? 196.284 253.841 355.563 1.00 88.58 63 GLY C N 1
ATOM 2846 C CA . GLY C 1 63 ? 196.743 255.128 356.052 1.00 88.58 63 GLY C CA 1
ATOM 2847 C C . GLY C 1 63 ? 195.637 255.912 356.726 1.00 88.58 63 GLY C C 1
ATOM 2848 O O . GLY C 1 63 ? 195.833 256.488 357.799 1.00 88.58 63 GLY C O 1
ATOM 2849 N N . GLU C 1 64 ? 194.453 255.929 356.114 1.00 92.13 64 GLU C N 1
ATOM 2850 C CA . GLU C 1 64 ? 193.331 256.649 356.707 1.00 92.13 64 GLU C CA 1
ATOM 2851 C C . GLU C 1 64 ? 192.919 256.030 358.036 1.00 92.13 64 GLU C C 1
ATOM 2852 O O . GLU C 1 64 ? 192.674 256.745 359.019 1.00 92.13 64 GLU C O 1
ATOM 2858 N N . LEU C 1 65 ? 192.819 254.701 358.082 1.00 93.00 65 LEU C N 1
ATOM 2859 C CA . LEU C 1 65 ? 192.453 254.028 359.323 1.00 93.00 65 LEU C CA 1
ATOM 2860 C C . LEU C 1 65 ? 193.454 254.331 360.427 1.00 93.00 65 LEU C C 1
ATOM 2861 O O . LEU C 1 65 ? 193.071 254.635 361.563 1.00 93.00 65 LEU C O 1
ATOM 2866 N N . MET C 1 66 ? 194.745 254.212 360.120 1.00 95.03 66 MET C N 1
ATOM 2867 C CA . MET C 1 66 ? 195.771 254.512 361.107 1.00 95.03 66 MET C CA 1
ATOM 2868 C C . MET C 1 66 ? 195.667 255.951 361.583 1.00 95.03 66 MET C C 1
ATOM 2869 O O . MET C 1 66 ? 195.791 256.224 362.780 1.00 95.03 66 MET C O 1
ATOM 2874 N N . THR C 1 67 ? 195.446 256.888 360.661 1.00 98.59 67 THR C N 1
ATOM 2875 C CA . THR C 1 67 ? 195.298 258.284 361.051 1.00 98.59 67 THR C CA 1
ATOM 2876 C C . THR C 1 67 ? 194.161 258.448 362.048 1.00 98.59 67 THR C C 1
ATOM 2877 O O . THR C 1 67 ? 194.326 259.072 363.103 1.00 98.59 67 THR C O 1
ATOM 2881 N N . LEU C 1 68 ? 192.997 257.882 361.733 1.00 100.32 68 LEU C N 1
ATOM 2882 C CA . LEU C 1 68 ? 191.841 258.045 362.608 1.00 100.32 68 LEU C CA 1
ATOM 2883 C C . LEU C 1 68 ? 192.094 257.422 363.974 1.00 100.32 68 LEU C C 1
ATOM 2884 O O . LEU C 1 68 ? 191.807 258.030 365.012 1.00 100.32 68 LEU C O 1
ATOM 2889 N N . ALA C 1 69 ? 192.596 256.188 363.991 1.00 102.46 69 ALA C N 1
ATOM 2890 C CA . ALA C 1 69 ? 192.826 255.508 365.258 1.00 102.46 69 ALA C CA 1
ATOM 2891 C C . ALA C 1 69 ? 193.849 256.254 366.104 1.00 102.46 69 ALA C C 1
ATOM 2892 O O . ALA C 1 69 ? 193.655 256.440 367.311 1.00 102.46 69 ALA C O 1
ATOM 2894 N N . THR C 1 70 ? 194.950 256.684 365.490 1.00 104.85 70 THR C N 1
ATOM 2895 C CA . THR C 1 70 ? 195.948 257.460 366.213 1.00 104.85 70 THR C CA 1
ATOM 2896 C C . THR C 1 70 ? 195.342 258.727 366.789 1.00 104.85 70 THR C C 1
ATOM 2897 O O . THR C 1 70 ? 195.618 259.090 367.937 1.00 104.85 70 THR C O 1
ATOM 2901 N N . TRP C 1 71 ? 194.516 259.419 366.007 1.00 107.59 71 TRP C N 1
ATOM 2902 C CA . TRP C 1 71 ? 193.947 260.679 366.465 1.00 107.59 71 TRP C CA 1
ATOM 2903 C C . TRP C 1 71 ? 193.006 260.460 367.645 1.00 107.59 71 TRP C C 1
ATOM 2904 O O . TRP C 1 71 ? 193.079 261.178 368.652 1.00 107.59 71 TRP C O 1
ATOM 2915 N N . VAL C 1 72 ? 192.122 259.463 367.550 1.00 109.39 72 VAL C N 1
ATOM 2916 C CA . VAL C 1 72 ? 191.200 259.207 368.655 1.00 109.39 72 VAL C CA 1
ATOM 2917 C C . VAL C 1 72 ? 191.972 258.784 369.896 1.00 109.39 72 VAL C C 1
ATOM 2918 O O . VAL C 1 72 ? 191.647 259.199 371.013 1.00 109.39 72 VAL C O 1
ATOM 2922 N N . GLY C 1 73 ? 193.003 257.955 369.727 1.00 112.80 73 GLY C N 1
ATOM 2923 C CA . GLY C 1 73 ? 193.806 257.562 370.872 1.00 112.80 73 GLY C CA 1
ATOM 2924 C C . GLY C 1 73 ? 194.495 258.743 371.525 1.00 112.80 73 GLY C C 1
ATOM 2925 O O . GLY C 1 73 ? 194.501 258.872 372.752 1.00 112.80 73 GLY C O 1
ATOM 2926 N N . VAL C 1 74 ? 195.075 259.628 370.714 1.00 112.11 74 VAL C N 1
ATOM 2927 C CA . VAL C 1 74 ? 195.782 260.784 371.251 1.00 112.11 74 VAL C CA 1
ATOM 2928 C C . VAL C 1 74 ? 194.824 261.683 372.014 1.00 112.11 74 VAL C C 1
ATOM 2929 O O . VAL C 1 74 ? 195.152 262.194 373.092 1.00 112.11 74 VAL C O 1
ATOM 2933 N N . ASN C 1 75 ? 193.626 261.893 371.472 1.00 115.18 75 ASN C N 1
ATOM 2934 C CA . ASN C 1 75 ? 192.667 262.775 372.121 1.00 115.18 75 ASN C CA 1
ATOM 2935 C C . ASN C 1 75 ? 191.890 262.091 373.238 1.00 115.18 75 ASN C C 1
ATOM 2936 O O . ASN C 1 75 ? 191.169 262.769 373.977 1.00 115.18 75 ASN C O 1
ATOM 2941 N N . LEU C 1 76 ? 192.020 260.776 373.384 1.00 119.03 76 LEU C N 1
ATOM 2942 C CA . LEU C 1 76 ? 191.355 260.060 374.463 1.00 119.03 76 LEU C CA 1
ATOM 2943 C C . LEU C 1 76 ? 192.165 260.206 375.746 1.00 119.03 76 LEU C C 1
ATOM 2944 O O . LEU C 1 76 ? 193.393 260.072 375.735 1.00 119.03 76 LEU C O 1
ATOM 2949 N N . GLU C 1 77 ? 191.472 260.481 376.854 1.00 122.34 77 GLU C N 1
ATOM 2950 C CA . GLU C 1 77 ? 192.162 260.806 378.099 1.00 122.34 77 GLU C CA 1
ATOM 2951 C C . GLU C 1 77 ? 192.825 259.580 378.712 1.00 122.34 77 GLU C C 1
ATOM 2952 O O . GLU C 1 77 ? 193.995 259.631 379.108 1.00 122.34 77 GLU C O 1
ATOM 2958 N N . ASP C 1 78 ? 192.097 258.469 378.804 1.00 123.04 78 ASP C N 1
ATOM 2959 C CA . ASP C 1 78 ? 192.581 257.314 379.541 1.00 123.04 78 ASP C CA 1
ATOM 2960 C C . ASP C 1 78 ? 193.562 256.493 378.705 1.00 123.04 78 ASP C C 1
ATOM 2961 O O . ASP C 1 78 ? 193.464 256.457 377.475 1.00 123.04 78 ASP C O 1
ATOM 2966 N N . PRO C 1 79 ? 194.516 255.820 379.350 1.00 122.62 79 PRO C N 1
ATOM 2967 C CA . PRO C 1 79 ? 195.444 254.934 378.625 1.00 122.62 79 PRO C CA 1
ATOM 2968 C C . PRO C 1 79 ? 195.041 253.464 378.601 1.00 122.62 79 PRO C C 1
ATOM 2969 O O . PRO C 1 79 ? 195.838 252.646 378.130 1.00 122.62 79 PRO C O 1
ATOM 2973 N N . ALA C 1 80 ? 193.852 253.118 379.087 1.00 121.95 80 ALA C N 1
ATOM 2974 C CA . ALA C 1 80 ? 193.383 251.739 379.111 1.00 121.95 80 ALA C CA 1
ATOM 2975 C C . ALA C 1 80 ? 192.500 251.392 377.921 1.00 121.95 80 ALA C C 1
ATOM 2976 O O . ALA C 1 80 ? 192.440 250.226 377.523 1.00 121.95 80 ALA C O 1
ATOM 2978 N N . SER C 1 81 ? 191.812 252.377 377.347 1.00 119.57 81 SER C N 1
ATOM 2979 C CA . SER C 1 81 ? 190.948 252.157 376.198 1.00 119.57 81 SER C CA 1
ATOM 2980 C C . SER C 1 81 ? 191.692 252.247 374.871 1.00 119.57 81 SER C C 1
ATOM 2981 O O . SER C 1 81 ? 191.176 251.766 373.854 1.00 119.57 81 SER C O 1
ATOM 2984 N N . ARG C 1 82 ? 192.875 252.864 374.850 1.00 118.00 82 ARG C N 1
ATOM 2985 C CA . ARG C 1 82 ? 193.694 252.824 373.647 1.00 118.00 82 ARG C CA 1
ATOM 2986 C C . ARG C 1 82 ? 194.064 251.393 373.288 1.00 118.00 82 ARG C C 1
ATOM 2987 O O . ARG C 1 82 ? 194.065 251.030 372.107 1.00 118.00 82 ARG C O 1
ATOM 2995 N N . ASP C 1 83 ? 194.365 250.566 374.290 1.00 116.66 83 ASP C N 1
ATOM 2996 C CA . ASP C 1 83 ? 194.611 249.153 374.027 1.00 116.66 83 ASP C CA 1
ATOM 2997 C C . ASP C 1 83 ? 193.380 248.486 373.428 1.00 116.66 83 ASP C C 1
ATOM 2998 O O . ASP C 1 83 ? 193.494 247.683 372.498 1.00 116.66 83 ASP C O 1
ATOM 3003 N N . LEU C 1 84 ? 192.191 248.817 373.934 1.00 114.89 84 LEU C N 1
ATOM 3004 C CA . LEU C 1 84 ? 190.973 248.208 373.408 1.00 114.89 84 LEU C CA 1
ATOM 3005 C C . LEU C 1 84 ? 190.755 248.595 371.951 1.00 114.89 84 LEU C C 1
ATOM 3006 O O . LEU C 1 84 ? 190.474 247.739 371.103 1.00 114.89 84 LEU C O 1
ATOM 3011 N N . VAL C 1 85 ? 190.888 249.886 371.640 1.00 109.27 85 VAL C N 1
ATOM 3012 C CA . VAL C 1 85 ? 190.637 250.337 370.276 1.00 109.27 85 VAL C CA 1
ATOM 3013 C C . VAL C 1 85 ? 191.684 249.770 369.327 1.00 109.27 85 VAL C C 1
ATOM 3014 O O . VAL C 1 85 ? 191.366 249.379 368.196 1.00 109.27 85 VAL C O 1
ATOM 3018 N N . VAL C 1 86 ? 192.945 249.709 369.763 1.00 107.55 86 VAL C N 1
ATOM 3019 C CA . VAL C 1 86 ? 193.985 249.206 368.877 1.00 107.55 86 VAL C CA 1
ATOM 3020 C C . VAL C 1 86 ? 193.810 247.711 368.658 1.00 107.55 86 VAL C C 1
ATOM 3021 O O . VAL C 1 86 ? 194.020 247.208 367.551 1.00 107.55 86 VAL C O 1
ATOM 3025 N N . SER C 1 87 ? 193.394 246.979 369.692 1.00 105.56 87 SER C N 1
ATOM 3026 C CA . SER C 1 87 ? 193.089 245.566 369.510 1.00 105.56 87 SER C CA 1
ATOM 3027 C C . SER C 1 87 ? 191.951 245.380 368.519 1.00 105.56 87 SER C C 1
ATOM 3028 O O . SER C 1 87 ? 192.026 244.528 367.624 1.00 105.56 87 SER C O 1
ATOM 3031 N N . TYR C 1 88 ? 190.885 246.170 368.661 1.00 101.68 88 TYR C N 1
ATOM 3032 C CA . TYR C 1 88 ? 189.753 246.039 367.753 1.00 101.68 88 TYR C CA 1
ATOM 3033 C C . TYR C 1 88 ? 190.176 246.304 366.316 1.00 101.68 88 TYR C C 1
ATOM 3034 O O . TYR C 1 88 ? 189.898 245.502 365.415 1.00 101.68 88 TYR C O 1
ATOM 3043 N N . VAL C 1 89 ? 190.819 247.447 366.074 1.00 99.96 89 VAL C N 1
ATOM 3044 C CA . VAL C 1 89 ? 191.238 247.777 364.715 1.00 99.96 89 VAL C CA 1
ATOM 3045 C C . VAL C 1 89 ? 192.154 246.688 364.177 1.00 99.96 89 VAL C C 1
ATOM 3046 O O . VAL C 1 89 ? 191.887 246.098 363.124 1.00 99.96 89 VAL C O 1
ATOM 3050 N N . ASN C 1 90 ? 193.230 246.380 364.908 1.00 99.51 90 ASN C N 1
ATOM 3051 C CA . ASN C 1 90 ? 194.155 245.348 364.475 1.00 99.51 90 ASN C CA 1
ATOM 3052 C C . ASN C 1 90 ? 193.370 244.126 364.045 1.00 99.51 90 ASN C C 1
ATOM 3053 O O . ASN C 1 90 ? 193.289 243.850 362.850 1.00 99.51 90 ASN C O 1
ATOM 3058 N N . THR C 1 91 ? 192.672 243.476 364.968 1.00 96.14 91 THR C N 1
ATOM 3059 C CA . THR C 1 91 ? 192.001 242.244 364.591 1.00 96.14 91 THR C CA 1
ATOM 3060 C C . THR C 1 91 ? 191.120 242.487 363.375 1.00 96.14 91 THR C C 1
ATOM 3061 O O . THR C 1 91 ? 191.484 242.100 362.259 1.00 96.14 91 THR C O 1
ATOM 3065 N N . ASN C 1 92 ? 190.049 243.259 363.550 1.00 95.12 92 ASN C N 1
ATOM 3066 C CA . ASN C 1 92 ? 188.985 243.281 362.553 1.00 95.12 92 ASN C CA 1
ATOM 3067 C C . ASN C 1 92 ? 189.486 243.779 361.203 1.00 95.12 92 ASN C C 1
ATOM 3068 O O . ASN C 1 92 ? 189.361 243.083 360.190 1.00 95.12 92 ASN C O 1
ATOM 3073 N N . MET C 1 93 ? 190.050 244.984 361.163 1.00 93.30 93 MET C N 1
ATOM 3074 C CA . MET C 1 93 ? 190.425 245.581 359.891 1.00 93.30 93 MET C CA 1
ATOM 3075 C C . MET C 1 93 ? 191.815 245.166 359.438 1.00 93.30 93 MET C C 1
ATOM 3076 O O . MET C 1 93 ? 192.029 244.939 358.241 1.00 93.30 93 MET C O 1
ATOM 3081 N N . GLY C 1 94 ? 192.779 245.117 360.355 1.00 86.03 94 GLY C N 1
ATOM 3082 C CA . GLY C 1 94 ? 194.099 244.671 359.984 1.00 86.03 94 GLY C CA 1
ATOM 3083 C C . GLY C 1 94 ? 194.108 243.270 359.418 1.00 86.03 94 GLY C C 1
ATOM 3084 O O . GLY C 1 94 ? 194.937 242.960 358.571 1.00 86.03 94 GLY C O 1
ATOM 3085 N N . LEU C 1 95 ? 193.183 242.407 359.847 1.00 78.68 95 LEU C N 1
ATOM 3086 C CA . LEU C 1 95 ? 193.131 241.075 359.262 1.00 78.68 95 LEU C CA 1
ATOM 3087 C C . LEU C 1 95 ? 192.751 241.143 357.791 1.00 78.68 95 LEU C C 1
ATOM 3088 O O . LEU C 1 95 ? 193.377 240.495 356.946 1.00 78.68 95 LEU C O 1
ATOM 3093 N N . LYS C 1 96 ? 191.714 241.913 357.469 1.00 80.74 96 LYS C N 1
ATOM 3094 C CA . LYS C 1 96 ? 191.334 242.088 356.075 1.00 80.74 96 LYS C CA 1
ATOM 3095 C C . LYS C 1 96 ? 192.468 242.700 355.273 1.00 80.74 96 LYS C C 1
ATOM 3096 O O . LYS C 1 96 ? 192.731 242.291 354.136 1.00 80.74 96 LYS C O 1
ATOM 3102 N N . LEU C 1 97 ? 193.156 243.684 355.850 1.00 77.62 97 LEU C N 1
ATOM 3103 C CA . LEU C 1 97 ? 194.250 244.323 355.130 1.00 77.62 97 LEU C CA 1
ATOM 3104 C C . LEU C 1 97 ? 195.391 243.346 354.896 1.00 77.62 97 LEU C C 1
ATOM 3105 O O . LEU C 1 97 ? 196.009 243.346 353.827 1.00 77.62 97 LEU C O 1
ATOM 3110 N N . ARG C 1 98 ? 195.697 242.519 355.892 1.00 73.75 98 ARG C N 1
ATOM 3111 C CA . ARG C 1 98 ? 196.720 241.497 355.737 1.00 73.75 98 ARG C CA 1
ATOM 3112 C C . ARG C 1 98 ? 196.347 240.527 354.630 1.00 73.75 98 ARG C C 1
ATOM 3113 O O . ARG C 1 98 ? 197.162 240.218 353.758 1.00 73.75 98 ARG C O 1
ATOM 3121 N N . GLN C 1 99 ? 195.116 240.021 354.661 1.00 72.84 99 GLN C N 1
ATOM 3122 C CA . GLN C 1 99 ? 194.645 239.145 353.597 1.00 72.84 99 GLN C CA 1
ATOM 3123 C C . GLN C 1 99 ? 194.835 239.789 352.234 1.00 72.84 99 GLN C C 1
ATOM 3124 O O . GLN C 1 99 ? 195.359 239.168 351.306 1.00 72.84 99 GLN C O 1
ATOM 3130 N N . LEU C 1 100 ? 194.431 241.050 352.105 1.00 73.53 100 LEU C N 1
ATOM 3131 C CA . LEU C 1 100 ? 194.443 241.711 350.806 1.00 73.53 100 LEU C CA 1
ATOM 3132 C C . LEU C 1 100 ? 195.865 241.941 350.315 1.00 73.53 100 LEU C C 1
ATOM 3133 O O . LEU C 1 100 ? 196.197 241.633 349.162 1.00 73.53 100 LEU C O 1
ATOM 3138 N N . LEU C 1 101 ? 196.716 242.496 351.175 1.00 72.86 101 LEU C N 1
ATOM 3139 C CA . LEU C 1 101 ? 198.094 242.761 350.795 1.00 72.86 101 LEU C CA 1
ATOM 3140 C C . LEU C 1 101 ? 198.828 241.471 350.475 1.00 72.86 101 LEU C C 1
ATOM 3141 O O . LEU C 1 101 ? 199.560 241.390 349.485 1.00 72.86 101 LEU C O 1
ATOM 3146 N N . TRP C 1 102 ? 198.668 240.455 351.321 1.00 68.91 102 TRP C N 1
ATOM 3147 C CA . TRP C 1 102 ? 199.249 239.154 351.034 1.00 68.91 102 TRP C CA 1
ATOM 3148 C C . TRP C 1 102 ? 198.797 238.647 349.676 1.00 68.91 102 TRP C C 1
ATOM 3149 O O . TRP C 1 102 ? 199.617 238.249 348.845 1.00 68.91 102 TRP C O 1
ATOM 31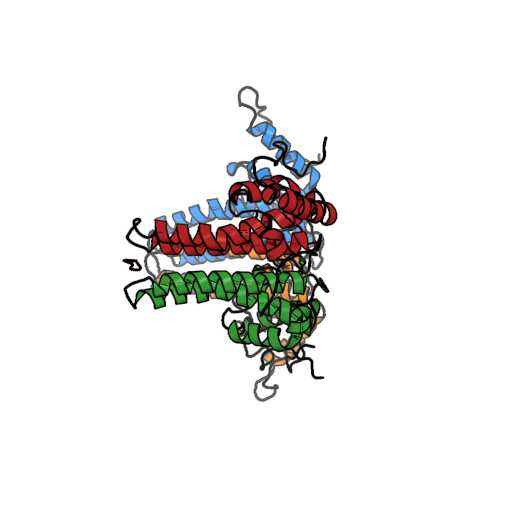60 N N . PHE C 1 103 ? 197.488 238.656 349.430 1.00 68.51 103 PHE C N 1
ATOM 3161 C CA . PHE C 1 103 ? 196.971 238.158 348.165 1.00 68.51 103 PHE C CA 1
ATOM 3162 C C . PHE C 1 103 ? 197.628 238.861 346.992 1.00 68.51 103 PHE C C 1
ATOM 3163 O O . PHE C 1 103 ? 198.139 238.214 346.076 1.00 68.51 103 PHE C O 1
ATOM 3171 N N . HIS C 1 104 ? 197.658 240.189 347.019 1.00 68.84 104 HIS C N 1
ATOM 3172 C CA . HIS C 1 104 ? 198.110 240.928 345.846 1.00 68.84 104 HIS C CA 1
ATOM 3173 C C . HIS C 1 104 ? 199.619 240.855 345.666 1.00 68.84 104 HIS C C 1
ATOM 3174 O O . HIS C 1 104 ? 200.105 240.672 344.544 1.00 68.84 104 HIS C O 1
ATOM 3181 N N . ILE C 1 105 ? 200.379 241.007 346.747 1.00 70.45 105 ILE C N 1
ATOM 3182 C CA . ILE C 1 105 ? 201.825 240.857 346.667 1.00 70.45 105 ILE C CA 1
ATOM 3183 C C . ILE C 1 105 ? 202.193 239.464 346.183 1.00 70.45 105 ILE C C 1
ATOM 3184 O O . ILE C 1 105 ? 202.990 239.307 345.251 1.00 70.45 105 ILE C O 1
ATOM 3189 N N . SER C 1 106 ? 201.640 238.431 346.819 1.00 69.96 106 SER C N 1
ATOM 3190 C CA . SER C 1 106 ? 201.921 237.065 346.410 1.00 69.96 106 SER C CA 1
ATOM 3191 C C . SER C 1 106 ? 201.518 236.820 344.967 1.00 69.96 106 SER C C 1
ATOM 3192 O O . SER C 1 106 ? 202.214 236.106 344.242 1.00 69.96 106 SER C O 1
ATOM 3195 N N . CYS C 1 107 ? 200.398 237.388 344.529 1.00 71.11 107 CYS C N 1
ATOM 3196 C CA . CYS C 1 107 ? 200.012 237.242 343.136 1.00 71.11 107 CYS C CA 1
ATOM 3197 C C . CYS C 1 107 ? 201.066 237.840 342.224 1.00 71.11 107 CYS C C 1
ATOM 3198 O O . CYS C 1 107 ? 201.659 237.128 341.410 1.00 71.11 107 CYS C O 1
ATOM 3201 N N . LEU C 1 108 ? 201.358 239.125 342.396 1.00 69.17 108 LEU C N 1
ATOM 3202 C CA . LEU C 1 108 ? 202.369 239.782 341.580 1.00 69.17 108 LEU C CA 1
ATOM 3203 C C . LEU C 1 108 ? 203.680 239.009 341.577 1.00 69.17 108 LEU C C 1
ATOM 3204 O O . LEU C 1 108 ? 204.398 238.988 340.570 1.00 69.17 108 LEU C O 1
ATOM 3209 N N . THR C 1 109 ? 204.016 238.369 342.696 1.00 69.80 109 THR C N 1
ATOM 3210 C CA . THR C 1 109 ? 205.341 237.779 342.832 1.00 69.80 109 THR C CA 1
ATOM 3211 C C . THR C 1 109 ? 205.407 236.382 342.230 1.00 69.80 109 THR C C 1
ATOM 3212 O O . THR C 1 109 ? 206.391 236.034 341.569 1.00 69.80 109 THR C O 1
ATOM 3216 N N . PHE C 1 110 ? 204.377 235.565 342.449 1.00 71.70 110 PHE C N 1
ATOM 3217 C CA . PHE C 1 110 ? 204.394 234.166 342.064 1.00 71.70 110 PHE C CA 1
ATOM 3218 C C . PHE C 1 110 ? 203.417 233.818 340.956 1.00 71.70 110 PHE C C 1
ATOM 3219 O O . PHE C 1 110 ? 203.782 233.064 340.051 1.00 71.70 110 PHE C O 1
ATOM 3227 N N . GLY C 1 111 ? 202.198 234.339 341.002 1.00 71.90 111 GLY C N 1
ATOM 3228 C CA . GLY C 1 111 ? 201.157 233.913 340.100 1.00 71.90 111 GLY C CA 1
ATOM 3229 C C . GLY C 1 111 ? 199.823 233.769 340.797 1.00 71.90 111 GLY C C 1
ATOM 3230 O O . GLY C 1 111 ? 199.736 233.232 341.903 1.00 71.90 111 GLY C O 1
ATOM 3231 N N . ARG C 1 112 ? 198.771 234.258 340.147 1.00 75.71 112 ARG C N 1
ATOM 3232 C CA . ARG C 1 112 ? 197.428 234.151 340.702 1.00 75.71 112 ARG C CA 1
ATOM 3233 C C . ARG C 1 112 ? 197.021 232.694 340.877 1.00 75.71 112 ARG C C 1
ATOM 3234 O O . ARG C 1 112 ? 196.495 232.298 341.928 1.00 75.71 112 ARG C O 1
ATOM 3242 N N . GLU C 1 113 ? 197.250 231.882 339.847 1.00 77.65 113 GLU C N 1
ATOM 3243 C CA . GLU C 1 113 ? 196.913 230.468 339.925 1.00 77.65 113 GLU C CA 1
ATOM 3244 C C . GLU C 1 113 ? 197.689 229.781 341.036 1.00 77.65 113 GLU C C 1
ATOM 3245 O O . GLU C 1 113 ? 197.131 228.967 341.782 1.00 77.65 113 GLU C O 1
ATOM 3251 N N . THR C 1 114 ? 198.979 230.090 341.162 1.00 74.99 114 THR C N 1
ATOM 3252 C CA . THR C 1 114 ? 199.776 229.486 342.218 1.00 74.99 114 THR C CA 1
ATOM 3253 C C . THR C 1 114 ? 199.297 229.910 343.592 1.00 74.99 114 THR C C 1
ATOM 3254 O O . THR C 1 114 ? 199.278 229.086 344.506 1.00 74.99 114 THR C O 1
ATOM 3258 N N . VAL C 1 115 ? 198.886 231.165 343.751 1.00 72.32 115 VAL C N 1
ATOM 3259 C CA . VAL C 1 115 ? 198.387 231.622 345.039 1.00 72.32 115 VAL C CA 1
ATOM 3260 C C . VAL C 1 115 ? 197.084 230.924 345.403 1.00 72.32 115 VAL C C 1
ATOM 3261 O O . VAL C 1 115 ? 196.879 230.553 346.562 1.00 72.32 115 VAL C O 1
ATOM 3265 N N . ILE C 1 116 ? 196.195 230.715 344.437 1.00 73.40 116 ILE C N 1
ATOM 3266 C CA . ILE C 1 116 ? 194.935 230.049 344.750 1.00 73.40 116 ILE C CA 1
ATOM 3267 C C . ILE C 1 116 ? 195.162 228.573 345.064 1.00 73.40 116 ILE C C 1
ATOM 3268 O O . ILE C 1 116 ? 194.572 228.023 346.010 1.00 73.40 116 ILE C O 1
ATOM 3273 N N . GLU C 1 117 ? 195.998 227.903 344.272 1.00 75.36 117 GLU C N 1
ATOM 3274 C CA . GLU C 1 117 ? 196.352 226.525 344.582 1.00 75.36 117 GLU C CA 1
ATOM 3275 C C . GLU C 1 117 ? 197.001 226.428 345.953 1.00 75.36 117 GLU C C 1
ATOM 3276 O O . GLU C 1 117 ? 196.750 225.479 346.702 1.00 75.36 117 GLU C O 1
ATOM 3282 N N . TYR C 1 118 ? 197.840 227.402 346.300 1.00 73.04 118 TYR C N 1
ATOM 3283 C CA . TYR C 1 118 ? 198.449 227.422 347.621 1.00 73.04 118 TYR C CA 1
ATOM 3284 C C . TYR C 1 118 ? 197.397 227.568 348.703 1.00 73.04 118 TYR C C 1
ATOM 3285 O O . TYR C 1 118 ? 197.479 226.920 349.748 1.00 73.04 118 TYR C O 1
ATOM 3294 N N . LEU C 1 119 ? 196.404 228.421 348.477 1.00 70.76 119 LEU C N 1
ATOM 3295 C CA . LEU C 1 119 ? 195.339 228.583 349.455 1.00 70.76 119 LEU C CA 1
ATOM 3296 C C . LEU C 1 119 ? 194.641 227.259 349.717 1.00 70.76 119 LEU C C 1
ATOM 3297 O O . LEU C 1 119 ? 194.525 226.819 350.868 1.00 70.76 119 LEU C O 1
ATOM 3302 N N . VAL C 1 120 ? 194.178 226.600 348.654 1.00 71.69 120 VAL C N 1
ATOM 3303 C CA . VAL C 1 120 ? 193.435 225.355 348.847 1.00 71.69 120 VAL C CA 1
ATOM 3304 C C . VAL C 1 120 ? 194.329 224.288 349.469 1.00 71.69 120 VAL C C 1
ATOM 3305 O O . VAL C 1 120 ? 193.908 223.553 350.373 1.00 71.69 120 VAL C O 1
ATOM 3309 N N . SER C 1 121 ? 195.578 224.194 349.011 1.00 73.11 121 SER C N 1
ATOM 3310 C CA . SER C 1 121 ? 196.476 223.161 349.505 1.00 73.11 121 SER C CA 1
ATOM 3311 C C . SER C 1 121 ? 196.825 223.375 350.969 1.00 73.11 121 SER C C 1
ATOM 3312 O O . SER C 1 121 ? 196.814 222.425 351.756 1.00 73.11 121 SER C O 1
ATOM 3315 N N . PHE C 1 122 ? 197.141 224.609 351.356 1.00 72.27 122 PHE C N 1
ATOM 3316 C CA . PHE C 1 122 ? 197.461 224.891 352.747 1.00 72.27 122 PHE C CA 1
ATOM 3317 C C . PHE C 1 122 ? 196.248 224.697 353.643 1.00 72.27 122 PHE C C 1
ATOM 3318 O O . PHE C 1 122 ? 196.383 224.248 354.786 1.00 72.27 122 PHE C O 1
ATOM 3326 N N . GLY C 1 123 ? 195.054 225.025 353.152 1.00 69.70 123 GLY C N 1
ATOM 3327 C CA . GLY C 1 123 ? 193.865 224.762 353.939 1.00 69.70 123 GLY C CA 1
ATOM 3328 C C . GLY C 1 123 ? 193.664 223.283 354.194 1.00 69.70 123 GLY C C 1
ATOM 3329 O O . GLY C 1 123 ? 193.489 222.850 355.337 1.00 69.70 123 GLY C O 1
ATOM 3330 N N . VAL C 1 124 ? 193.686 222.485 353.127 1.00 69.96 124 VAL C N 1
ATOM 3331 C CA . VAL C 1 124 ? 193.552 221.041 353.285 1.00 69.96 124 VAL C CA 1
ATOM 3332 C C . VAL C 1 124 ? 194.644 220.503 354.199 1.00 69.96 124 VAL C C 1
ATOM 3333 O O . VAL C 1 124 ? 194.402 219.617 355.024 1.00 69.96 124 VAL C O 1
ATOM 3337 N N . TRP C 1 125 ? 195.860 221.025 354.065 1.00 71.51 125 TRP C N 1
ATOM 3338 C CA . TRP C 1 125 ? 196.965 220.597 354.909 1.00 71.51 125 TRP C CA 1
ATOM 3339 C C . TRP C 1 125 ? 196.659 220.846 356.378 1.00 71.51 125 TRP C C 1
ATOM 3340 O O . TRP C 1 125 ? 196.610 219.913 357.186 1.00 71.51 125 TRP C O 1
ATOM 3351 N N . ILE C 1 126 ? 196.445 222.109 356.743 1.00 70.93 126 ILE C N 1
ATOM 3352 C CA . ILE C 1 126 ? 196.231 222.463 358.136 1.00 70.93 126 ILE C CA 1
ATOM 3353 C C . ILE C 1 126 ? 194.962 221.834 358.685 1.00 70.93 126 ILE C C 1
ATOM 3354 O O . ILE C 1 126 ? 194.783 221.772 359.905 1.00 70.93 126 ILE C O 1
ATOM 3359 N N . ARG C 1 127 ? 194.076 221.351 357.817 1.00 71.07 127 ARG C N 1
ATOM 3360 C CA . ARG C 1 127 ? 192.888 220.647 358.280 1.00 71.07 127 ARG C CA 1
ATOM 3361 C C . ARG C 1 127 ? 193.084 219.141 358.366 1.00 71.07 127 ARG C C 1
ATOM 3362 O O . ARG C 1 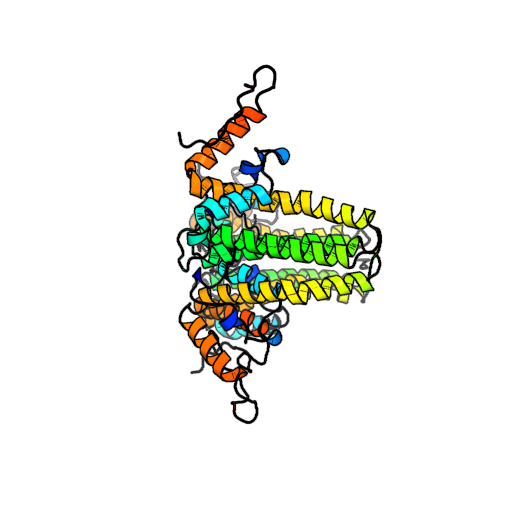127 ? 192.305 218.466 359.046 1.00 71.07 127 ARG C O 1
ATOM 3370 N N . THR C 1 128 ? 194.090 218.614 357.702 1.00 70.25 128 THR C N 1
ATOM 3371 C CA . THR C 1 128 ? 194.386 217.195 357.719 1.00 70.25 128 THR C CA 1
ATOM 3372 C C . THR C 1 128 ? 195.097 216.803 359.012 1.00 70.25 128 THR C C 1
ATOM 3373 O O . THR C 1 128 ? 195.766 217.630 359.635 1.00 70.25 128 THR C O 1
ATOM 3377 N N . PRO C 1 129 ? 194.956 215.548 359.448 1.00 70.98 129 PRO C N 1
ATOM 3378 C CA . PRO C 1 129 ? 195.727 215.094 360.598 1.00 70.98 129 PRO C CA 1
ATOM 3379 C C . PRO C 1 129 ? 197.201 214.987 360.258 1.00 70.98 129 PRO C C 1
ATOM 3380 O O . PRO C 1 129 ? 197.570 214.741 359.097 1.00 70.98 129 PRO C O 1
ATOM 3384 N N . PRO C 1 130 ? 198.087 215.151 361.244 1.00 72.53 130 PRO C N 1
ATOM 3385 C CA . PRO C 1 130 ? 199.519 215.199 360.920 1.00 72.53 130 PRO C CA 1
ATOM 3386 C C . PRO C 1 130 ? 200.063 213.903 360.357 1.00 72.53 130 PRO C C 1
ATOM 3387 O O . PRO C 1 130 ? 200.871 213.930 359.422 1.00 72.53 130 PRO C O 1
ATOM 3391 N N . ALA C 1 131 ? 199.648 212.764 360.906 1.00 69.70 131 ALA C N 1
ATOM 3392 C CA . ALA C 1 131 ? 200.237 211.487 360.537 1.00 69.70 131 ALA C CA 1
ATOM 3393 C C . ALA C 1 131 ? 199.957 211.092 359.099 1.00 69.70 131 ALA C C 1
ATOM 3394 O O . ALA C 1 131 ? 200.579 210.146 358.607 1.00 69.70 131 ALA C O 1
ATOM 3396 N N . TYR C 1 132 ? 199.053 211.788 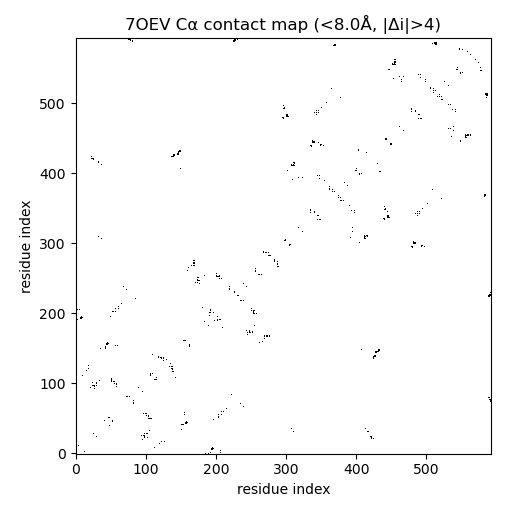358.415 1.00 68.92 132 TYR C N 1
ATOM 3397 C CA . TYR C 1 132 ? 198.657 211.439 357.059 1.00 68.92 132 TYR C CA 1
ATOM 3398 C C . TYR C 1 132 ? 198.774 212.639 356.133 1.00 68.92 132 TYR C C 1
ATOM 3399 O O . TYR C 1 132 ? 198.014 212.770 355.173 1.00 68.92 132 TYR C O 1
ATOM 3408 N N . ARG C 1 133 ? 199.720 213.520 356.418 1.00 71.94 133 ARG C N 1
ATOM 3409 C CA . ARG C 1 133 ? 200.029 214.671 355.588 1.00 71.94 133 ARG C CA 1
ATOM 3410 C C . ARG C 1 133 ? 201.536 214.837 355.541 1.00 71.94 133 ARG C C 1
ATOM 3411 O O . ARG C 1 133 ? 202.249 214.340 356.419 1.00 71.94 133 ARG C O 1
ATOM 3419 N N . PRO C 1 134 ? 202.051 215.528 354.533 1.00 77.75 134 PRO C N 1
ATOM 3420 C CA . PRO C 1 134 ? 203.455 215.902 354.545 1.00 77.75 134 PRO C CA 1
ATOM 3421 C C . PRO C 1 134 ? 203.779 216.707 355.790 1.00 77.75 134 PRO C C 1
ATOM 3422 O O . PRO C 1 134 ? 202.986 217.560 356.211 1.00 77.75 134 PRO C O 1
ATOM 3426 N N . PRO C 1 135 ? 204.938 216.472 356.405 1.00 78.83 135 PRO C N 1
ATOM 3427 C CA . PRO C 1 135 ? 205.155 217.025 357.748 1.00 78.83 135 PRO C CA 1
ATOM 3428 C C . PRO C 1 135 ? 205.405 218.519 357.757 1.00 78.83 135 PRO C C 1
ATOM 3429 O O . PRO C 1 135 ? 204.949 219.210 358.677 1.00 78.83 135 PRO C O 1
ATOM 3433 N N . ASN C 1 136 ? 206.115 219.040 356.766 1.00 80.12 136 ASN C N 1
ATOM 3434 C CA . ASN C 1 136 ? 206.494 220.444 356.737 1.00 80.12 136 ASN C CA 1
ATOM 3435 C C . ASN C 1 136 ? 205.495 221.234 355.906 1.00 80.12 136 ASN C C 1
ATOM 3436 O O . ASN C 1 136 ? 205.061 220.788 354.842 1.00 80.12 136 ASN C O 1
ATOM 3441 N N . ALA C 1 137 ? 205.132 222.412 356.409 1.00 76.00 137 ALA C N 1
ATOM 3442 C CA . ALA C 1 137 ? 204.062 223.186 355.819 1.00 76.00 137 ALA C CA 1
ATOM 3443 C C . ALA C 1 137 ? 204.409 223.611 354.397 1.00 76.00 137 ALA C C 1
ATOM 3444 O O . ALA C 1 137 ? 205.583 223.683 354.028 1.00 76.00 137 ALA C O 1
ATOM 3446 N N . PRO C 1 138 ? 203.401 223.895 353.578 1.00 75.98 138 PRO C N 1
ATOM 3447 C CA . PRO C 1 138 ? 203.668 224.469 352.261 1.00 75.98 138 PRO C CA 1
ATOM 3448 C C . PRO C 1 138 ? 204.156 225.901 352.372 1.00 75.98 138 PRO C C 1
ATOM 3449 O O . PRO C 1 138 ? 203.920 226.604 353.356 1.00 75.98 138 PRO C O 1
ATOM 3453 N N . ILE C 1 139 ? 204.857 226.330 351.326 1.00 77.84 139 ILE C N 1
ATOM 3454 C CA . ILE C 1 139 ? 205.425 227.666 351.287 1.00 77.84 139 ILE C CA 1
ATOM 3455 C C . ILE C 1 139 ? 205.607 228.046 349.831 1.00 77.84 139 ILE C C 1
ATOM 3456 O O . ILE C 1 139 ? 205.839 227.191 348.975 1.00 77.84 139 ILE C O 1
ATOM 3461 N N . LEU C 1 140 ? 205.482 229.335 349.551 1.00 75.03 140 LEU C N 1
ATOM 3462 C CA . LEU C 1 140 ? 205.670 229.857 348.213 1.00 75.03 140 LEU C CA 1
ATOM 3463 C C . LEU C 1 140 ? 207.115 230.300 348.040 1.00 75.03 140 LEU C C 1
ATOM 3464 O O . LEU C 1 140 ? 207.692 230.936 348.925 1.00 75.03 140 LEU C O 1
ATOM 3469 N N . SER C 1 141 ? 207.701 229.955 346.897 1.00 81.27 141 SER C N 1
ATOM 3470 C CA . SER C 1 141 ? 209.119 230.185 346.683 1.00 81.27 141 SER C CA 1
ATOM 3471 C C . SER C 1 141 ? 209.387 230.425 345.207 1.00 81.27 141 SER C C 1
ATOM 3472 O O . SER C 1 141 ? 208.720 229.861 344.337 1.00 81.27 141 SER C O 1
ATOM 3475 N N . THR C 1 142 ? 210.373 231.280 344.941 1.00 81.31 142 THR C N 1
ATOM 3476 C CA . THR C 1 142 ? 210.847 231.560 343.594 1.00 81.31 142 THR C CA 1
ATOM 3477 C C . THR C 1 142 ? 212.181 230.889 343.306 1.00 81.31 142 THR C C 1
ATOM 3478 O O . THR C 1 142 ? 212.792 231.162 342.268 1.00 81.31 142 THR C O 1
ATOM 3482 N N . LEU C 1 143 ? 212.641 230.016 344.195 1.00 85.82 143 LEU C N 1
ATOM 3483 C CA . LEU C 1 143 ? 213.983 229.451 344.126 1.00 85.82 143 LEU C CA 1
ATOM 3484 C C . LEU C 1 143 ? 213.908 227.961 343.823 1.00 85.82 143 LEU C C 1
ATOM 3485 O O . LEU C 1 143 ? 213.632 227.158 344.728 1.00 85.82 143 LEU C O 1
ATOM 3490 N N . PRO C 1 144 ? 214.144 227.531 342.574 1.00 89.42 144 PRO C N 1
ATOM 3491 C CA . PRO C 1 144 ? 214.096 226.099 342.264 1.00 89.42 144 PRO C CA 1
ATOM 3492 C C . PRO C 1 144 ? 215.262 225.321 342.868 1.00 89.42 144 PRO C C 1
ATOM 3493 O O . PRO C 1 144 ? 215.389 224.129 342.588 1.00 89.42 144 PRO C O 1
ATOM 3497 N N . MET D 1 1 ? 204.482 255.370 351.604 1.00 83.64 1 MET D N 1
ATOM 3498 C CA . MET D 1 1 ? 204.882 255.757 350.225 1.00 83.64 1 MET D CA 1
ATOM 3499 C C . MET D 1 1 ? 204.209 257.058 349.813 1.00 83.64 1 MET D C 1
ATOM 3500 O O . MET D 1 1 ? 203.387 257.604 350.547 1.00 83.64 1 MET D O 1
ATOM 3505 N N . ASP D 1 2 ? 204.564 257.551 348.628 1.00 86.13 2 ASP D N 1
ATOM 3506 C CA . ASP D 1 2 ? 204.014 258.788 348.081 1.00 86.13 2 ASP D CA 1
ATOM 3507 C C . ASP D 1 2 ? 202.978 258.508 347.006 1.00 86.13 2 ASP D C 1
ATOM 3508 O O . ASP D 1 2 ? 202.930 259.187 345.977 1.00 86.13 2 ASP D O 1
ATOM 3513 N N . ILE D 1 3 ? 202.142 257.491 347.218 1.00 79.66 3 ILE D N 1
ATOM 3514 C CA . ILE D 1 3 ? 201.160 257.117 346.212 1.00 79.66 3 ILE D CA 1
ATOM 3515 C C . ILE D 1 3 ? 200.151 258.238 346.031 1.00 79.66 3 ILE D C 1
ATOM 3516 O O . ILE D 1 3 ? 199.550 258.724 346.997 1.00 79.66 3 ILE D O 1
ATOM 3521 N N . ASP D 1 4 ? 199.962 258.654 344.781 1.00 80.45 4 ASP D N 1
ATOM 3522 C CA . ASP D 1 4 ? 198.888 259.561 344.422 1.00 80.45 4 ASP D CA 1
ATOM 3523 C C . ASP D 1 4 ? 197.782 258.753 343.767 1.00 80.45 4 ASP D C 1
ATOM 3524 O O . ASP D 1 4 ? 198.007 258.184 342.688 1.00 80.45 4 ASP D O 1
ATOM 3529 N N . PRO D 1 5 ? 196.591 258.655 344.363 1.00 77.52 5 PRO D N 1
ATOM 3530 C CA . PRO D 1 5 ? 195.575 257.742 343.826 1.00 77.52 5 PRO D CA 1
ATOM 3531 C C . PRO D 1 5 ? 194.992 258.163 342.490 1.00 77.52 5 PRO D C 1
ATOM 3532 O O . PRO D 1 5 ? 194.137 257.444 341.961 1.00 77.52 5 PRO D O 1
ATOM 3536 N N . TYR D 1 6 ? 195.420 259.290 341.921 1.00 75.32 6 TYR D N 1
ATOM 3537 C CA . TYR D 1 6 ? 194.851 259.789 340.682 1.00 75.32 6 TYR D CA 1
ATOM 3538 C C . TYR D 1 6 ? 195.821 259.817 339.513 1.00 75.32 6 TYR D C 1
ATOM 3539 O O . TYR D 1 6 ? 195.364 259.804 338.366 1.00 75.32 6 TYR D O 1
ATOM 3548 N N . LYS D 1 7 ? 197.130 259.862 339.755 1.00 77.77 7 LYS D N 1
ATOM 3549 C CA . LYS D 1 7 ? 198.062 259.951 338.640 1.00 77.77 7 LYS D CA 1
ATOM 3550 C C . LYS D 1 7 ? 198.071 258.683 337.808 1.00 77.77 7 LYS D C 1
ATOM 3551 O O . LYS D 1 7 ? 198.439 258.729 336.631 1.00 77.77 7 LYS D O 1
ATOM 3557 N N . GLU D 1 8 ? 197.674 257.559 338.394 1.00 74.79 8 GLU D N 1
ATOM 3558 C CA . GLU D 1 8 ? 197.409 256.367 337.603 1.00 74.79 8 GLU D CA 1
ATOM 3559 C C . GLU D 1 8 ? 196.290 256.614 336.607 1.00 74.79 8 GLU D C 1
ATOM 3560 O O . GLU D 1 8 ? 196.258 255.992 335.540 1.00 74.79 8 GLU D O 1
ATOM 3566 N N . PHE D 1 9 ? 195.372 257.524 336.932 1.00 72.65 9 PHE D N 1
ATOM 3567 C CA . PHE D 1 9 ? 194.231 257.840 336.086 1.00 72.65 9 PHE D CA 1
ATOM 3568 C C . PHE D 1 9 ? 194.382 259.177 335.380 1.00 72.65 9 PHE D C 1
ATOM 3569 O O . PHE D 1 9 ? 193.418 259.665 334.786 1.00 72.65 9 PHE D O 1
ATOM 3577 N N . GLY D 1 10 ? 195.553 259.796 335.461 1.00 73.88 10 GLY D N 1
ATOM 3578 C CA . GLY D 1 10 ? 195.847 260.983 334.694 1.00 73.88 10 GLY D CA 1
ATOM 3579 C C . GLY D 1 10 ? 195.656 262.299 335.407 1.00 73.88 10 GLY D C 1
ATOM 3580 O O . GLY D 1 10 ? 195.564 263.333 334.738 1.00 73.88 10 GLY D O 1
ATOM 3581 N N . ALA D 1 11 ? 195.600 262.301 336.734 1.00 73.71 11 ALA D N 1
ATOM 3582 C CA . ALA D 1 11 ? 195.385 263.530 337.481 1.00 73.71 11 ALA D CA 1
ATOM 3583 C C . ALA D 1 11 ? 196.294 263.602 338.698 1.00 73.71 11 ALA D C 1
ATOM 3584 O O . ALA D 1 11 ? 197.250 262.832 338.817 1.00 73.71 11 ALA D O 1
ATOM 3586 N N . THR D 1 12 ? 196.008 264.536 339.598 1.00 76.45 12 THR D N 1
ATOM 3587 C CA . THR D 1 12 ? 196.800 264.719 340.800 1.00 76.45 12 THR D CA 1
ATOM 3588 C C . THR D 1 12 ? 195.906 265.291 341.887 1.00 76.45 12 THR D C 1
ATOM 3589 O O . THR D 1 12 ? 194.840 265.844 341.613 1.00 76.45 12 THR D O 1
ATOM 3593 N N . VAL D 1 13 ? 196.351 265.143 343.136 1.00 77.46 13 VAL D N 1
ATOM 3594 C CA . VAL D 1 13 ? 195.616 265.695 344.267 1.00 77.46 13 VAL D CA 1
ATOM 3595 C C . VAL D 1 13 ? 195.623 267.211 344.283 1.00 77.46 13 VAL D C 1
ATOM 3596 O O . VAL D 1 13 ? 194.887 267.818 345.067 1.00 77.46 13 VAL D O 1
ATOM 3600 N N . GLU D 1 14 ? 196.439 267.833 343.440 1.00 78.09 14 GLU D N 1
ATOM 3601 C CA . GLU D 1 14 ? 196.503 269.279 343.325 1.00 78.09 14 GLU D CA 1
ATOM 3602 C C . GLU D 1 14 ? 195.768 269.802 342.101 1.00 78.09 14 GLU D C 1
ATOM 3603 O O . GLU D 1 14 ? 195.543 271.012 342.002 1.00 78.09 14 GLU D O 1
ATOM 3609 N N . LEU D 1 15 ? 195.392 268.923 341.174 1.00 72.90 15 LEU D N 1
ATOM 3610 C CA . LEU D 1 15 ? 194.458 269.280 340.118 1.00 72.90 15 LEU D CA 1
ATOM 3611 C C . LEU D 1 15 ? 193.015 269.214 340.589 1.00 72.90 15 LEU D C 1
ATOM 3612 O O . LEU D 1 15 ? 192.146 269.835 339.969 1.00 72.90 15 LEU D O 1
ATOM 3617 N N . LEU D 1 16 ? 192.743 268.475 341.658 1.00 72.81 16 LEU D N 1
ATOM 3618 C CA . LEU D 1 16 ? 191.424 268.450 342.265 1.00 72.81 16 LEU D CA 1
ATOM 3619 C C . LEU D 1 16 ? 191.269 269.470 343.378 1.00 72.81 16 LEU D C 1
ATOM 3620 O O . LEU D 1 16 ? 190.141 269.727 343.807 1.00 72.81 16 LEU D O 1
ATOM 3625 N N . SER D 1 17 ? 192.367 270.044 343.864 1.00 74.14 17 SER D N 1
ATOM 3626 C CA . SER D 1 17 ? 192.271 271.180 344.766 1.00 74.14 17 SER D CA 1
ATOM 3627 C C . SER D 1 17 ? 191.757 272.425 344.063 1.00 74.14 17 SER D C 1
ATOM 3628 O O . SER D 1 17 ? 191.493 273.430 344.730 1.00 74.14 17 SER D O 1
ATOM 3631 N N . PHE D 1 18 ? 191.618 272.380 342.738 1.00 72.03 18 PHE D N 1
ATOM 3632 C CA . PHE D 1 18 ? 190.912 273.438 342.030 1.00 72.03 18 PHE D CA 1
ATOM 3633 C C . PHE D 1 18 ? 189.478 273.534 342.517 1.00 72.03 18 PHE D C 1
ATOM 3634 O O . PHE D 1 18 ? 188.952 274.633 342.724 1.00 72.03 18 PHE D O 1
ATOM 3642 N N . LEU D 1 19 ? 188.839 272.400 342.702 1.00 72.32 19 LEU D N 1
ATOM 3643 C CA . LEU D 1 19 ? 187.498 272.353 343.248 1.00 72.32 19 LEU D CA 1
ATOM 3644 C C . LEU D 1 19 ? 187.558 272.513 344.761 1.00 72.32 19 LEU D C 1
ATOM 3645 O O . LEU D 1 19 ? 188.390 271.875 345.411 1.00 72.32 19 LEU D O 1
ATOM 3650 N N . PRO D 1 20 ? 186.707 273.340 345.356 1.00 74.73 20 PRO D N 1
ATOM 3651 C CA . PRO D 1 20 ? 186.686 273.444 346.815 1.00 74.73 20 PRO D CA 1
ATOM 3652 C C . PRO D 1 20 ? 186.204 272.152 347.453 1.00 74.73 20 PRO D C 1
ATOM 3653 O O . PRO D 1 20 ? 185.779 271.205 346.789 1.00 74.73 20 PRO D O 1
ATOM 3657 N N . SER D 1 21 ? 186.282 272.126 348.780 1.00 78.56 21 SER D N 1
ATOM 3658 C CA . SER D 1 21 ? 185.774 271.005 349.551 1.00 78.56 21 SER D CA 1
ATOM 3659 C C . SER D 1 21 ? 184.264 271.047 349.721 1.00 78.56 21 SER D C 1
ATOM 3660 O O . SER D 1 21 ? 183.673 270.048 350.141 1.00 78.56 21 SER D O 1
ATOM 3663 N N . ASP D 1 22 ? 183.635 272.178 349.415 1.00 79.49 22 ASP D N 1
ATOM 3664 C CA . ASP D 1 22 ? 182.187 272.293 349.445 1.00 79.49 22 ASP D CA 1
ATOM 3665 C C . ASP D 1 22 ? 181.536 271.785 348.171 1.00 79.49 22 ASP D C 1
ATOM 3666 O O . ASP D 1 22 ? 180.312 271.631 348.136 1.00 79.49 22 ASP D O 1
ATOM 3671 N N . PHE D 1 23 ? 182.325 271.518 347.135 1.00 72.24 23 PHE D N 1
ATOM 3672 C CA . PHE D 1 23 ? 181.792 271.167 345.830 1.00 72.24 23 PHE D CA 1
ATOM 3673 C C . PHE D 1 23 ? 181.400 269.705 345.725 1.00 72.24 23 PHE D C 1
ATOM 3674 O O . PHE D 1 23 ? 180.634 269.345 344.826 1.00 72.24 23 PHE D O 1
ATOM 3682 N N . PHE D 1 24 ? 181.877 268.879 346.609 1.00 73.70 24 PHE D N 1
ATOM 3683 C CA . PHE D 1 24 ? 181.782 267.447 346.379 1.00 73.70 24 PHE D CA 1
ATOM 3684 C C . PHE D 1 24 ? 180.505 266.896 346.995 1.00 73.70 24 PHE D C 1
ATOM 3685 O O . PHE D 1 24 ? 180.233 267.154 348.173 1.00 73.70 24 PHE D O 1
ATOM 3693 N N . PRO D 1 25 ? 179.702 266.152 346.239 1.00 75.92 25 PRO D N 1
ATOM 3694 C CA . PRO D 1 25 ? 178.461 265.609 346.791 1.00 75.92 25 PRO D CA 1
ATOM 3695 C C . PRO D 1 25 ? 178.724 264.756 348.015 1.00 75.92 25 PRO D C 1
ATOM 3696 O O . PRO D 1 25 ? 179.855 264.384 348.331 1.00 75.92 25 PRO D O 1
ATOM 3700 N N . SER D 1 26 ? 177.643 264.432 348.710 1.00 79.70 26 SER D N 1
ATOM 3701 C CA . SER D 1 26 ? 177.739 263.588 349.883 1.00 79.70 26 SER D CA 1
ATOM 3702 C C . SER D 1 26 ? 177.992 262.141 349.479 1.00 79.70 26 SER D C 1
ATOM 3703 O O . SER D 1 26 ? 177.690 261.708 348.362 1.00 79.70 26 SER D O 1
ATOM 3706 N N . VAL D 1 27 ? 178.562 261.388 350.418 1.00 80.81 27 VAL D N 1
ATOM 3707 C CA . VAL D 1 27 ? 178.884 259.998 350.135 1.00 80.81 27 VAL D CA 1
ATOM 3708 C C . VAL D 1 27 ? 177.615 259.206 349.879 1.00 80.81 27 VAL D C 1
ATOM 3709 O O . VAL D 1 27 ? 177.606 258.283 349.059 1.00 80.81 27 VAL D O 1
ATOM 3713 N N . ARG D 1 28 ? 176.529 259.540 350.575 1.00 82.92 28 ARG D N 1
ATOM 3714 C CA . ARG D 1 28 ? 175.250 258.902 350.298 1.00 82.92 28 ARG D CA 1
ATOM 3715 C C . ARG D 1 28 ? 174.850 259.106 348.844 1.00 82.92 28 ARG D C 1
ATOM 3716 O O . ARG D 1 28 ? 174.494 258.152 348.144 1.00 82.92 28 ARG D O 1
ATOM 3724 N N . ASP D 1 29 ? 174.909 260.352 348.372 1.00 80.46 29 ASP D N 1
ATOM 3725 C CA . ASP D 1 29 ? 174.529 260.649 346.996 1.00 80.46 29 ASP D CA 1
ATOM 3726 C C . ASP D 1 29 ? 175.415 259.908 346.007 1.00 80.46 29 ASP D C 1
ATOM 3727 O O . ASP D 1 29 ? 174.932 259.384 344.996 1.00 80.46 29 ASP D O 1
ATOM 3732 N N . LEU D 1 30 ? 176.714 259.841 346.285 1.00 76.67 30 LEU D N 1
ATOM 3733 C CA . LEU D 1 30 ? 177.626 259.218 345.332 1.00 76.67 30 LEU D CA 1
ATOM 3734 C C . LEU D 1 30 ? 177.450 257.706 345.298 1.00 76.67 30 LEU D C 1
ATOM 3735 O O . LEU D 1 30 ? 177.481 257.095 344.223 1.00 76.67 30 LEU D O 1
ATOM 3740 N N . LEU D 1 31 ? 177.263 257.080 346.458 1.00 79.36 31 LEU D N 1
ATOM 3741 C CA . LEU D 1 31 ? 176.997 255.649 346.473 1.00 79.36 31 LEU D CA 1
ATOM 3742 C C . LEU D 1 31 ? 175.655 255.327 345.835 1.00 79.36 31 LEU D C 1
ATOM 3743 O O . LEU D 1 31 ? 175.512 254.279 345.199 1.00 79.36 31 LEU D O 1
ATOM 3748 N N . ASP D 1 32 ? 174.665 256.209 345.984 1.00 80.47 32 ASP D N 1
ATOM 3749 C CA . ASP D 1 32 ? 173.403 256.021 345.279 1.00 80.47 32 ASP D CA 1
ATOM 3750 C C . ASP D 1 32 ? 173.602 256.088 343.772 1.00 80.47 32 ASP D C 1
ATOM 3751 O O . ASP D 1 32 ? 173.052 255.270 343.029 1.00 80.47 32 ASP D O 1
ATOM 3756 N N . THR D 1 33 ? 174.371 257.070 343.303 1.00 76.19 33 THR D N 1
ATOM 3757 C CA . THR D 1 33 ? 174.703 257.149 341.885 1.00 76.19 33 THR D CA 1
ATOM 3758 C C . THR D 1 33 ? 175.357 255.862 341.402 1.00 76.19 33 THR D C 1
ATOM 3759 O O . THR D 1 33 ? 175.016 255.332 340.335 1.00 76.19 33 THR D O 1
ATOM 3763 N N . ALA D 1 34 ? 176.324 255.360 342.167 1.00 76.84 34 ALA D N 1
ATOM 3764 C CA . ALA D 1 34 ? 177.023 254.145 341.773 1.00 76.84 34 ALA D CA 1
ATOM 3765 C C . ALA D 1 34 ? 176.068 252.962 341.708 1.00 76.84 34 ALA D C 1
ATOM 3766 O O . ALA D 1 34 ? 176.062 252.209 340.732 1.00 76.84 34 ALA D O 1
ATOM 3768 N N . SER D 1 35 ? 175.246 252.785 342.742 1.00 79.74 35 SER D N 1
ATOM 3769 C CA . SER D 1 35 ? 174.255 251.717 342.716 1.00 79.74 35 SER D CA 1
ATOM 3770 C C . SER D 1 35 ? 173.348 251.847 341.502 1.00 79.74 35 SER D C 1
ATOM 3771 O O . SER D 1 35 ? 172.989 250.846 340.873 1.00 79.74 35 SER D O 1
ATOM 3774 N N . ALA D 1 36 ? 172.970 253.075 341.158 1.00 77.24 36 ALA D N 1
ATOM 3775 C CA . ALA D 1 36 ? 172.085 253.286 340.022 1.00 77.24 36 ALA D CA 1
ATOM 3776 C C . ALA D 1 36 ? 172.740 252.864 338.718 1.00 77.24 36 ALA D C 1
ATOM 3777 O O . ALA D 1 36 ? 172.100 252.227 337.872 1.00 77.24 36 ALA D O 1
ATOM 3779 N N . LEU D 1 37 ? 174.009 253.207 338.533 1.00 75.29 37 LEU D N 1
ATOM 3780 C CA . LEU D 1 37 ? 174.613 253.154 337.208 1.00 75.29 37 LEU D CA 1
ATOM 3781 C C . LEU D 1 37 ? 175.535 251.964 336.978 1.00 75.29 37 LEU D C 1
ATOM 3782 O O . LEU D 1 37 ? 175.513 251.390 335.887 1.00 75.29 37 LEU D O 1
ATOM 3787 N N . TYR D 1 38 ? 176.352 251.572 337.958 1.00 75.52 38 TYR D N 1
ATOM 3788 C CA . TYR D 1 38 ? 177.386 250.566 337.746 1.00 75.52 38 TYR D CA 1
ATOM 3789 C C . TYR D 1 38 ? 177.347 249.478 338.812 1.00 75.52 38 TYR D C 1
ATOM 3790 O O . TYR D 1 38 ? 178.384 248.916 339.167 1.00 75.52 38 TYR D O 1
ATOM 3799 N N . ARG D 1 39 ? 176.160 249.154 339.321 1.00 81.40 39 ARG D N 1
ATOM 3800 C CA . ARG D 1 39 ? 176.056 248.129 340.352 1.00 81.40 39 ARG D CA 1
ATOM 3801 C C . ARG D 1 39 ? 176.413 246.755 339.803 1.00 81.40 39 ARG D C 1
ATOM 3802 O O . ARG D 1 39 ? 177.193 246.015 340.412 1.00 81.40 39 ARG D O 1
ATOM 3810 N N . GLU D 1 40 ? 175.848 246.398 338.652 1.00 82.53 40 GLU D N 1
ATOM 3811 C CA . GLU D 1 40 ? 176.056 245.072 338.090 1.00 82.53 40 GLU D CA 1
ATOM 3812 C C . GLU D 1 40 ? 177.444 244.901 337.501 1.00 82.53 40 GLU D C 1
ATOM 3813 O O . GLU D 1 40 ? 177.769 243.803 337.040 1.00 82.53 40 GLU D O 1
ATOM 3819 N N . ALA D 1 41 ? 178.257 245.951 337.500 1.00 76.93 41 ALA D N 1
ATOM 3820 C CA . ALA D 1 41 ? 179.653 245.867 337.107 1.00 76.93 41 ALA D CA 1
ATOM 3821 C C . ALA D 1 41 ? 180.607 245.966 338.281 1.00 76.93 41 ALA D C 1
ATOM 3822 O O . ALA D 1 41 ? 181.706 245.415 338.217 1.00 76.93 41 ALA D O 1
ATOM 3824 N N . LEU D 1 42 ? 180.214 246.662 339.346 1.00 76.21 42 LEU D N 1
ATOM 3825 C CA . LEU D 1 42 ? 180.986 246.633 340.578 1.00 76.21 42 LEU D CA 1
ATOM 3826 C C . LEU D 1 42 ? 180.840 245.298 341.289 1.00 76.21 42 LEU D C 1
ATOM 3827 O O . LEU D 1 42 ? 181.785 244.833 341.935 1.00 76.21 42 LEU D O 1
ATOM 3832 N N . GLU D 1 43 ? 179.672 244.674 341.186 1.00 81.28 43 GLU D N 1
ATOM 3833 C CA . GLU D 1 43 ? 179.460 243.339 341.721 1.00 81.28 43 GLU D CA 1
ATOM 3834 C C . GLU D 1 43 ? 179.942 242.245 340.780 1.00 81.28 43 GLU D C 1
ATOM 3835 O O . GLU D 1 43 ? 179.768 241.063 341.091 1.00 81.28 43 GLU D O 1
ATOM 3841 N N . SER D 1 44 ? 180.533 242.603 339.657 1.00 78.63 44 SER D N 1
ATOM 3842 C CA . SER D 1 44 ? 180.916 241.653 338.630 1.00 78.63 44 SER D CA 1
ATOM 3843 C C . SER D 1 44 ? 182.279 241.043 338.921 1.00 78.63 44 SER D C 1
ATOM 3844 O O . SER D 1 44 ? 183.109 241.639 339.613 1.00 78.63 44 SER D O 1
ATOM 3847 N N . PRO D 1 45 ? 182.536 239.843 338.403 1.00 78.84 45 PRO D N 1
ATOM 3848 C CA . PRO D 1 45 ? 183.843 239.209 338.603 1.00 78.84 45 PRO D CA 1
ATOM 3849 C C . PRO D 1 45 ? 184.885 239.589 337.564 1.00 78.84 45 PRO D C 1
ATOM 3850 O O . PRO D 1 45 ? 185.872 238.869 337.391 1.00 78.84 45 PRO D O 1
ATOM 3854 N N . GLU D 1 46 ? 184.677 240.692 336.855 1.00 79.59 46 GLU D N 1
ATOM 3855 C CA . GLU D 1 46 ? 185.531 241.074 335.743 1.00 79.59 46 GLU D CA 1
ATOM 3856 C C . GLU D 1 46 ? 186.340 242.321 336.075 1.00 79.59 46 GLU D C 1
ATOM 3857 O O . GLU D 1 46 ? 185.898 243.190 336.830 1.00 79.59 46 GLU D O 1
ATOM 3863 N N . HIS D 1 47 ? 187.538 242.395 335.496 1.00 79.18 47 HIS D N 1
ATOM 3864 C CA . HIS D 1 47 ? 188.352 243.607 335.533 1.00 79.18 47 HIS D CA 1
ATOM 3865 C C . HIS D 1 47 ? 187.820 244.601 334.503 1.00 79.18 47 HIS D C 1
ATOM 3866 O O . HIS D 1 47 ? 188.470 244.939 333.515 1.00 79.18 47 HIS D O 1
ATOM 3873 N N . CYS D 1 48 ? 186.599 245.067 334.752 1.00 77.16 48 CYS D N 1
ATOM 3874 C CA . CYS D 1 48 ? 185.914 245.871 333.751 1.00 77.16 48 CYS D CA 1
ATOM 3875 C C . CYS D 1 48 ? 186.667 247.158 333.464 1.00 77.16 48 CYS D C 1
ATOM 3876 O O . CYS D 1 48 ? 186.648 247.647 332.330 1.00 77.16 48 CYS D O 1
ATOM 3879 N N . SER D 1 49 ? 187.348 247.708 334.463 1.00 74.82 49 SER D N 1
ATOM 3880 C CA . SER D 1 49 ? 188.126 248.922 334.279 1.00 74.82 49 SER D CA 1
ATOM 3881 C C . SER D 1 49 ? 188.879 249.268 335.557 1.00 74.82 49 SER D C 1
ATOM 3882 O O . SER D 1 49 ? 188.461 248.881 336.659 1.00 74.82 49 SER D O 1
ATOM 3885 N N . PRO D 1 50 ? 189.995 249.988 335.450 1.00 73.91 50 PRO D N 1
ATOM 3886 C CA . PRO D 1 50 ? 190.662 250.478 336.660 1.00 73.91 50 PRO D CA 1
ATOM 3887 C C . PRO D 1 50 ? 189.761 251.325 337.524 1.00 73.91 50 PRO D C 1
ATOM 3888 O O . PRO D 1 50 ? 189.896 251.323 338.753 1.00 73.91 50 PRO D O 1
ATOM 3892 N N . HIS D 1 51 ? 188.826 252.044 336.910 1.00 71.52 51 HIS D N 1
ATOM 3893 C CA . HIS D 1 51 ? 187.897 252.853 337.680 1.00 71.52 51 HIS D CA 1
ATOM 3894 C C . HIS D 1 51 ? 187.003 251.982 338.542 1.00 71.52 51 HIS D C 1
ATOM 3895 O O . HIS D 1 51 ? 186.710 252.327 339.688 1.00 71.52 51 HIS D O 1
ATOM 3902 N N . HIS D 1 52 ? 186.590 250.830 338.022 1.00 73.13 52 HIS D N 1
ATOM 3903 C CA . HIS D 1 52 ? 185.837 249.882 338.830 1.00 73.13 52 HIS D CA 1
ATOM 3904 C C . HIS D 1 52 ? 186.712 249.296 339.928 1.00 73.13 52 HIS D C 1
ATOM 3905 O O . HIS D 1 52 ? 186.304 249.215 341.094 1.00 73.13 52 HIS D O 1
ATOM 3912 N N . THR D 1 53 ? 187.915 248.855 339.562 1.00 73.16 53 THR D N 1
ATOM 3913 C CA . THR D 1 53 ? 188.823 248.278 340.545 1.00 73.16 53 THR D CA 1
ATOM 3914 C C . THR D 1 53 ? 189.108 249.239 341.687 1.00 73.16 53 THR D C 1
ATOM 3915 O O . THR D 1 53 ? 189.405 248.804 342.804 1.00 73.16 53 THR D O 1
ATOM 3919 N N . ALA D 1 54 ? 189.036 250.540 341.427 1.00 73.86 54 ALA D N 1
ATOM 3920 C CA . ALA D 1 54 ? 189.286 251.542 342.451 1.00 73.86 54 ALA D CA 1
ATOM 3921 C C . ALA D 1 54 ? 188.027 251.918 343.215 1.00 73.86 54 ALA D C 1
ATOM 3922 O O . ALA D 1 54 ? 188.085 252.181 344.421 1.00 73.86 54 ALA D O 1
ATOM 3924 N N . LEU D 1 55 ? 186.886 251.941 342.532 1.00 74.00 55 LEU D N 1
ATOM 3925 C CA . LEU D 1 55 ? 185.629 252.270 343.184 1.00 74.00 55 LEU D CA 1
ATOM 3926 C C . LEU D 1 55 ? 185.241 251.202 344.193 1.00 74.00 55 LEU D C 1
ATOM 3927 O O . LEU D 1 55 ? 184.742 251.516 345.281 1.00 74.00 55 LEU D O 1
ATOM 3932 N N . ARG D 1 56 ? 185.464 249.934 343.853 1.00 74.29 56 ARG D N 1
ATOM 3933 C CA . ARG D 1 56 ? 185.196 248.859 344.801 1.00 74.29 56 ARG D CA 1
ATOM 3934 C C . ARG D 1 56 ? 185.992 249.053 346.084 1.00 74.29 56 ARG D C 1
ATOM 3935 O O . ARG D 1 56 ? 185.445 248.980 347.193 1.00 74.29 56 ARG D O 1
ATOM 3943 N N . GLN D 1 57 ? 187.290 249.313 345.950 1.00 76.25 57 GLN D N 1
ATOM 3944 C CA . GLN D 1 57 ? 188.136 249.475 347.122 1.00 76.25 57 GLN D CA 1
ATOM 3945 C C . GLN D 1 57 ? 187.771 250.726 347.906 1.00 76.25 57 GLN D C 1
ATOM 3946 O O . GLN D 1 57 ? 187.860 250.729 349.136 1.00 76.25 57 GLN D O 1
ATOM 3952 N N . ALA D 1 58 ? 187.354 251.790 347.221 1.00 77.42 58 ALA D N 1
ATOM 3953 C CA . ALA D 1 58 ? 186.916 252.988 347.926 1.00 77.42 58 ALA D CA 1
ATOM 3954 C C . ALA D 1 58 ? 185.665 252.715 348.747 1.00 77.42 58 ALA D C 1
ATOM 3955 O O . ALA D 1 58 ? 185.554 253.159 349.897 1.00 77.42 58 ALA D O 1
ATOM 3957 N N . ILE D 1 59 ? 184.707 251.994 348.167 1.00 77.44 59 ILE D N 1
ATOM 3958 C CA . ILE D 1 59 ? 183.493 251.647 348.895 1.00 77.44 59 ILE D CA 1
ATOM 3959 C C . ILE D 1 59 ? 183.826 250.796 350.111 1.00 77.44 59 ILE D C 1
ATOM 3960 O O . ILE D 1 59 ? 183.254 250.977 351.193 1.00 77.44 59 ILE D O 1
ATOM 3965 N N . LEU D 1 60 ? 184.753 249.852 349.955 1.00 79.82 60 LEU D N 1
ATOM 3966 C CA . LEU D 1 60 ? 185.131 249.012 351.087 1.00 79.82 60 LEU D CA 1
ATOM 3967 C C . LEU D 1 60 ? 185.845 249.819 352.166 1.00 79.82 60 LEU D C 1
ATOM 3968 O O . LEU D 1 60 ? 185.646 249.578 353.363 1.00 79.82 60 LEU D O 1
ATOM 3973 N N . CYS D 1 61 ? 186.688 250.771 351.764 1.00 85.34 61 CYS D N 1
ATOM 3974 C CA . CYS D 1 61 ? 187.313 251.664 352.733 1.00 85.34 61 CYS D CA 1
ATOM 3975 C C . CYS D 1 61 ? 186.268 252.442 353.510 1.00 85.34 61 CYS D C 1
ATOM 3976 O O . CYS D 1 61 ? 186.370 252.587 354.733 1.00 85.34 61 CYS D O 1
ATOM 3979 N N . TRP D 1 62 ? 185.263 252.972 352.814 1.00 85.81 62 TRP D N 1
ATOM 3980 C CA . TRP D 1 62 ? 184.193 253.683 353.500 1.00 85.81 62 TRP D CA 1
ATOM 3981 C C . TRP D 1 62 ? 183.477 252.766 354.476 1.00 85.81 62 TRP D C 1
ATOM 3982 O O . TRP D 1 62 ? 183.151 253.165 355.598 1.00 85.81 62 TRP D O 1
ATOM 3993 N N . GLY D 1 63 ? 183.211 251.530 354.060 1.00 87.92 63 GLY D N 1
ATOM 3994 C CA . GLY D 1 63 ? 182.562 250.588 354.956 1.00 87.92 63 GLY D CA 1
ATOM 3995 C C . GLY D 1 63 ? 183.358 250.349 356.222 1.00 87.92 63 GLY D C 1
ATOM 3996 O O . GLY D 1 63 ? 182.812 250.378 357.327 1.00 87.92 63 GLY D O 1
ATOM 3997 N N . GLU D 1 64 ? 184.663 250.114 356.081 1.00 90.14 64 GLU D N 1
ATOM 3998 C CA . GLU D 1 64 ? 185.493 249.857 357.253 1.00 90.14 64 GLU D CA 1
ATOM 3999 C C . GLU D 1 64 ? 185.589 251.087 358.146 1.00 90.14 64 GLU D C 1
ATOM 4000 O O . GLU D 1 64 ? 185.530 250.974 359.377 1.00 90.14 64 GLU D O 1
ATOM 4006 N N . LEU D 1 65 ? 185.737 252.270 357.550 1.00 92.10 65 LEU D N 1
ATOM 4007 C CA . LEU D 1 65 ? 185.806 253.489 358.344 1.00 92.10 65 LEU D CA 1
ATOM 4008 C C . LEU D 1 65 ? 184.510 253.723 359.102 1.00 92.10 65 LEU D C 1
ATOM 4009 O O . LEU D 1 65 ? 184.529 254.108 360.277 1.00 92.10 65 LEU D O 1
ATOM 4014 N N . MET D 1 66 ? 183.373 253.510 358.442 1.00 93.46 66 MET D N 1
ATOM 4015 C CA . MET D 1 66 ? 182.088 253.673 359.105 1.00 93.46 66 MET D CA 1
ATOM 4016 C C . MET D 1 66 ? 181.939 252.680 360.246 1.00 93.46 66 MET D C 1
ATOM 4017 O O . MET D 1 66 ? 181.479 253.035 361.334 1.00 93.46 66 MET D O 1
ATOM 4022 N N . THR D 1 67 ? 182.308 251.422 360.009 1.00 96.20 67 THR D N 1
ATOM 4023 C CA . THR D 1 67 ? 182.263 250.423 361.070 1.00 96.20 67 THR D CA 1
ATOM 4024 C C . THR D 1 67 ? 183.086 250.864 362.272 1.00 96.20 67 THR D C 1
ATOM 4025 O O . THR D 1 67 ? 182.621 250.817 363.418 1.00 96.20 67 THR D O 1
ATOM 4029 N N . LEU D 1 68 ? 184.322 251.293 362.024 1.00 98.45 68 LEU D N 1
ATOM 4030 C CA . LEU D 1 68 ? 185.196 251.713 363.113 1.00 98.45 68 LEU D CA 1
ATOM 4031 C C . LEU D 1 68 ? 184.599 252.886 363.873 1.00 98.45 68 LEU D C 1
ATOM 4032 O O . LEU D 1 68 ? 184.537 252.872 365.107 1.00 98.45 68 LEU D O 1
ATOM 4037 N N . ALA D 1 69 ? 184.181 253.927 363.153 1.00 100.08 69 ALA D N 1
ATOM 4038 C CA . ALA D 1 69 ? 183.663 255.117 363.814 1.00 100.08 69 ALA D CA 1
ATOM 4039 C C . ALA D 1 69 ? 182.383 254.818 364.577 1.00 100.08 69 ALA D C 1
ATOM 4040 O O . ALA D 1 69 ? 182.163 255.371 365.657 1.00 100.08 69 ALA D O 1
ATOM 4042 N N . THR D 1 70 ? 181.535 253.942 364.042 1.00 102.73 70 THR D N 1
ATOM 4043 C CA . THR D 1 70 ? 180.322 253.554 364.746 1.00 102.73 70 THR D CA 1
ATOM 4044 C C . THR D 1 70 ? 180.653 252.831 366.043 1.00 102.73 70 THR D C 1
ATOM 4045 O O . THR D 1 70 ? 180.111 253.155 367.104 1.00 102.73 70 THR D O 1
ATOM 4049 N N . TRP D 1 71 ? 181.526 251.827 365.966 1.00 104.78 71 TRP D N 1
ATOM 4050 C CA . TRP D 1 71 ? 181.941 251.106 367.164 1.00 104.78 71 TRP D CA 1
ATOM 4051 C C . TRP D 1 71 ? 182.537 252.055 368.197 1.00 104.78 71 TRP D C 1
ATOM 4052 O O . TRP D 1 71 ? 182.235 251.962 369.396 1.00 104.78 71 TRP D O 1
ATOM 4063 N N . VAL D 1 72 ? 183.371 252.990 367.744 1.00 106.59 72 VAL D N 1
ATOM 4064 C CA . VAL D 1 72 ? 184.008 253.937 368.651 1.00 106.59 72 VAL D CA 1
ATOM 4065 C C . VAL D 1 72 ? 182.967 254.824 369.316 1.00 106.59 72 VAL D C 1
ATOM 4066 O O . VAL D 1 72 ? 182.971 254.994 370.538 1.00 106.59 72 VAL D O 1
ATOM 4070 N N . GLY D 1 73 ? 182.078 255.424 368.526 1.00 110.47 73 GLY D N 1
ATOM 4071 C CA . GLY D 1 73 ? 181.051 256.272 369.105 1.00 110.47 73 GLY D CA 1
ATOM 4072 C C . GLY D 1 73 ? 180.169 255.521 370.081 1.00 110.47 73 GLY D C 1
ATOM 4073 O O . GLY D 1 73 ? 179.788 256.052 371.126 1.00 110.47 73 GLY D O 1
ATOM 4074 N N . VAL D 1 74 ? 179.837 254.272 369.754 1.00 110.25 74 VAL D N 1
ATOM 4075 C CA . VAL D 1 74 ? 179.043 253.447 370.657 1.00 110.25 74 VAL D CA 1
ATOM 4076 C C . VAL D 1 74 ? 179.754 253.299 371.993 1.00 110.25 74 VAL D C 1
ATOM 4077 O O . VAL D 1 74 ? 179.209 253.635 373.051 1.00 110.25 74 VAL D O 1
ATOM 4081 N N . ASN D 1 75 ? 180.988 252.791 371.966 1.00 114.88 75 ASN D N 1
ATOM 4082 C CA . ASN D 1 75 ? 181.711 252.606 373.218 1.00 114.88 75 ASN D CA 1
ATOM 4083 C C . ASN D 1 75 ? 182.053 253.928 373.894 1.00 114.88 75 ASN D C 1
ATOM 4084 O O . ASN D 1 75 ? 182.411 253.929 375.076 1.00 114.88 75 ASN D O 1
ATOM 4089 N N . LEU D 1 76 ? 181.936 255.046 373.186 1.00 117.61 76 LEU D N 1
ATOM 4090 C CA . LEU D 1 76 ? 182.218 256.349 373.767 1.00 117.61 76 LEU D CA 1
ATOM 4091 C C . LEU D 1 76 ? 180.996 256.841 374.529 1.00 117.61 76 LEU D C 1
ATOM 4092 O O . LEU D 1 76 ? 179.857 256.664 374.086 1.00 117.61 76 LEU D O 1
ATOM 4097 N N . GLU D 1 77 ? 181.236 257.465 375.682 1.00 119.62 77 GLU D N 1
ATOM 4098 C CA . GLU D 1 77 ? 180.177 257.792 376.627 1.00 119.62 77 GLU D CA 1
ATOM 4099 C C . GLU D 1 77 ? 179.880 259.288 376.674 1.00 119.62 77 GLU D C 1
ATOM 4100 O O . GLU D 1 77 ? 179.474 259.810 377.714 1.00 119.62 77 GLU D O 1
ATOM 4106 N N . ASP D 1 78 ? 180.076 259.991 375.561 1.00 121.19 78 ASP D N 1
ATOM 4107 C CA . ASP D 1 78 ? 179.678 261.391 375.505 1.00 121.19 78 ASP D CA 1
ATOM 4108 C C . ASP D 1 78 ? 179.452 261.859 374.068 1.00 121.19 78 ASP D C 1
ATOM 4109 O O . ASP D 1 78 ? 180.372 261.811 373.236 1.00 121.19 78 ASP D O 1
ATOM 4114 N N . PRO D 1 79 ? 178.246 262.327 373.734 1.00 120.94 79 PRO D N 1
ATOM 4115 C CA . PRO D 1 79 ? 178.047 262.889 372.391 1.00 120.94 79 PRO D CA 1
ATOM 4116 C C . PRO D 1 79 ? 178.826 264.170 372.174 1.00 120.94 79 PRO D C 1
ATOM 4117 O O . PRO D 1 79 ? 179.190 264.472 371.030 1.00 120.94 79 PRO D O 1
ATOM 4121 N N . ALA D 1 80 ? 179.106 264.915 373.246 1.00 120.01 80 ALA D N 1
ATOM 4122 C CA . ALA D 1 80 ? 179.875 266.150 373.138 1.00 120.01 80 ALA D CA 1
ATOM 4123 C C . ALA D 1 80 ? 181.103 265.973 372.257 1.00 120.01 80 ALA D C 1
ATOM 4124 O O . ALA D 1 80 ? 181.439 266.859 371.463 1.00 120.01 80 ALA D O 1
ATOM 4126 N N . SER D 1 81 ? 181.789 264.836 372.385 1.00 118.70 81 SER D N 1
ATOM 4127 C CA . SER D 1 81 ? 182.958 264.548 371.569 1.00 118.70 81 SER D CA 1
ATOM 4128 C C . SER D 1 81 ? 182.745 263.409 370.583 1.00 118.70 81 SER D C 1
ATOM 4129 O O . SER D 1 81 ? 183.574 263.240 369.682 1.00 118.70 81 SER D O 1
ATOM 4132 N N . ARG D 1 82 ? 181.664 262.633 370.703 1.00 116.75 82 ARG D N 1
ATOM 4133 C CA . ARG D 1 82 ? 181.283 261.770 369.589 1.00 116.75 82 ARG D CA 1
ATOM 4134 C C . ARG D 1 82 ? 181.047 262.597 368.330 1.00 116.75 82 ARG D C 1
ATOM 4135 O O . ARG D 1 82 ? 181.443 262.202 367.222 1.00 116.75 82 ARG D O 1
ATOM 4143 N N . ASP D 1 83 ? 180.405 263.755 368.487 1.00 115.92 83 ASP D N 1
ATOM 4144 C CA . ASP D 1 83 ? 180.186 264.643 367.354 1.00 115.92 83 ASP D CA 1
ATOM 4145 C C . ASP D 1 83 ? 181.507 265.155 366.803 1.00 115.92 83 ASP D C 1
ATOM 4146 O O . ASP D 1 83 ? 181.653 265.335 365.591 1.00 115.92 83 ASP D O 1
ATOM 4151 N N . LEU D 1 84 ? 182.489 265.379 367.673 1.00 112.59 84 LEU D N 1
ATOM 4152 C CA . LEU D 1 84 ? 183.790 265.841 367.204 1.00 112.59 84 LEU D CA 1
ATOM 4153 C C . LEU D 1 84 ? 184.515 264.734 366.450 1.00 112.59 84 LEU D C 1
ATOM 4154 O O . LEU D 1 84 ? 185.210 264.993 365.460 1.00 112.59 84 LEU D O 1
ATOM 4159 N N . VAL D 1 85 ? 184.376 263.496 366.923 1.00 110.02 85 VAL D N 1
ATOM 4160 C CA . VAL D 1 85 ? 184.888 262.344 366.189 1.00 110.02 85 VAL D CA 1
ATOM 4161 C C . VAL D 1 85 ? 184.320 262.319 364.776 1.00 110.02 85 VAL D C 1
ATOM 4162 O O . VAL D 1 85 ? 185.061 262.274 363.782 1.00 110.02 85 VAL D O 1
ATOM 4166 N N . VAL D 1 86 ? 182.990 262.324 364.666 1.00 107.30 86 VAL D N 1
ATOM 4167 C CA . VAL D 1 86 ? 182.388 262.241 363.341 1.00 107.30 86 VAL D CA 1
ATOM 4168 C C . VAL D 1 86 ? 182.735 263.478 362.519 1.00 107.30 86 VAL D C 1
ATOM 4169 O O . VAL D 1 86 ? 182.789 263.414 361.287 1.00 107.30 86 VAL D O 1
ATOM 4173 N N . SER D 1 87 ? 182.982 264.613 363.174 1.00 106.27 87 SER D N 1
ATOM 4174 C CA . SER D 1 87 ? 183.416 265.806 362.457 1.00 106.27 87 SER D CA 1
ATOM 4175 C C . SER D 1 87 ? 184.787 265.597 361.833 1.00 106.27 87 SER D C 1
ATOM 4176 O O . SER D 1 87 ? 185.000 265.909 360.659 1.00 106.27 87 SER D O 1
ATOM 4179 N N . TYR D 1 88 ? 185.738 265.086 362.615 1.00 102.34 88 TYR D N 1
ATOM 4180 C CA . TYR D 1 88 ? 187.049 264.766 362.062 1.00 102.34 88 TYR D CA 1
ATOM 4181 C C . TYR D 1 88 ? 186.916 263.823 360.875 1.00 102.34 88 TYR D C 1
ATOM 4182 O O . TYR D 1 88 ? 187.555 264.019 359.829 1.00 102.34 88 TYR D O 1
ATOM 4191 N N . VAL D 1 89 ? 186.085 262.790 361.024 1.00 99.42 89 VAL D N 1
ATOM 4192 C CA . VAL D 1 89 ? 185.872 261.843 359.932 1.00 99.42 89 VAL D CA 1
ATOM 4193 C C . VAL D 1 89 ? 185.387 262.576 358.689 1.00 99.42 89 VAL D C 1
ATOM 4194 O O . VAL D 1 89 ? 186.054 262.586 357.648 1.00 99.42 89 VAL D O 1
ATOM 4198 N N . ASN D 1 90 ? 184.222 263.219 358.791 1.00 99.31 90 ASN D N 1
ATOM 4199 C CA . ASN D 1 90 ? 183.629 263.907 357.652 1.00 99.31 90 ASN D CA 1
ATOM 4200 C C . ASN D 1 90 ? 184.527 265.000 357.094 1.00 99.31 90 ASN D C 1
ATOM 4201 O O . ASN D 1 90 ? 184.346 265.405 355.941 1.00 99.31 90 ASN D O 1
ATOM 4206 N N . THR D 1 91 ? 185.480 265.492 357.878 1.00 97.74 91 THR D N 1
ATOM 4207 C CA . THR D 1 91 ? 186.337 266.579 357.432 1.00 97.74 91 THR D CA 1
ATOM 4208 C C . THR D 1 91 ? 187.561 266.095 356.678 1.00 97.74 91 THR D C 1
ATOM 4209 O O . THR D 1 91 ? 188.027 266.788 355.767 1.00 97.74 91 THR D O 1
ATOM 4213 N N . ASN D 1 92 ? 188.104 264.932 357.037 1.00 97.21 92 ASN D N 1
ATOM 4214 C CA . ASN D 1 92 ? 189.296 264.419 356.372 1.00 97.21 92 ASN D CA 1
ATOM 4215 C C . ASN D 1 92 ? 189.006 263.194 355.515 1.00 97.21 92 ASN D C 1
ATOM 4216 O O . ASN D 1 92 ? 189.187 263.225 354.291 1.00 97.21 92 ASN D O 1
ATOM 4221 N N . MET D 1 93 ? 188.493 262.128 356.121 1.00 94.96 93 MET D N 1
ATOM 4222 C CA . MET D 1 93 ? 188.368 260.874 355.395 1.00 94.96 93 MET D CA 1
ATOM 4223 C C . MET D 1 93 ? 187.144 260.888 354.498 1.00 94.96 93 MET D C 1
ATOM 4224 O O . MET D 1 93 ? 187.208 260.447 353.345 1.00 94.96 93 MET D O 1
ATOM 4229 N N . GLY D 1 94 ? 186.026 261.387 355.014 1.00 88.46 94 GLY D N 1
ATOM 4230 C CA . GLY D 1 94 ? 184.862 261.565 354.173 1.00 88.46 94 GLY D CA 1
ATOM 4231 C C . GLY D 1 94 ? 185.160 262.437 352.975 1.00 88.46 94 GLY D C 1
ATOM 4232 O O . GLY D 1 94 ? 184.693 262.169 351.871 1.00 88.46 94 GLY D O 1
ATOM 4233 N N . LEU D 1 95 ? 185.970 263.475 353.169 1.00 82.47 95 LEU D N 1
ATOM 4234 C CA . LEU D 1 95 ? 186.292 264.376 352.069 1.00 82.47 95 LEU D CA 1
ATOM 4235 C C . LEU D 1 95 ? 187.170 263.687 351.033 1.00 82.47 95 LEU D C 1
ATOM 4236 O O . LEU D 1 95 ? 186.922 263.793 349.825 1.00 82.47 95 LEU D O 1
ATOM 4241 N N . LYS D 1 96 ? 188.214 262.987 351.479 1.00 84.33 96 LYS D N 1
ATOM 4242 C CA . LYS D 1 96 ? 189.044 262.253 350.531 1.00 84.33 96 LYS D CA 1
ATOM 4243 C C . LYS D 1 96 ? 188.218 261.243 349.745 1.00 84.33 96 LYS D C 1
ATOM 4244 O O . LYS D 1 96 ? 188.378 261.108 348.524 1.00 84.33 96 LYS D O 1
ATOM 4250 N N . LEU D 1 97 ? 187.311 260.539 350.421 1.00 80.41 97 LEU D N 1
ATOM 4251 C CA . LEU D 1 97 ? 186.507 259.541 349.729 1.00 80.41 97 LEU D CA 1
ATOM 4252 C C . LEU D 1 97 ? 185.492 260.186 348.797 1.00 80.41 97 LEU D C 1
ATOM 4253 O O . LEU D 1 97 ? 185.184 259.628 347.741 1.00 80.41 97 LEU D O 1
ATOM 4258 N N . ARG D 1 98 ? 184.978 261.359 349.153 1.00 78.27 98 ARG D N 1
ATOM 4259 C CA . ARG D 1 98 ? 184.108 262.093 348.246 1.00 78.27 98 ARG D CA 1
ATOM 4260 C C . ARG D 1 98 ? 184.852 262.456 346.973 1.00 78.27 98 ARG D C 1
ATOM 4261 O O . ARG D 1 98 ? 184.348 262.252 345.864 1.00 78.27 98 ARG D O 1
ATOM 4269 N N . GLN D 1 99 ? 186.054 263.011 347.119 1.00 76.42 99 GLN D N 1
ATOM 4270 C CA . GLN D 1 99 ? 186.873 263.318 345.953 1.00 76.42 99 GLN D CA 1
ATOM 4271 C C . GLN D 1 99 ? 187.075 262.083 345.090 1.00 76.42 99 GLN D C 1
ATOM 4272 O O . GLN D 1 99 ? 186.915 262.129 343.865 1.00 76.42 99 GLN D O 1
ATOM 4278 N N . LEU D 1 100 ? 187.417 260.960 345.719 1.00 75.37 100 LEU D N 1
ATOM 4279 C CA . LEU D 1 100 ? 187.728 259.750 344.968 1.00 75.37 100 LEU D CA 1
ATOM 4280 C C . LEU D 1 100 ? 186.507 259.234 344.216 1.00 75.37 100 LEU D C 1
ATOM 4281 O O . LEU D 1 100 ? 186.572 258.949 343.012 1.00 75.37 100 LEU D O 1
ATOM 4286 N N . LEU D 1 101 ? 185.381 259.103 344.917 1.00 74.99 101 LEU D N 1
ATOM 4287 C CA . LEU D 1 101 ? 184.165 258.606 344.289 1.00 74.99 101 LEU D CA 1
ATOM 4288 C C . LEU D 1 101 ? 183.687 259.534 343.186 1.00 74.99 101 LEU D C 1
ATOM 4289 O O . LEU D 1 101 ? 183.263 259.074 342.123 1.00 74.99 101 LEU D O 1
ATOM 4294 N N . TRP D 1 102 ? 183.721 260.844 343.424 1.00 71.30 102 TRP D N 1
ATOM 4295 C CA . TRP D 1 102 ? 183.366 261.790 342.378 1.00 71.30 102 TRP D CA 1
ATOM 4296 C C . TRP D 1 102 ? 184.234 261.587 341.147 1.00 71.30 102 TRP D C 1
ATOM 4297 O O . TRP D 1 102 ? 183.723 261.438 340.030 1.00 71.30 102 TRP D O 1
ATOM 4308 N N . PHE D 1 103 ? 185.555 261.582 341.331 1.00 70.88 103 PHE D N 1
ATOM 4309 C CA . PHE D 1 103 ? 186.456 261.425 340.201 1.00 70.88 103 PHE D CA 1
ATOM 4310 C C . PHE D 1 103 ? 186.136 260.168 339.412 1.00 70.88 103 PHE D C 1
ATOM 4311 O O . PHE D 1 103 ? 186.058 260.202 338.180 1.00 70.88 103 PHE D O 1
ATOM 4319 N N . HIS D 1 104 ? 185.915 259.054 340.102 1.00 71.15 104 HIS D N 1
ATOM 4320 C CA . HIS D 1 104 ? 185.752 257.790 339.395 1.00 71.15 104 HIS D CA 1
ATOM 4321 C C . HIS D 1 104 ? 184.389 257.677 338.727 1.00 71.15 104 HIS D C 1
ATOM 4322 O O . HIS D 1 104 ? 184.300 257.265 337.565 1.00 71.15 104 HIS D O 1
ATOM 4329 N N . ILE D 1 105 ? 183.320 258.036 339.433 1.00 71.68 105 ILE D N 1
ATOM 4330 C CA . ILE D 1 105 ? 181.994 258.013 338.832 1.00 71.68 105 ILE D CA 1
ATOM 4331 C C . ILE D 1 105 ? 181.945 258.924 337.616 1.00 71.68 105 ILE D C 1
ATOM 4332 O O . ILE D 1 105 ? 181.325 258.591 336.600 1.00 71.68 105 ILE D O 1
ATOM 4337 N N . SER D 1 106 ? 182.593 260.086 337.693 1.00 70.86 106 SER D N 1
ATOM 4338 C CA . SER D 1 106 ? 182.602 260.996 336.559 1.00 70.86 106 SER D CA 1
ATOM 4339 C C . SER D 1 106 ? 183.413 260.436 335.399 1.00 70.86 106 SER D C 1
ATOM 4340 O O . SER D 1 106 ? 182.946 260.437 334.255 1.00 70.86 106 SER D O 1
ATOM 4343 N N . CYS D 1 107 ? 184.627 259.954 335.666 1.00 71.45 107 CYS D N 1
ATOM 4344 C CA . CYS D 1 107 ? 185.441 259.394 334.599 1.00 71.45 107 CYS D CA 1
ATOM 4345 C C . CYS D 1 107 ? 184.778 258.180 333.968 1.00 71.45 107 CYS D C 1
ATOM 4346 O O . CYS D 1 107 ? 185.102 257.818 332.833 1.00 71.45 107 CYS D O 1
ATOM 4349 N N . LEU D 1 108 ? 183.858 257.541 334.683 1.00 70.91 108 LEU D N 1
ATOM 4350 C CA . LEU D 1 108 ? 183.100 256.441 334.102 1.00 70.91 108 LEU D CA 1
ATOM 4351 C C . LEU D 1 108 ? 181.920 256.952 333.287 1.00 70.91 108 LEU D C 1
ATOM 4352 O O . LEU D 1 108 ? 181.600 256.403 332.229 1.00 70.91 108 LEU D O 1
ATOM 4357 N N . THR D 1 109 ? 181.261 258.002 333.773 1.00 70.08 109 THR D N 1
ATOM 4358 C CA . THR D 1 109 ? 180.049 258.484 333.125 1.00 70.08 109 THR D CA 1
ATOM 4359 C C . THR D 1 109 ? 180.367 259.375 331.933 1.00 70.08 109 THR D C 1
ATOM 4360 O O . THR D 1 109 ? 179.767 259.227 330.864 1.00 70.08 109 THR D O 1
ATOM 4364 N N . PHE D 1 110 ? 181.303 260.310 332.097 1.00 67.83 110 PHE D N 1
ATOM 4365 C CA . PHE D 1 110 ? 181.593 261.296 331.069 1.00 67.83 110 PHE D CA 1
ATOM 4366 C C . PHE D 1 110 ? 182.910 261.067 330.348 1.00 67.83 110 PHE D C 1
ATOM 4367 O O . PHE D 1 110 ? 182.965 261.251 329.129 1.00 67.83 110 PHE D O 1
ATOM 4375 N N . GLY D 1 111 ? 183.951 260.677 331.054 1.00 71.44 111 GLY D N 1
ATOM 4376 C CA . GLY D 1 111 ? 185.236 260.414 330.450 1.00 71.44 111 GLY D CA 1
ATOM 4377 C C . GLY D 1 111 ? 186.356 261.129 331.179 1.00 71.44 111 GLY D C 1
ATOM 4378 O O . GLY D 1 111 ? 186.170 262.196 331.777 1.00 71.44 111 GLY D O 1
ATOM 4379 N N . ARG D 1 112 ? 187.545 260.534 331.124 1.00 74.35 112 ARG D N 1
ATOM 4380 C CA . ARG D 1 112 ? 188.697 261.108 331.807 1.00 74.35 112 ARG D CA 1
ATOM 4381 C C . ARG D 1 112 ? 189.103 262.435 331.183 1.00 74.35 112 ARG D C 1
ATOM 4382 O O . ARG D 1 112 ? 189.399 263.403 331.896 1.00 74.35 112 ARG D O 1
ATOM 4390 N N . GLU D 1 113 ? 189.134 262.494 329.854 1.00 74.97 113 GLU D N 1
ATOM 4391 C CA . GLU D 1 113 ? 189.465 263.737 329.172 1.00 74.97 113 GLU D CA 1
ATOM 4392 C C . GLU D 1 113 ? 188.489 264.839 329.556 1.00 74.97 113 GLU D C 1
ATOM 4393 O O . GLU D 1 113 ? 188.894 265.950 329.920 1.00 74.97 113 GLU D O 1
ATOM 4399 N N . THR D 1 114 ? 187.193 264.551 329.458 1.00 71.02 114 THR D N 1
ATOM 4400 C CA . THR D 1 114 ? 186.180 265.527 329.823 1.00 71.02 114 THR D CA 1
ATOM 4401 C C . THR D 1 114 ? 186.310 265.957 331.273 1.00 71.02 114 THR D C 1
ATOM 4402 O O . THR D 1 114 ? 186.144 267.139 331.581 1.00 71.02 114 THR D O 1
ATOM 4406 N N . VAL D 1 115 ? 186.616 265.028 332.174 1.00 70.06 115 VAL D N 1
ATOM 4407 C CA . VAL D 1 115 ? 186.717 265.377 333.584 1.00 70.06 115 VAL D CA 1
ATOM 4408 C C . VAL D 1 115 ? 187.914 266.273 333.845 1.00 70.06 115 VAL D C 1
ATOM 4409 O O . VAL D 1 115 ? 187.828 267.216 334.639 1.00 70.06 115 VAL D O 1
ATOM 4413 N N . ILE D 1 116 ? 189.039 266.020 333.184 1.00 71.82 116 ILE D N 1
ATOM 4414 C CA . ILE D 1 116 ? 190.204 266.869 333.392 1.00 71.82 116 ILE D CA 1
ATOM 4415 C C . ILE D 1 116 ? 189.977 268.251 332.796 1.00 71.82 116 ILE D C 1
ATOM 4416 O O . ILE D 1 116 ? 190.340 269.270 333.400 1.00 71.82 116 ILE D O 1
ATOM 4421 N N . GLU D 1 117 ? 189.383 268.315 331.605 1.00 71.83 117 GLU D N 1
ATOM 4422 C CA . GLU D 1 117 ? 189.020 269.608 331.042 1.00 71.83 117 GLU D CA 1
ATOM 4423 C C . GLU D 1 117 ? 188.063 270.354 331.958 1.00 71.83 117 GLU D C 1
ATOM 4424 O O . GLU D 1 117 ? 188.162 271.577 332.112 1.00 71.83 117 GLU D O 1
ATOM 4430 N N . TYR D 1 118 ? 187.131 269.632 332.576 1.00 69.61 118 TYR D N 1
ATOM 4431 C CA . TYR D 1 118 ? 186.214 270.256 333.515 1.00 69.61 118 TYR D CA 1
ATOM 4432 C C . TYR D 1 118 ? 186.956 270.817 334.712 1.00 69.61 118 TYR D C 1
ATOM 4433 O O . TYR D 1 118 ? 186.643 271.910 335.188 1.00 69.61 118 TYR D O 1
ATOM 4442 N N . LEU D 1 119 ? 187.935 270.077 335.223 1.00 70.32 119 LEU D N 1
ATOM 4443 C CA . LEU D 1 119 ? 188.697 270.566 336.363 1.00 70.32 119 LEU D CA 1
ATOM 4444 C C . LEU D 1 119 ? 189.453 271.834 336.005 1.00 70.32 119 LEU D C 1
ATOM 4445 O O . LEU D 1 119 ? 189.472 272.798 336.779 1.00 70.32 119 LEU D O 1
ATOM 4450 N N . VAL D 1 120 ? 190.067 271.858 334.823 1.00 70.00 120 VAL D N 1
ATOM 4451 C CA . VAL D 1 120 ? 190.800 273.046 334.392 1.00 70.00 120 VAL D CA 1
ATOM 4452 C C . VAL D 1 120 ? 189.856 274.237 334.258 1.00 70.00 120 VAL D C 1
ATOM 4453 O O . VAL D 1 120 ? 190.141 275.341 334.743 1.00 70.00 120 VAL D O 1
ATOM 4457 N N . SER D 1 121 ? 188.728 274.036 333.577 1.00 68.95 121 SER D N 1
ATOM 4458 C CA . SER D 1 121 ? 187.789 275.126 333.359 1.00 68.95 121 SER D CA 1
ATOM 4459 C C . SER D 1 121 ? 187.188 275.618 334.668 1.00 68.95 121 SER D C 1
ATOM 4460 O O . SER D 1 121 ? 186.969 276.820 334.846 1.00 68.95 121 SER D O 1
ATOM 4463 N N . PHE D 1 122 ? 186.914 274.708 335.599 1.00 69.26 122 PHE D N 1
ATOM 4464 C CA . PHE D 1 122 ? 186.391 275.117 336.891 1.00 69.26 122 PHE D CA 1
ATOM 4465 C C . PHE D 1 122 ? 187.442 275.838 337.713 1.00 69.26 122 PHE D C 1
ATOM 4466 O O . PHE D 1 122 ? 187.104 276.709 338.517 1.00 69.26 122 PHE D O 1
ATOM 4474 N N . GLY D 1 123 ? 188.716 275.501 337.528 1.00 69.39 123 GLY D N 1
ATOM 4475 C CA . GLY D 1 123 ? 189.759 276.294 338.148 1.00 69.39 123 GLY D CA 1
ATOM 4476 C C . GLY D 1 123 ? 189.774 277.708 337.611 1.00 69.39 123 GLY D C 1
ATOM 4477 O O . GLY D 1 123 ? 189.811 278.676 338.370 1.00 69.39 123 GLY D O 1
ATOM 4478 N N . VAL D 1 124 ? 189.743 277.840 336.287 1.00 67.71 124 VAL D N 1
ATOM 4479 C CA . VAL D 1 124 ? 189.610 279.158 335.669 1.00 67.71 124 VAL D CA 1
ATOM 4480 C C . VAL D 1 124 ? 188.455 279.920 336.302 1.00 67.71 124 VAL D C 1
ATOM 4481 O O . VAL D 1 124 ? 188.603 281.064 336.750 1.00 67.71 124 VAL D O 1
ATOM 4485 N N . TRP D 1 125 ? 187.285 279.287 336.348 1.00 68.12 125 TRP D N 1
ATOM 4486 C CA . TRP D 1 125 ? 186.085 279.935 336.860 1.00 68.12 125 TRP D CA 1
ATOM 4487 C C . TRP D 1 125 ? 186.270 280.388 338.303 1.00 68.12 125 TRP D C 1
ATOM 4488 O O . TRP D 1 125 ? 186.191 281.581 338.610 1.00 68.12 125 TRP D O 1
ATOM 4499 N N . ILE D 1 126 ? 186.520 279.441 339.206 1.00 69.19 126 ILE D N 1
ATOM 4500 C CA . ILE D 1 126 ? 186.601 279.739 340.629 1.00 69.19 126 ILE D CA 1
ATOM 4501 C C . ILE D 1 126 ? 187.809 280.584 340.995 1.00 69.19 126 ILE D C 1
ATOM 4502 O O . ILE D 1 126 ? 187.880 281.085 342.121 1.00 69.19 126 ILE D O 1
ATOM 4507 N N . ARG D 1 127 ? 188.756 280.767 340.080 1.00 70.59 127 ARG D N 1
ATOM 4508 C CA . ARG D 1 127 ? 189.817 281.741 340.283 1.00 70.59 127 ARG D CA 1
ATOM 4509 C C . ARG D 1 127 ? 189.423 283.128 339.815 1.00 70.59 127 ARG D C 1
ATOM 4510 O O . ARG D 1 127 ? 189.844 284.122 340.417 1.00 70.59 127 ARG D O 1
ATOM 4518 N N . THR D 1 128 ? 188.642 283.215 338.752 1.00 70.11 128 THR D N 1
ATOM 4519 C CA . THR D 1 128 ? 188.153 284.494 338.272 1.00 70.11 128 THR D CA 1
ATOM 4520 C C . THR D 1 128 ? 187.415 285.218 339.389 1.00 70.11 128 THR D C 1
ATOM 4521 O O . THR D 1 128 ? 186.470 284.654 339.959 1.00 70.11 128 THR D O 1
ATOM 4525 N N . PRO D 1 129 ? 187.807 286.436 339.748 1.00 70.05 129 PRO D N 1
ATOM 4526 C CA . PRO D 1 129 ? 187.087 287.166 340.782 1.00 70.05 129 PRO D CA 1
ATOM 4527 C C . PRO D 1 129 ? 185.603 287.235 340.476 1.00 70.05 129 PRO D C 1
ATOM 4528 O O . PRO D 1 129 ? 185.195 287.149 339.309 1.00 70.05 129 PRO D O 1
ATOM 4532 N N . PRO D 1 130 ? 184.762 287.395 341.497 1.00 71.28 130 PRO D N 1
ATOM 4533 C CA . PRO D 1 130 ? 183.314 287.327 341.260 1.00 71.28 130 PRO D CA 1
ATOM 4534 C C . PRO D 1 130 ? 182.793 288.412 340.342 1.00 71.28 130 PRO D C 1
ATOM 4535 O O . PRO D 1 130 ? 181.856 288.165 339.575 1.00 71.28 130 PRO D O 1
ATOM 4539 N N . ALA D 1 131 ? 183.367 289.614 340.397 1.00 72.34 131 ALA D N 1
ATOM 4540 C CA . ALA D 1 131 ? 182.885 290.706 339.567 1.00 72.34 131 ALA D CA 1
ATOM 4541 C C . ALA D 1 131 ? 182.981 290.389 338.084 1.00 72.34 131 ALA D C 1
ATOM 4542 O O . ALA D 1 131 ? 182.276 291.009 337.281 1.00 72.34 131 ALA D O 1
ATOM 4544 N N . TYR D 1 132 ? 183.830 289.436 337.705 1.00 71.61 132 TYR D N 1
ATOM 4545 C CA . TYR D 1 132 ? 184.023 289.052 336.314 1.00 71.61 132 TYR D CA 1
ATOM 4546 C C . TYR D 1 132 ? 183.762 287.568 336.106 1.00 71.61 132 TYR D C 1
ATOM 4547 O O . TYR D 1 132 ? 184.178 286.999 335.094 1.00 71.61 132 TYR D O 1
ATOM 4556 N N . ARG D 1 133 ? 183.073 286.937 337.051 1.00 69.20 133 ARG D N 1
ATOM 4557 C CA . ARG D 1 133 ? 182.795 285.516 337.004 1.00 69.20 133 ARG D CA 1
ATOM 4558 C C . ARG D 1 133 ? 181.408 285.294 336.435 1.00 69.20 133 ARG D C 1
ATOM 4559 O O . ARG D 1 133 ? 180.426 285.737 337.049 1.00 69.20 133 ARG D O 1
ATOM 4567 N N . PRO D 1 134 ? 181.264 284.638 335.289 1.00 68.76 134 PRO D N 1
ATOM 4568 C CA . PRO D 1 134 ? 179.936 284.328 334.789 1.00 68.76 134 PRO D CA 1
ATOM 4569 C C . PRO D 1 134 ? 179.167 283.489 335.790 1.00 68.76 134 PRO D C 1
ATOM 4570 O O . PRO D 1 134 ? 179.766 282.776 336.608 1.00 68.76 134 PRO D O 1
ATOM 4574 N N . PRO D 1 135 ? 177.845 283.546 335.763 1.00 72.16 135 PRO D N 1
ATOM 4575 C CA . PRO D 1 135 ? 177.061 282.765 336.721 1.00 72.16 135 PRO D CA 1
ATOM 4576 C C . PRO D 1 135 ? 176.874 281.329 336.270 1.00 72.16 135 PRO D C 1
ATOM 4577 O O . PRO D 1 135 ? 176.727 280.419 337.091 1.00 72.16 135 PRO D O 1
ATOM 4581 N N . ASN D 1 136 ? 176.877 281.119 334.955 1.00 72.91 136 ASN D N 1
ATOM 4582 C CA . ASN D 1 136 ? 176.689 279.790 334.382 1.00 72.91 136 ASN D CA 1
ATOM 4583 C C . ASN D 1 136 ? 178.019 279.050 334.448 1.00 72.91 136 ASN D C 1
ATOM 4584 O O . ASN D 1 136 ? 178.738 278.887 333.461 1.00 72.91 136 ASN D O 1
ATOM 4589 N N . ALA D 1 137 ? 178.345 278.608 335.652 1.00 69.44 137 ALA D N 1
ATOM 4590 C CA . ALA D 1 137 ? 179.530 277.806 335.900 1.00 69.44 137 ALA D CA 1
ATOM 4591 C C . ALA D 1 137 ? 179.575 276.608 334.966 1.00 69.44 137 ALA D C 1
ATOM 4592 O O . ALA D 1 137 ? 178.537 276.189 334.441 1.00 69.44 137 ALA D O 1
ATOM 4594 N N . PRO D 1 138 ? 180.748 276.033 334.729 1.00 68.09 138 PRO D N 1
ATOM 4595 C CA . PRO D 1 138 ? 180.812 274.807 333.940 1.00 68.09 138 PRO D CA 1
ATOM 4596 C C . PRO D 1 138 ? 180.186 273.650 334.694 1.00 68.09 138 PRO D C 1
ATOM 4597 O O . PRO D 1 138 ? 180.072 273.653 335.921 1.00 68.09 138 PRO D O 1
ATOM 4601 N N . ILE D 1 139 ? 179.770 272.646 333.934 1.00 68.94 139 ILE D N 1
ATOM 4602 C CA . ILE D 1 139 ? 179.098 271.498 334.514 1.00 68.94 139 ILE D CA 1
ATOM 4603 C C . ILE D 1 139 ? 179.227 270.336 333.548 1.00 68.94 139 ILE D C 1
ATOM 4604 O O . ILE D 1 139 ? 179.263 270.521 332.330 1.00 68.94 139 ILE D O 1
ATOM 4609 N N . LEU D 1 140 ? 179.306 269.137 334.106 1.00 68.61 140 LEU D N 1
ATOM 4610 C CA . LEU D 1 140 ? 179.415 267.922 333.319 1.00 68.61 140 LEU D CA 1
ATOM 4611 C C . LEU D 1 140 ? 178.023 267.467 332.908 1.00 68.61 140 LEU D C 1
ATOM 4612 O O . LEU D 1 140 ? 177.145 267.294 333.759 1.00 68.61 140 LEU D O 1
ATOM 4617 N N . SER D 1 141 ? 177.816 267.276 331.609 1.00 76.08 141 SER D N 1
ATOM 4618 C CA . SER D 1 141 ? 176.505 266.912 331.102 1.00 76.08 141 SER D CA 1
ATOM 4619 C C . SER D 1 141 ? 176.646 266.070 329.846 1.00 76.08 141 SER D C 1
ATOM 4620 O O . SER D 1 141 ? 177.606 266.213 329.085 1.00 76.08 141 SER D O 1
ATOM 4623 N N . THR D 1 142 ? 175.672 265.187 329.646 1.00 82.90 142 THR D N 1
ATOM 4624 C CA . THR D 1 142 ? 175.533 264.452 328.400 1.00 82.90 142 THR D CA 1
ATOM 4625 C C . THR D 1 142 ? 174.645 265.174 327.401 1.00 82.90 142 THR D C 1
ATOM 4626 O O . THR D 1 142 ? 174.685 264.855 326.208 1.00 82.90 142 THR D O 1
ATOM 4630 N N . LEU D 1 143 ? 173.859 266.134 327.863 1.00 87.37 143 LEU D N 1
ATOM 4631 C CA . LEU D 1 143 ? 172.946 266.909 327.052 1.00 87.37 143 LEU D CA 1
ATOM 4632 C C . LEU D 1 143 ? 173.309 268.386 327.112 1.00 87.37 143 LEU D C 1
ATOM 4633 O O . LEU D 1 143 ? 173.991 268.832 328.041 1.00 87.37 143 LEU D O 1
ATOM 4638 N N . PRO D 1 144 ? 172.870 269.186 326.130 1.00 91.20 144 PRO D N 1
ATOM 4639 C CA . PRO D 1 144 ? 173.133 270.627 326.176 1.00 91.20 144 PRO D CA 1
ATOM 4640 C C . PRO D 1 144 ? 172.586 271.295 327.435 1.00 91.20 144 PRO D C 1
ATOM 4641 O O . PRO D 1 144 ? 171.596 270.818 327.986 1.00 91.20 144 PRO D O 1
ATOM 4645 N N . UNK E 2 1 ? 189.715 265.273 374.165 1.00 121.07 5 UNK E N 1
ATOM 4646 C CA . UNK E 2 1 ? 188.290 264.900 374.300 1.00 121.07 5 UNK E CA 1
ATOM 4647 C C . UNK E 2 1 ? 188.119 263.990 375.512 1.00 121.07 5 UNK E C 1
ATOM 4648 O O . UNK E 2 1 ? 188.955 263.094 375.689 1.00 121.07 5 UNK E O 1
ATOM 4650 N N . UNK E 2 2 ? 187.101 264.235 376.336 1.00 121.76 6 UNK E N 1
ATOM 4651 C CA . UNK E 2 2 ? 186.835 263.309 377.455 1.00 121.76 6 UNK E CA 1
ATOM 4652 C C . UNK E 2 2 ? 186.439 261.986 376.809 1.00 121.76 6 UNK E C 1
ATOM 4653 O O . UNK E 2 2 ? 185.659 262.030 375.850 1.00 121.76 6 UNK E O 1
ATOM 4655 N N . UNK E 2 3 ? 186.999 260.866 377.265 1.00 120.09 7 UNK E N 1
ATOM 4656 C CA . UNK E 2 3 ? 186.666 259.632 376.535 1.00 120.09 7 UNK E CA 1
ATOM 4657 C C . UNK E 2 3 ? 186.955 258.377 377.354 1.00 120.09 7 UNK E C 1
ATOM 4658 O O . UNK E 2 3 ? 187.928 258.396 378.119 1.00 120.09 7 UNK E O 1
ATOM 4660 N N . UNK E 2 4 ? 186.158 257.324 377.154 1.00 120.86 8 UNK E N 1
ATOM 4661 C CA . UNK E 2 4 ? 186.375 256.036 377.853 1.00 120.86 8 UNK E CA 1
ATOM 4662 C C . UNK E 2 4 ? 185.681 254.930 377.053 1.00 120.86 8 UNK E C 1
ATOM 4663 O O . UNK E 2 4 ? 184.723 255.258 376.345 1.00 120.86 8 UNK E O 1
ATOM 4665 N N . UNK E 2 5 ? 186.096 253.672 377.203 1.00 118.92 9 UNK E N 1
ATOM 4666 C CA . UNK E 2 5 ? 185.515 252.595 376.367 1.00 118.92 9 UNK E CA 1
ATOM 4667 C C . UNK E 2 5 ? 184.695 251.642 377.228 1.00 118.92 9 UNK E C 1
ATOM 4668 O O . UNK E 2 5 ? 185.174 251.288 378.319 1.00 118.92 9 UNK E O 1
ATOM 4670 N N . UNK E 2 6 ? 183.502 251.260 376.758 1.00 118.53 10 UNK E N 1
ATOM 4671 C CA . UNK E 2 6 ? 182.599 250.416 377.572 1.00 118.53 10 UNK E CA 1
ATOM 4672 C C . UNK E 2 6 ? 181.452 249.902 376.701 1.00 118.53 10 UNK E C 1
ATOM 4673 O O . UNK E 2 6 ? 180.379 249.634 377.276 1.00 118.53 10 UNK E O 1
ATOM 4675 N N . UNK F 2 1 ? 168.870 203.746 380.852 1.00 118.79 5 UNK F N 1
ATOM 4676 C CA . UNK F 2 1 ? 170.235 204.319 380.903 1.00 118.79 5 UNK F CA 1
ATOM 4677 C C . UNK F 2 1 ? 170.185 205.785 381.328 1.00 118.79 5 UNK F C 1
ATOM 4678 O O . UNK F 2 1 ? 169.710 206.056 382.443 1.00 118.79 5 UNK F O 1
ATOM 4680 N N . UNK F 2 2 ? 170.637 206.700 380.467 1.00 118.32 6 UNK F N 1
ATOM 4681 C CA . UNK F 2 2 ? 170.714 208.123 380.868 1.00 118.32 6 UNK F CA 1
ATOM 4682 C C . UNK F 2 2 ? 169.524 208.918 380.323 1.00 118.32 6 UNK F C 1
ATOM 4683 O O . UNK F 2 2 ? 169.441 209.062 379.084 1.00 118.32 6 UNK F O 1
ATOM 4685 N N . UNK F 2 3 ? 168.719 209.534 381.201 1.00 118.85 7 UNK F N 1
ATOM 4686 C CA . UNK F 2 3 ? 167.571 210.259 380.614 1.00 118.85 7 UNK F CA 1
ATOM 4687 C C . UNK F 2 3 ? 167.040 211.425 381.438 1.00 118.85 7 UNK F C 1
ATOM 4688 O O . UNK F 2 3 ? 167.122 211.360 382.672 1.00 118.85 7 UNK F O 1
ATOM 4690 N N . UNK F 2 4 ? 166.481 212.427 380.758 1.00 118.77 8 UNK F N 1
ATOM 4691 C CA . UNK F 2 4 ? 165.791 213.545 381.434 1.00 118.77 8 UNK F CA 1
ATOM 4692 C C . UNK F 2 4 ? 164.448 213.675 380.702 1.00 118.77 8 UNK F C 1
ATOM 4693 O O . UNK F 2 4 ? 164.415 213.369 379.497 1.00 118.77 8 UNK F O 1
ATOM 4695 N N . UNK F 2 5 ? 163.361 214.023 381.390 1.00 118.71 9 UNK F N 1
ATOM 4696 C CA . UNK F 2 5 ? 162.035 214.048 380.717 1.00 118.71 9 UNK F CA 1
ATOM 4697 C C . UNK F 2 5 ? 161.935 215.102 379.603 1.00 118.71 9 UNK F C 1
ATOM 4698 O O . UNK F 2 5 ? 161.513 214.721 378.506 1.00 118.71 9 UNK F O 1
ATOM 4700 N N . UNK F 2 6 ? 162.373 216.344 379.840 1.00 117.66 10 UNK F N 1
ATOM 4701 C CA . UNK F 2 6 ? 162.197 217.426 378.840 1.00 117.66 10 UNK F CA 1
ATOM 4702 C C . UNK F 2 6 ? 162.803 218.732 379.363 1.00 117.66 10 UNK F C 1
ATOM 4703 O O . UNK F 2 6 ? 162.685 219.741 378.646 1.00 117.66 10 UNK F O 1
#

Solvent-accessible surface area: 28107 Å² total; per-residue (Å²): 63,134,23,32,18,3,85,9,2,46,4,49,61,120,42,5,75,74,11,38,56,112,12,7,17,55,17,168,39,8,23,37,8,0,15,18,32,32,71,132,18,3,45,18,75,106,81,60,24,44,24,16,2,0,0,4,9,3,24,47,12,24,34,19,0,59,68,2,7,89,50,7,2,97,41,18,97,65,88,78,8,74,92,79,4,62,60,45,1,66,80,60,2,1,45,97,7,43,19,15,0,22,0,0,13,8,6,48,53,59,25,109,119,58,0,33,114,16,2,76,56,0,2,81,29,47,150,41,69,101,90,176,54,88,120,122,8,37,43,41,40,69,27,81,100,74,0,30,21,137,65,116,22,29,13,4,83,11,2,49,2,52,76,123,33,3,77,66,5,46,48,138,60,8,51,54,14,145,83,11,14,88,52,0,37,88,92,34,102,119,29,3,41,23,84,102,82,49,25,44,24,16,2,0,0,2,10,2,22,49,10,25,34,28,0,62,67,2,12,83,54,12,4,104,35,14,96,61,92,78,8,81,92,75,7,64,63,54,1,69,77,62,1,4,39,93,8,49,31,17,0,17,0,0,10,7,6,45,48,65,24,97,114,55,0,36,111,19,0,69,54,8,0,83,44,56,149,37,78,105,90,177,68,72,126,133,44,39,141,31,66,112,196,52,133,22,31,18,6,81,8,3,51,2,56,68,56,12,0,65,4,7,48,54,148,55,6,51,56,23,144,82,10,18,70,47,0,46,76,92,34,88,115,29,3,45,21,83,104,67,87,27,38,18,13,0,0,0,3,9,4,23,38,20,21,34,26,4,61,63,3,12,84,49,14,6,115,49,25,120,61,93,69,9,84,91,96,12,70,64,42,0,71,85,66,5,6,34,112,12,55,13,18,0,18,0,0,10,9,7,50,49,54,19,85,101,26,0,36,96,7,0,35,7,15,0,54,27,71,46,29,27,94,71,28,42,4,108,74,47,4,101,26,25,98,145,149,97,121,16,23,10,6,69,9,5,44,6,45,75,126,31,2,82,73,5,50,57,140,62,12,52,56,16,146,81,10,22,67,48,1,39,86,100,34,108,143,26,2,44,13,78,105,87,60,27,42,20,14,2,0,1,1,11,2,24,52,9,36,34,33,0,61,66,2,11,84,63,18,4,97,29,11,105,28,90,88,9,94,83,90,14,64,57,45,0,62,81,52,2,2,28,94,10,48,31,15,0,19,0,0,11,7,11,42,53,66,19,93,107,65,0,34,110,18,0,65,52,13,1,76,50,55,162,38,78,102,90,171,66,78,124,138,37,40,140,30,68,108,135,179,50,69,18,40,30,105,91,35,24,17,56,69

Foldseek 3Di:
DPDAPCVVVVDGVVLVVQPDLVRFDFPVVLVVVCCPPPVCPLPDPDCPDPLSVVLNVLVVVVVVVCVVLVVVLVVVVPVVVNVVSVCVCCVPVRSVSRSSSCLSSLCVPPHSVVVSVLSVQQNVQSVDDPVPHDPDGDDDDPADPVPDDD/DPDAPCVVLPDGPVLCVLDPLVPFDFPVVLVVLCCVPQVCPLPDPDCPDVLSVQLNVLVVVVVVLVVVLVVPLVPDDDVVVNVVVVVVCCRPVRSVSSSSSVQSSLCVVAHSVVVSVLSVVSSVQVPPPPVPHDPPRDDDDDD/DPDAPCVVLPDGPVLLVLDPLVPFDFPVVLVVLCCVPCVCPLPDPDPPDVLSVQLNVLVVVVVVVVVVLVVCCVPDDDPPCNVVSVVVCCPPVRSVSSSSSCQSSCCVVAHSVVVSVLSVVQSVQVVDDCVPHDNDGDDDDPDD/DPDAPCVVVPDGPVLCVLDPLVPFDFPVVLVVLCCVPCVCPLPDPDCPDVLSVQLNVLVVVVVVVVVVLVVVLVPDDDVVCNVVSVVVCCVPVRSVSSSSSVQSSCCVPQNSVVVSVLSVQSSVQVVPPPVPHDPPRDDDDPDD

InterPro domains:
  IPR002006 Hepatitis core antigen [MF_04076] (1-183)
  IPR002006 Hepatitis core antigen [PF00906] (2-72)
  IPR002006 Hepatitis core antigen [PF00906] (87-144)
  IPR002006 Hepatitis core antigen [PF00906] (145-183)
  IPR036459 Viral capsid core domain supefamily, Hepatitis B virus [G3DSA:1.10.4090.10] (1-154)
  IPR036459 Viral capsid core domain supefamily, Hepatitis B virus [SSF47852] (1-142)

Organism: Hepatitis B virus genotype D subtype ayw (isolate France/Tiollais/1979) (NCBI:txid490133)

Sequence (593 aa):
MDIDPYKEFGATVELLSFLPSDFFPSVRDLLDTASALYREALESPEHCSPHHTALRQAILCWGELMTLATWVGVNLEDPASRDLVVSYVNTNMGLKLRQLLWFHISCLTFGRRETVIEYLVSFGVWIRTPPAYRPPNAPILSTLPETTVVRMDIDPYKEFGATVELLSFLPSDFFPSVRDLLDTASALYREALESPEHCSPHHTALRQAILCWGELMTLATWVGVNLEDPASRDLVVSYVNTNMGLKLRQLLWFHISCLTFGRETVIEYLVSFGVWIRTPPAYRPPNAPILSTLMDIDPYKEFGATVELLSFLPSDFFPSVRDLLDTASALYREALESPEHCSPHHTALRQAILCWGELMTLATWVGVNLEDPASRDLVVSYVNTNMGLKLRQLLWFHISCLTFGRETVIEYLVSFGVWIRTPPAYRPPNAPILSTLPMDIDPYKEFGATVELLSFLPSDFFPSVRDLLDTASALYREALESPEHCSPHHTALRQAILCWGELMTLATWVGVNLEDPASRDLVVSYVNTNMGLKLRQLLWFHISCLTFGRETVIEYLVSFGVWIRTPPAYRPPNAPILSTLP

B-factor: mean 81.77, std 14.5, range [30.0, 123.04]

Nearest PDB structures (foldseek):
  7oew-assembly1_C  TM=1.002E+00  e=4.777E-22  Hepatitis B virus ayw/France/Tiollais/1979
  7pz9-assembly1_C  TM=9.778E-01  e=1.078E-20  Hepatitis B virus ayw/France/Tiollais/1979
  7pzl-assembly1_C  TM=9.752E-01  e=1.137E-20  Hepatitis B virus ayw/France/Tiollais/1979
  7abl-assembly1_C  TM=9.779E-01  e=3.156E-20  Hepatitis B virus
  8uyx-assembly1_C  TM=9.641E-01  e=3.708E-20  Hepatitis B virus